Protein AF-0000000084535480 (afdb_homodimer)

Nearest PDB structures (foldseek):
  8tji-assembly1_A  TM=3.439E-01  e=6.349E-05  uncultured bacterium
  8tjk-assembly1_B  TM=3.007E-01  e=3.327E-05  uncultured bacterium
  8tjj-assembly1_A  TM=3.013E-01  e=8.222E-05  uncultured bacterium
  8tji-assembly1_B  TM=2.985E-01  e=7.708E-05  uncultured bacterium
  4kib-assembly1_A  TM=3.115E-01  e=6.657E-03  Streptomyces hygroscopicus

pLDDT: mean 93.54, std 5.19, range [67.31, 98.62]

Structure (mmCIF, N/CA/C/O backbone):
data_AF-0000000084535480-model_v1
#
loop_
_entity.id
_entity.type
_entity.pdbx_description
1 polymer 'Transcriptional regulator, ArsR family'
#
loop_
_atom_site.group_PDB
_atom_site.id
_atom_site.type_symbol
_atom_site.label_atom_id
_atom_site.label_alt_id
_atom_site.label_comp_id
_atom_site.label_asym_id
_atom_site.label_entity_id
_atom_site.label_seq_id
_atom_site.pdbx_PDB_ins_code
_atom_site.Cartn_x
_atom_site.Cartn_y
_atom_site.Cartn_z
_atom_site.occupancy
_atom_site.B_iso_or_equiv
_atom_site.auth_seq_id
_atom_site.auth_comp_id
_atom_site.auth_asym_id
_atom_site.auth_atom_id
_atom_site.pdbx_PDB_model_num
ATOM 1 N N . MET A 1 1 ? 3.73 15.961 -10.891 1 81.88 1 MET A N 1
ATOM 2 C CA . MET A 1 1 ? 4.68 15.039 -10.273 1 81.88 1 MET A CA 1
ATOM 3 C C . MET A 1 1 ? 4.605 13.664 -10.922 1 81.88 1 MET A C 1
ATOM 5 O O . MET A 1 1 ? 5.637 13.055 -11.219 1 81.88 1 MET A O 1
ATOM 9 N N . CYS A 1 2 ? 3.393 13.258 -11.273 1 79.56 2 CYS A N 1
ATOM 10 C CA . CYS A 1 2 ? 3.234 11.953 -11.914 1 79.56 2 CYS A CA 1
ATOM 11 C C . CYS A 1 2 ? 3.996 11.906 -13.234 1 79.56 2 CYS A C 1
ATOM 13 O O . CYS A 1 2 ? 4.773 10.977 -13.477 1 79.56 2 CYS A O 1
ATOM 15 N N . ASP A 1 3 ? 3.824 12.945 -13.953 1 81.88 3 ASP A N 1
ATOM 16 C CA . ASP A 1 3 ? 4.48 12.992 -15.25 1 81.88 3 ASP A CA 1
ATOM 17 C C . ASP A 1 3 ? 6 13.078 -15.102 1 81.88 3 ASP A C 1
ATOM 19 O O . ASP A 1 3 ? 6.742 12.469 -15.875 1 81.88 3 ASP A O 1
ATOM 23 N N . THR A 1 4 ? 6.371 13.805 -14.141 1 86.5 4 THR A N 1
ATOM 24 C CA . THR A 1 4 ? 7.797 13.953 -13.875 1 86.5 4 THR A CA 1
ATOM 25 C C . THR A 1 4 ? 8.445 12.594 -13.617 1 86.5 4 THR A C 1
ATOM 27 O O . THR A 1 4 ? 9.562 12.344 -14.078 1 86.5 4 THR A O 1
ATOM 30 N N . ILE A 1 5 ? 7.789 11.727 -13.031 1 88.94 5 ILE A N 1
ATOM 31 C CA . ILE A 1 5 ? 8.352 10.461 -12.586 1 88.94 5 ILE A CA 1
ATOM 32 C C . ILE A 1 5 ? 8.266 9.43 -13.711 1 88.94 5 ILE A C 1
ATOM 34 O O . ILE A 1 5 ? 9.25 8.758 -14.023 1 88.94 5 ILE A O 1
ATOM 38 N N . TRP A 1 6 ? 7.105 9.445 -14.375 1 87.31 6 TRP A N 1
ATOM 39 C CA . TRP A 1 6 ? 6.836 8.273 -15.195 1 87.31 6 TRP A CA 1
ATOM 40 C C . TRP A 1 6 ? 7.219 8.531 -16.656 1 87.31 6 TRP A C 1
ATOM 42 O O . TRP A 1 6 ? 7.395 7.59 -17.438 1 87.31 6 TRP A O 1
ATOM 52 N N . LEU A 1 7 ? 7.379 9.797 -17.016 1 85.31 7 LEU A N 1
ATOM 53 C CA . LEU A 1 7 ? 7.691 10.094 -18.406 1 85.31 7 LEU A CA 1
ATOM 54 C C . LEU A 1 7 ? 9.18 9.906 -18.672 1 85.31 7 LEU A C 1
ATOM 56 O O . LEU A 1 7 ? 9.617 9.969 -19.828 1 85.31 7 LEU A O 1
ATOM 60 N N . SER A 1 8 ? 9.969 9.688 -17.641 1 89.56 8 SER A N 1
ATOM 61 C CA . SER A 1 8 ? 11.406 9.484 -17.781 1 89.56 8 SER A CA 1
ATOM 62 C C . SER A 1 8 ? 11.867 8.234 -17.047 1 89.56 8 SER A C 1
ATOM 64 O O . SER A 1 8 ? 11.836 8.195 -15.812 1 89.56 8 SER A O 1
ATOM 66 N N . GLU A 1 9 ? 12.383 7.344 -17.828 1 91.25 9 GLU A N 1
ATOM 67 C CA . GLU A 1 9 ? 12.953 6.137 -17.234 1 91.25 9 GLU A CA 1
ATOM 68 C C . GLU A 1 9 ? 14.156 6.461 -16.359 1 91.25 9 GLU A C 1
ATOM 70 O O . GLU A 1 9 ? 14.383 5.816 -15.336 1 91.25 9 GLU A O 1
ATOM 75 N N . LYS A 1 10 ? 14.859 7.438 -16.797 1 95.06 10 LYS A N 1
ATOM 76 C CA . LYS A 1 10 ? 16.047 7.832 -16.047 1 95.06 10 LYS A CA 1
ATOM 77 C C . LYS A 1 10 ? 15.664 8.367 -14.664 1 95.06 10 LYS A C 1
ATOM 79 O O . LYS A 1 10 ? 16.312 8.031 -13.664 1 95.06 10 LYS A O 1
ATOM 84 N N . ARG A 1 11 ? 14.633 9.164 -14.594 1 96.06 11 ARG A N 1
ATOM 85 C CA . ARG A 1 11 ? 14.188 9.711 -13.32 1 96.06 11 ARG A CA 1
ATOM 86 C C . ARG A 1 11 ? 13.641 8.602 -12.414 1 96.06 11 ARG A C 1
ATOM 88 O O . ARG A 1 11 ? 13.961 8.555 -11.227 1 96.06 11 ARG A O 1
ATOM 95 N N . LYS A 1 12 ? 12.883 7.777 -13.016 1 94.38 12 LYS A N 1
ATOM 96 C CA . LYS A 1 12 ? 12.32 6.668 -12.258 1 94.38 12 LYS A CA 1
ATOM 97 C C . LYS A 1 12 ? 13.43 5.797 -11.664 1 94.38 12 LYS A C 1
ATOM 99 O O . LYS A 1 12 ? 13.414 5.488 -10.469 1 94.38 12 LYS A O 1
ATOM 104 N N . ASN A 1 13 ? 14.375 5.488 -12.492 1 95.94 13 ASN A N 1
ATOM 105 C CA . ASN A 1 13 ? 15.469 4.625 -12.062 1 95.94 13 ASN A CA 1
ATOM 106 C C . ASN A 1 13 ? 16.328 5.297 -11 1 95.94 13 ASN A C 1
ATOM 108 O O . ASN A 1 13 ? 16.797 4.637 -10.07 1 95.94 13 ASN A O 1
ATOM 112 N N . LEU A 1 14 ? 16.531 6.535 -11.188 1 97.88 14 LEU A N 1
ATOM 113 C CA . LEU A 1 14 ? 17.297 7.277 -10.195 1 97.88 14 LEU A CA 1
ATOM 114 C C . LEU A 1 14 ? 16.609 7.254 -8.844 1 97.88 14 LEU A C 1
ATOM 116 O O . LEU A 1 14 ? 17.25 7.02 -7.812 1 97.88 14 LEU A O 1
ATOM 120 N N . LEU A 1 15 ? 15.312 7.512 -8.836 1 97.56 15 LEU A N 1
ATOM 121 C CA . LEU A 1 15 ? 14.531 7.508 -7.605 1 97.56 15 LEU A CA 1
ATOM 122 C C . LEU A 1 15 ? 14.617 6.152 -6.914 1 97.56 15 LEU A C 1
ATOM 124 O O . LEU A 1 15 ? 14.828 6.078 -5.699 1 97.56 15 LEU A O 1
ATOM 128 N N . LEU A 1 16 ? 14.523 5.109 -7.711 1 97.12 16 LEU A N 1
ATOM 129 C CA . LEU A 1 16 ? 14.602 3.758 -7.164 1 97.12 16 LEU A CA 1
ATOM 130 C C . LEU A 1 16 ? 15.984 3.484 -6.586 1 97.12 16 LEU A C 1
ATOM 132 O O . LEU A 1 16 ? 16.109 2.877 -5.52 1 97.12 16 LEU A O 1
ATOM 136 N N . LEU A 1 17 ? 17.016 3.943 -7.305 1 98 17 LEU A N 1
ATOM 137 C CA . LEU A 1 17 ? 18.375 3.768 -6.84 1 98 17 LEU A CA 1
ATOM 138 C C . LEU A 1 17 ? 18.594 4.48 -5.508 1 98 17 LEU A C 1
ATOM 140 O O . LEU A 1 17 ? 19.188 3.914 -4.586 1 98 17 LEU A O 1
ATOM 144 N N . LEU A 1 18 ? 18.062 5.672 -5.395 1 98.19 18 LEU A N 1
ATOM 145 C CA . LEU A 1 18 ? 18.297 6.492 -4.211 1 98.19 18 LEU A CA 1
ATOM 146 C C . LEU A 1 18 ? 17.484 5.973 -3.027 1 98.19 18 LEU A C 1
ATOM 148 O O . LEU A 1 18 ? 17.766 6.32 -1.878 1 98.19 18 LEU A O 1
ATOM 152 N N . MET A 1 19 ? 16.469 5.227 -3.305 1 97.25 19 MET A N 1
ATOM 153 C CA . MET A 1 19 ? 15.727 4.594 -2.223 1 97.25 19 MET A CA 1
ATOM 154 C C . MET A 1 19 ? 16.609 3.615 -1.453 1 97.25 19 MET A C 1
ATOM 156 O O . MET A 1 19 ? 16.391 3.377 -0.265 1 97.25 19 MET A O 1
ATOM 160 N N . GLU A 1 20 ? 17.578 3.074 -2.111 1 96.69 20 GLU A N 1
ATOM 161 C CA . GLU A 1 20 ? 18.516 2.152 -1.481 1 96.69 20 GLU A CA 1
ATOM 162 C C . GLU A 1 20 ? 19.531 2.9 -0.617 1 96.69 20 GLU A C 1
ATOM 164 O O . GLU A 1 20 ? 20.203 2.297 0.219 1 96.69 20 GLU A O 1
ATOM 169 N N . GLY A 1 21 ? 19.688 4.176 -0.915 1 97.31 21 GLY A N 1
ATOM 170 C CA . GLY A 1 21 ? 20.609 4.992 -0.138 1 97.31 21 GLY A CA 1
ATOM 171 C C . GLY A 1 21 ? 21.234 6.121 -0.94 1 97.31 21 GLY A C 1
ATOM 172 O O . GLY A 1 21 ? 21.094 6.164 -2.164 1 97.31 21 GLY A O 1
ATOM 173 N N . PRO A 1 22 ? 21.875 7.012 -0.256 1 98.19 22 PRO A N 1
ATOM 174 C CA . PRO A 1 22 ? 22.516 8.148 -0.919 1 98.19 22 PRO A CA 1
ATOM 175 C C . PRO A 1 22 ? 23.625 7.715 -1.876 1 98.19 22 PRO A C 1
ATOM 177 O O . PRO A 1 22 ? 24.297 6.707 -1.637 1 98.19 22 PRO A O 1
ATOM 180 N N . ARG A 1 23 ? 23.797 8.469 -2.939 1 98.38 23 ARG A N 1
ATOM 181 C CA . ARG A 1 23 ? 24.812 8.188 -3.953 1 98.38 23 ARG A CA 1
ATOM 182 C C . ARG A 1 23 ? 25.438 9.484 -4.469 1 98.38 23 ARG A C 1
ATOM 184 O O . ARG A 1 23 ? 24.766 10.516 -4.547 1 98.38 23 ARG A O 1
ATOM 191 N N . ASN A 1 24 ? 26.672 9.383 -4.762 1 97.81 24 ASN A N 1
ATOM 192 C CA . ASN A 1 24 ? 27.266 10.484 -5.512 1 97.81 24 ASN A CA 1
ATOM 193 C C . ASN A 1 24 ? 27.109 10.289 -7.02 1 97.81 24 ASN A C 1
ATOM 195 O O . ASN A 1 24 ? 26.609 9.258 -7.461 1 97.81 24 ASN A O 1
ATOM 199 N N . ILE A 1 25 ? 27.625 11.227 -7.754 1 96.69 25 ILE A N 1
ATOM 200 C CA . ILE A 1 25 ? 27.375 11.234 -9.188 1 96.69 25 ILE A CA 1
ATOM 201 C C . ILE A 1 25 ? 28.094 10.055 -9.852 1 96.69 25 ILE A C 1
ATOM 203 O O . ILE A 1 25 ? 27.578 9.469 -10.805 1 96.69 25 ILE A O 1
ATOM 207 N N . GLU A 1 26 ? 29.219 9.711 -9.375 1 97.5 26 GLU A N 1
ATOM 208 C CA . GLU A 1 26 ? 29.953 8.594 -9.953 1 97.5 26 GLU A CA 1
ATOM 209 C C . GLU A 1 26 ? 29.234 7.266 -9.711 1 97.5 26 GLU A C 1
ATOM 211 O O . GLU A 1 26 ? 29.156 6.426 -10.609 1 97.5 26 GLU A O 1
ATOM 216 N N . GLN A 1 27 ? 28.734 7.129 -8.547 1 98 27 GLN A N 1
ATOM 217 C CA . GLN A 1 27 ? 27.969 5.934 -8.195 1 98 27 GLN A CA 1
ATOM 218 C C . GLN A 1 27 ? 26.688 5.832 -9.023 1 98 27 GLN A C 1
ATOM 220 O O . GLN A 1 27 ? 26.312 4.746 -9.453 1 98 27 GLN A O 1
ATOM 225 N N . ILE A 1 28 ? 26.031 6.934 -9.219 1 98.06 28 ILE A N 1
ATOM 226 C CA . ILE A 1 28 ? 24.797 6.969 -10 1 98.06 28 ILE A CA 1
ATOM 227 C C . ILE A 1 28 ? 25.094 6.559 -11.445 1 98.06 28 ILE A C 1
ATOM 229 O O . ILE A 1 28 ? 24.406 5.699 -12.008 1 98.06 28 ILE A O 1
ATOM 233 N N . LYS A 1 29 ? 26.156 7.098 -11.984 1 97.5 29 LYS A N 1
ATOM 234 C CA . LYS A 1 29 ? 26.547 6.801 -13.359 1 97.5 29 LYS A CA 1
ATOM 235 C C . LYS A 1 29 ? 26.844 5.316 -13.539 1 97.5 29 LYS A C 1
ATOM 237 O O . LYS A 1 29 ? 26.406 4.695 -14.5 1 97.5 29 LYS A O 1
ATOM 242 N N . THR A 1 30 ? 27.531 4.801 -12.594 1 97.62 30 THR A N 1
ATOM 243 C CA . THR A 1 30 ? 27.953 3.406 -12.664 1 97.62 30 THR A CA 1
ATOM 244 C C . THR A 1 30 ? 26.75 2.477 -12.484 1 97.62 30 THR A C 1
ATOM 246 O O . THR A 1 30 ? 26.578 1.52 -13.242 1 97.62 30 THR A O 1
ATOM 249 N N . SER A 1 31 ? 25.891 2.758 -11.531 1 97.06 31 SER A N 1
ATOM 250 C CA . SER A 1 31 ? 24.781 1.884 -11.188 1 97.06 31 SER A CA 1
ATOM 251 C C . SER A 1 31 ? 23.719 1.876 -12.289 1 97.06 31 SER A C 1
ATOM 253 O O . SER A 1 31 ? 23.109 0.842 -12.562 1 97.06 31 SER A O 1
ATOM 255 N N . LEU A 1 32 ? 23.531 3.029 -12.914 1 97.38 32 LEU A N 1
ATOM 256 C CA . LEU A 1 32 ? 22.453 3.15 -13.883 1 97.38 32 LEU A CA 1
ATOM 257 C C . LEU A 1 32 ? 23 3.119 -15.312 1 97.38 32 LEU A C 1
ATOM 259 O O . LEU A 1 32 ? 22.234 3.15 -16.281 1 97.38 32 LEU A O 1
ATOM 263 N N . ASN A 1 33 ? 24.281 3.023 -15.461 1 96.75 33 ASN A N 1
ATOM 264 C CA . ASN A 1 33 ? 24.953 3.004 -16.766 1 96.75 33 ASN A CA 1
ATOM 265 C C . ASN A 1 33 ? 24.516 4.188 -17.625 1 96.75 33 ASN A C 1
ATOM 267 O O . ASN A 1 33 ? 24.031 4 -18.75 1 96.75 33 ASN A O 1
ATOM 271 N N . VAL A 1 34 ? 24.734 5.34 -17.062 1 96.69 34 VAL A N 1
ATOM 272 C CA . VAL A 1 34 ? 24.375 6.586 -17.75 1 96.69 34 VAL A CA 1
ATOM 273 C C . VAL A 1 34 ? 25.547 7.566 -17.641 1 96.69 34 VAL A C 1
ATOM 275 O O . VAL A 1 34 ? 26.484 7.355 -16.875 1 96.69 34 VAL A O 1
ATOM 278 N N . THR A 1 35 ? 25.484 8.633 -18.438 1 96.5 35 THR A N 1
ATOM 279 C CA . THR A 1 35 ? 26.484 9.695 -18.375 1 96.5 35 THR A CA 1
ATOM 280 C C . THR A 1 35 ? 25.969 10.859 -17.531 1 96.5 35 THR A C 1
ATOM 282 O O . THR A 1 35 ? 24.766 10.992 -17.297 1 96.5 35 THR A O 1
ATOM 285 N N . SER A 1 36 ? 26.922 11.711 -17.109 1 94 36 SER A N 1
ATOM 286 C CA . SER A 1 36 ? 26.562 12.914 -16.359 1 94 36 SER A CA 1
ATOM 287 C C . SER A 1 36 ? 25.719 13.859 -17.203 1 94 36 SER A C 1
ATOM 289 O O . SER A 1 36 ? 24.797 14.492 -16.703 1 94 36 SER A O 1
ATOM 291 N N . LYS A 1 37 ? 26.016 13.969 -18.375 1 95.81 37 LYS A N 1
ATOM 292 C CA . LYS A 1 37 ? 25.312 14.859 -19.281 1 95.81 37 LYS A CA 1
ATOM 293 C C . LYS A 1 37 ? 23.844 14.469 -19.391 1 95.81 37 LYS A C 1
ATOM 295 O O . LYS A 1 37 ? 22.969 15.336 -19.516 1 95.81 37 LYS A O 1
ATOM 300 N N . ALA A 1 38 ? 23.625 13.211 -19.297 1 95.56 38 ALA A N 1
ATOM 301 C CA . ALA A 1 38 ? 22.25 12.703 -19.438 1 95.56 38 ALA A CA 1
ATOM 302 C C . ALA A 1 38 ? 21.5 12.766 -18.125 1 95.56 38 ALA A C 1
ATOM 304 O O . ALA A 1 38 ? 20.281 12.961 -18.094 1 95.56 38 ALA A O 1
ATOM 305 N N . MET A 1 39 ? 22.203 12.641 -17 1 96.81 39 MET A N 1
ATOM 306 C CA . MET A 1 39 ? 21.531 12.43 -15.719 1 96.81 39 MET A CA 1
ATOM 307 C C . MET A 1 39 ? 21.375 13.742 -14.961 1 96.81 39 MET A C 1
ATOM 309 O O . MET A 1 39 ? 20.422 13.914 -14.203 1 96.81 39 MET A O 1
ATOM 313 N N . MET A 1 40 ? 22.234 14.695 -15.219 1 96.44 40 MET A N 1
ATOM 314 C CA . MET A 1 40 ? 22.25 15.93 -14.43 1 96.44 40 MET A CA 1
ATOM 315 C C . MET A 1 40 ? 20.938 16.703 -14.617 1 96.44 40 MET A C 1
ATOM 317 O O . MET A 1 40 ? 20.375 17.203 -13.648 1 96.44 40 MET A O 1
ATOM 321 N N . PRO A 1 41 ? 20.5 16.812 -15.859 1 97 41 PRO A N 1
ATOM 322 C CA . PRO A 1 41 ? 19.219 17.484 -16.031 1 97 41 PRO A CA 1
ATOM 323 C C . PRO A 1 41 ? 18.078 16.797 -15.281 1 97 41 PRO A C 1
ATOM 325 O O . PRO A 1 41 ? 17.172 17.469 -14.773 1 97 41 PRO A O 1
ATOM 328 N N . GLN A 1 42 ? 18.062 15.43 -15.242 1 96.94 42 GLN A N 1
ATOM 329 C CA . GLN A 1 42 ? 17.031 14.672 -14.547 1 96.94 42 GLN A CA 1
ATOM 330 C C . GLN A 1 42 ? 17.094 14.922 -13.039 1 96.94 42 GLN A C 1
ATOM 332 O O . GLN A 1 42 ? 16.062 15.062 -12.383 1 96.94 42 GLN A O 1
ATOM 337 N N . ILE A 1 43 ? 18.312 15.031 -12.57 1 97.38 43 ILE A N 1
ATOM 338 C CA . ILE A 1 43 ? 18.516 15.305 -11.148 1 97.38 43 ILE A CA 1
ATOM 339 C C . ILE A 1 43 ? 17.969 16.688 -10.805 1 97.38 43 ILE A C 1
ATOM 341 O O . ILE A 1 43 ? 17.297 16.859 -9.789 1 97.38 43 ILE A O 1
ATOM 345 N N . LYS A 1 44 ? 18.281 17.578 -11.672 1 96.88 44 LYS A N 1
ATOM 346 C CA . LYS A 1 44 ? 17.812 18.953 -11.453 1 96.88 44 LYS A CA 1
ATOM 347 C C . LYS A 1 44 ? 16.297 19.016 -11.406 1 96.88 44 LYS A C 1
ATOM 349 O O . LYS A 1 44 ? 15.719 19.719 -10.562 1 96.88 44 LYS A O 1
ATOM 354 N N . ILE A 1 45 ? 15.648 18.328 -12.258 1 96.62 45 ILE A N 1
ATOM 355 C CA . ILE A 1 45 ? 14.188 18.297 -12.312 1 96.62 45 ILE A CA 1
ATOM 356 C C . ILE A 1 45 ? 13.641 17.703 -11.016 1 96.62 45 ILE A C 1
ATOM 358 O O . ILE A 1 45 ? 12.711 18.25 -10.422 1 96.62 45 ILE A O 1
ATOM 362 N N . LEU A 1 46 ? 14.203 16.625 -10.531 1 96.56 46 LEU A N 1
ATOM 363 C CA . LEU A 1 46 ? 13.742 15.945 -9.32 1 96.56 46 LEU A CA 1
ATOM 364 C C . LEU A 1 46 ? 13.984 16.812 -8.086 1 96.56 46 LEU A C 1
ATOM 366 O O . LEU A 1 46 ? 13.188 16.797 -7.145 1 96.56 46 LEU A O 1
ATOM 370 N N . LYS A 1 47 ? 15.102 17.562 -8.109 1 95.62 47 LYS A N 1
ATOM 371 C CA . LYS A 1 47 ? 15.375 18.5 -7.02 1 95.62 47 LYS A CA 1
ATOM 372 C C . LYS A 1 47 ? 14.336 19.609 -6.977 1 95.62 47 LYS A C 1
ATOM 374 O O . LYS A 1 47 ? 13.852 19.969 -5.902 1 95.62 47 LYS A O 1
ATOM 379 N N . LYS A 1 48 ? 14.055 20.078 -8.141 1 93.5 48 LYS A N 1
ATOM 380 C CA . LYS A 1 48 ? 13.07 21.156 -8.242 1 93.5 48 LYS A CA 1
ATOM 381 C C . LYS A 1 48 ? 11.703 20.703 -7.742 1 93.5 48 LYS A C 1
ATOM 383 O O . LYS A 1 48 ? 10.953 21.5 -7.168 1 93.5 48 LYS A O 1
ATOM 388 N N . GLN A 1 49 ? 11.43 19.438 -7.93 1 92.56 49 GLN A N 1
ATOM 389 C CA . GLN A 1 49 ? 10.148 18.891 -7.504 1 92.56 49 GLN A CA 1
ATOM 390 C C . GLN A 1 49 ? 10.172 18.516 -6.023 1 92.56 49 GLN A C 1
ATOM 392 O O . GLN A 1 49 ? 9.164 18.094 -5.469 1 92.56 49 GLN A O 1
ATOM 397 N N . GLY A 1 50 ? 11.32 18.609 -5.391 1 92.12 50 GLY A N 1
ATOM 398 C CA . GLY A 1 50 ? 11.445 18.344 -3.967 1 92.12 50 GLY A CA 1
ATOM 399 C C . GLY A 1 50 ? 11.586 16.875 -3.641 1 92.12 50 GLY A C 1
ATOM 400 O O . GLY A 1 50 ? 11.445 16.469 -2.482 1 92.12 50 GLY A O 1
ATOM 401 N N . LEU A 1 51 ? 11.914 16.031 -4.637 1 95.62 51 LEU A N 1
ATOM 402 C CA . LEU A 1 51 ? 12 14.586 -4.434 1 95.62 51 LEU A CA 1
ATOM 403 C C . LEU A 1 51 ? 13.414 14.164 -4.062 1 95.62 51 LEU A C 1
ATOM 405 O O . LEU A 1 51 ? 13.617 13.164 -3.377 1 95.62 51 LEU A O 1
ATOM 409 N N . VAL A 1 52 ? 14.391 14.969 -4.496 1 97.12 52 VAL A N 1
ATOM 410 C CA . VAL A 1 52 ? 15.797 14.656 -4.27 1 97.12 52 VAL A CA 1
ATOM 411 C C . VAL A 1 52 ? 16.484 15.836 -3.596 1 97.12 52 VAL A C 1
ATOM 413 O O . VAL A 1 52 ? 16.203 17 -3.918 1 97.12 52 VAL A O 1
ATOM 416 N N . LEU A 1 53 ? 17.297 15.531 -2.709 1 97 53 LEU A N 1
ATOM 417 C CA . LEU A 1 53 ? 18.141 16.516 -2.037 1 97 53 LEU A CA 1
ATOM 418 C C . LEU A 1 53 ? 19.609 16.297 -2.363 1 97 53 LEU A C 1
ATOM 420 O O . LEU A 1 53 ? 20.016 15.18 -2.68 1 97 53 LEU A O 1
ATOM 424 N N . GLN A 1 54 ? 20.312 17.359 -2.316 1 97.06 54 GLN A N 1
ATOM 425 C CA . GLN A 1 54 ? 21.75 17.297 -2.525 1 97.06 54 GLN A CA 1
ATOM 426 C C . GLN A 1 54 ? 22.5 17.891 -1.335 1 97.06 54 GLN A C 1
ATOM 428 O O . GLN A 1 54 ? 22.203 19 -0.889 1 97.06 54 GLN A O 1
ATOM 433 N N . LYS A 1 55 ? 23.297 17.125 -0.771 1 95.75 55 LYS A N 1
ATOM 434 C CA . LYS A 1 55 ? 24.25 17.578 0.237 1 95.75 55 LYS A CA 1
ATOM 435 C C . LYS A 1 55 ? 25.688 17.375 -0.231 1 95.75 55 LYS A C 1
ATOM 437 O O . LYS A 1 55 ? 26.172 16.25 -0.273 1 95.75 55 LYS A O 1
ATOM 442 N N . GLU A 1 56 ? 26.328 18.5 -0.52 1 93.81 56 GLU A N 1
ATOM 443 C CA . GLU A 1 56 ? 27.672 18.422 -1.095 1 93.81 56 GLU A CA 1
ATOM 444 C C . GLU A 1 56 ? 27.672 17.609 -2.385 1 93.81 56 GLU A C 1
ATOM 446 O O . GLU A 1 56 ? 26.938 17.906 -3.318 1 93.81 56 GLU A O 1
ATOM 451 N N . ASN A 1 57 ? 28.312 16.484 -2.346 1 93.44 57 ASN A N 1
ATOM 452 C CA . ASN A 1 57 ? 28.422 15.695 -3.572 1 93.44 57 ASN A CA 1
ATOM 453 C C . ASN A 1 57 ? 27.578 14.422 -3.486 1 93.44 57 ASN A C 1
ATOM 455 O O . ASN A 1 57 ? 27.828 13.469 -4.223 1 93.44 57 ASN A O 1
ATOM 459 N N . THR A 1 58 ? 26.609 14.477 -2.609 1 97.94 58 THR A N 1
ATOM 460 C CA . THR A 1 58 ? 25.781 13.297 -2.395 1 97.94 58 THR A CA 1
ATOM 461 C C . THR A 1 58 ? 24.312 13.617 -2.627 1 97.94 58 THR A C 1
ATOM 463 O O . THR A 1 58 ? 23.828 14.672 -2.217 1 97.94 58 THR A O 1
ATOM 466 N N . TYR A 1 59 ? 23.703 12.734 -3.352 1 98.31 59 TYR A N 1
ATOM 467 C CA . TYR A 1 59 ? 22.281 12.852 -3.623 1 98.31 59 TYR A CA 1
ATOM 468 C C . TYR A 1 59 ? 21.484 11.828 -2.828 1 98.31 59 TYR A C 1
ATOM 470 O O . TYR A 1 59 ? 21.922 10.68 -2.672 1 98.31 59 TYR A O 1
ATOM 478 N N . MET A 1 60 ? 20.328 12.25 -2.297 1 98.44 60 MET A N 1
ATOM 479 C CA . MET A 1 60 ? 19.453 11.359 -1.534 1 98.44 60 MET A CA 1
ATOM 480 C C . MET A 1 60 ? 17.984 11.727 -1.722 1 98.44 60 MET A C 1
ATOM 482 O O . MET A 1 60 ? 17.672 12.852 -2.133 1 98.44 60 MET A O 1
ATOM 486 N N . LEU A 1 61 ? 17.156 10.828 -1.402 1 97.5 61 LEU A N 1
ATOM 487 C CA . LEU A 1 61 ? 15.727 11.141 -1.435 1 97.5 61 LEU A CA 1
ATOM 488 C C . LEU A 1 61 ? 15.344 12.062 -0.28 1 97.5 61 LEU A C 1
ATOM 490 O O . LEU A 1 61 ? 15.828 11.898 0.84 1 97.5 61 LEU A O 1
ATOM 494 N N . SER A 1 62 ? 14.531 13.047 -0.577 1 95.25 62 SER A N 1
ATOM 495 C CA . SER A 1 62 ? 13.891 13.789 0.503 1 95.25 62 SER A CA 1
ATOM 496 C C . SER A 1 62 ? 12.836 12.938 1.21 1 95.25 62 SER A C 1
ATOM 498 O O . SER A 1 62 ? 12.547 11.82 0.779 1 95.25 62 SER A O 1
ATOM 500 N N . GLU A 1 63 ? 12.289 13.43 2.293 1 94.06 63 GLU A N 1
ATOM 501 C CA . GLU A 1 63 ? 11.203 12.719 2.965 1 94.06 63 GLU A CA 1
ATOM 502 C C . GLU A 1 63 ? 10.016 12.516 2.031 1 94.06 6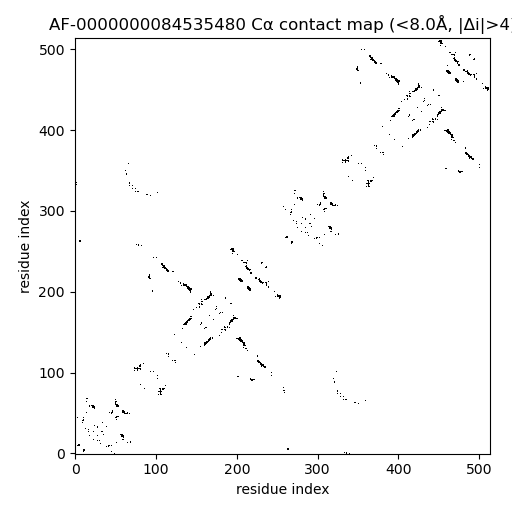3 GLU A C 1
ATOM 504 O O . GLU A 1 63 ? 9.422 11.438 2.004 1 94.06 63 GLU A O 1
ATOM 509 N N . ILE A 1 64 ? 9.781 13.531 1.26 1 94.06 64 ILE A N 1
ATOM 510 C CA . ILE A 1 64 ? 8.711 13.477 0.274 1 94.06 64 ILE A CA 1
ATOM 511 C C . ILE A 1 64 ? 9.07 12.477 -0.822 1 94.06 64 ILE A C 1
ATOM 513 O O . ILE A 1 64 ? 8.211 11.727 -1.302 1 94.06 64 ILE A O 1
ATOM 517 N N . GLY A 1 65 ? 10.32 12.516 -1.193 1 95.81 65 GLY A N 1
ATOM 518 C CA . GLY A 1 65 ? 10.789 11.539 -2.16 1 95.81 65 GLY A CA 1
ATOM 519 C C . GLY A 1 65 ? 10.609 10.109 -1.695 1 95.81 65 GLY A C 1
ATOM 520 O O . GLY A 1 65 ? 10.156 9.25 -2.461 1 95.81 65 GLY A O 1
ATOM 521 N N . LYS A 1 66 ? 10.938 9.875 -0.464 1 96.75 66 LYS A N 1
ATOM 522 C CA . LYS A 1 66 ? 10.773 8.547 0.115 1 96.75 66 LYS A CA 1
ATOM 523 C C . LYS A 1 66 ? 9.305 8.133 0.133 1 96.75 66 LYS A C 1
ATOM 525 O O . LYS A 1 66 ? 8.977 6.973 -0.125 1 96.75 66 LYS A O 1
ATOM 530 N N . LEU A 1 67 ? 8.477 9.086 0.446 1 97.06 67 LEU A N 1
ATOM 531 C CA . LEU A 1 67 ? 7.035 8.844 0.454 1 97.06 67 LEU A CA 1
ATOM 532 C C . LEU A 1 67 ? 6.547 8.438 -0.932 1 97.06 67 LEU A C 1
ATOM 534 O O . LEU A 1 67 ? 5.824 7.449 -1.076 1 97.06 67 LEU A O 1
ATOM 538 N N . VAL A 1 68 ? 6.98 9.156 -1.912 1 96.75 68 VAL A N 1
ATOM 539 C CA . VAL A 1 68 ? 6.527 8.93 -3.281 1 96.75 68 VAL A CA 1
ATOM 540 C C . VAL A 1 68 ? 7.059 7.586 -3.783 1 96.75 68 VAL A C 1
ATOM 542 O O . VAL A 1 68 ? 6.289 6.75 -4.262 1 96.75 68 VAL A O 1
ATOM 545 N N . VAL A 1 69 ? 8.336 7.383 -3.623 1 96.88 69 VAL A N 1
ATOM 546 C CA . VAL A 1 69 ? 8.945 6.152 -4.117 1 96.88 69 VAL A CA 1
ATOM 547 C C . VAL A 1 69 ? 8.383 4.957 -3.352 1 96.88 69 VAL A C 1
ATOM 549 O O . VAL A 1 69 ? 8.133 3.9 -3.938 1 96.88 69 VAL A O 1
ATOM 552 N N . GLY A 1 70 ? 8.203 5.129 -2.088 1 96.62 70 GLY A N 1
ATOM 553 C CA . GLY A 1 70 ? 7.602 4.07 -1.295 1 96.62 70 GLY A CA 1
ATOM 554 C C . GLY A 1 70 ? 6.242 3.643 -1.808 1 96.62 70 GLY A C 1
ATOM 555 O O . GLY A 1 70 ? 5.895 2.461 -1.756 1 96.62 70 GLY A O 1
ATOM 556 N N . ASN A 1 71 ? 5.496 4.574 -2.301 1 96.44 71 ASN A N 1
ATOM 557 C CA . ASN A 1 71 ? 4.156 4.277 -2.803 1 96.44 71 ASN A CA 1
ATOM 558 C C . ASN A 1 71 ? 4.188 3.85 -4.266 1 96.44 71 ASN A C 1
ATOM 560 O O . ASN A 1 71 ? 3.176 3.402 -4.809 1 96.44 71 ASN A O 1
ATOM 564 N N . MET A 1 72 ? 5.316 3.979 -4.883 1 95.25 72 MET A N 1
ATOM 565 C CA . MET A 1 72 ? 5.52 3.486 -6.242 1 95.25 72 MET A CA 1
ATOM 566 C C . MET A 1 72 ? 5.824 1.991 -6.242 1 95.25 72 MET A C 1
ATOM 568 O O . MET A 1 72 ? 5.473 1.283 -7.188 1 95.25 72 MET A O 1
ATOM 572 N N . LEU A 1 73 ? 6.414 1.539 -5.223 1 95.5 73 LEU A N 1
ATOM 573 C CA . LEU A 1 73 ? 7.043 0.223 -5.211 1 95.5 73 LEU A CA 1
ATOM 574 C C . LEU A 1 73 ? 5.996 -0.88 -5.32 1 95.5 73 LEU A C 1
ATOM 576 O O . LEU A 1 73 ? 6.148 -1.812 -6.113 1 95.5 73 LEU A O 1
ATOM 580 N N . PRO A 1 74 ? 4.914 -0.746 -4.543 1 95.56 74 PRO A N 1
ATOM 581 C CA . PRO A 1 74 ? 3.92 -1.813 -4.68 1 95.56 74 PRO A CA 1
ATOM 582 C C . PRO A 1 74 ? 3.414 -1.972 -6.109 1 95.56 74 PRO A C 1
ATOM 584 O O . PRO A 1 74 ? 3.258 -3.096 -6.594 1 95.56 74 PRO A O 1
ATOM 587 N N . LEU A 1 75 ? 3.225 -0.875 -6.789 1 95.5 75 LEU A N 1
ATOM 588 C CA . LEU A 1 75 ? 2.771 -0.929 -8.18 1 95.5 75 LEU A CA 1
ATOM 589 C C . LEU A 1 75 ? 3.854 -1.517 -9.078 1 95.5 75 LEU A C 1
ATOM 591 O O . LEU A 1 75 ? 3.576 -2.404 -9.891 1 95.5 75 LEU A O 1
ATOM 595 N N . LEU A 1 76 ? 5.031 -1.055 -8.922 1 95 76 LEU A N 1
ATOM 596 C CA . LEU A 1 76 ? 6.133 -1.517 -9.758 1 95 76 LEU A CA 1
ATOM 597 C C . LEU A 1 76 ? 6.379 -3.008 -9.555 1 95 76 LEU A C 1
ATOM 599 O O . LEU A 1 76 ? 6.59 -3.742 -10.523 1 95 76 LEU A O 1
ATOM 603 N N . ASN A 1 77 ? 6.367 -3.393 -8.312 1 95.81 77 ASN A N 1
ATOM 604 C CA . ASN A 1 77 ? 6.555 -4.809 -8.008 1 95.81 77 ASN A CA 1
ATOM 605 C C . ASN A 1 77 ? 5.449 -5.664 -8.617 1 95.81 77 ASN A C 1
ATOM 607 O O . ASN A 1 77 ? 5.719 -6.738 -9.156 1 95.81 77 ASN A O 1
ATOM 611 N N . THR A 1 78 ? 4.273 -5.188 -8.492 1 96.94 78 THR A N 1
ATOM 612 C CA . THR A 1 78 ? 3.135 -5.898 -9.07 1 96.94 78 THR A CA 1
ATOM 613 C C . THR A 1 78 ? 3.287 -6.031 -10.578 1 96.94 78 THR A C 1
ATOM 615 O O . THR A 1 78 ? 3.117 -7.121 -11.133 1 96.94 78 THR A O 1
ATOM 618 N N . LEU A 1 79 ? 3.619 -4.961 -11.211 1 95.12 79 LEU A N 1
ATOM 619 C CA . LEU A 1 79 ? 3.773 -4.961 -12.656 1 95.12 79 LEU A CA 1
ATOM 620 C C . LEU A 1 79 ? 4.898 -5.898 -13.086 1 95.12 79 LEU A C 1
ATOM 622 O O . LEU A 1 79 ? 4.801 -6.566 -14.117 1 95.12 79 LEU A O 1
ATOM 626 N N . GLU A 1 80 ? 5.906 -5.941 -12.297 1 94.06 80 GLU A N 1
ATOM 627 C CA . GLU A 1 80 ? 7.023 -6.832 -12.594 1 94.06 80 GLU A CA 1
ATOM 628 C C . GLU A 1 80 ? 6.582 -8.297 -12.57 1 94.06 80 GLU A C 1
ATOM 630 O O . GLU A 1 80 ? 6.902 -9.062 -13.477 1 94.06 80 GLU A O 1
ATOM 635 N N . VAL A 1 81 ? 5.852 -8.648 -11.578 1 96.06 81 VAL A N 1
ATOM 636 C CA . VAL A 1 81 ? 5.359 -10.016 -11.445 1 96.06 81 VAL A CA 1
ATOM 637 C C . VAL A 1 81 ? 4.457 -10.352 -12.633 1 96.06 81 VAL A C 1
ATOM 639 O O . VAL A 1 81 ? 4.586 -11.422 -13.227 1 96.06 81 VAL A O 1
ATOM 642 N N . LEU A 1 82 ? 3.619 -9.414 -13 1 94.69 82 LEU A N 1
ATOM 643 C CA . LEU A 1 82 ? 2.639 -9.633 -14.062 1 94.69 82 LEU A CA 1
ATOM 644 C C . LEU A 1 82 ? 3.314 -9.672 -15.43 1 94.69 82 LEU A C 1
ATOM 646 O O . LEU A 1 82 ? 3.01 -10.531 -16.25 1 94.69 82 LEU A O 1
ATOM 650 N N . GLU A 1 83 ? 4.164 -8.805 -15.625 1 91.62 83 GLU A N 1
ATOM 651 C CA . GLU A 1 83 ? 4.781 -8.656 -16.938 1 91.62 83 GLU A CA 1
ATOM 652 C C . GLU A 1 83 ? 5.668 -9.852 -17.281 1 91.62 83 GLU A C 1
ATOM 654 O O . GLU A 1 83 ? 5.699 -10.305 -18.422 1 91.62 83 GLU A O 1
ATOM 659 N N . GLU A 1 84 ? 6.34 -10.312 -16.328 1 89.69 84 GLU A N 1
ATOM 660 C CA . GLU A 1 84 ? 7.23 -11.445 -16.547 1 89.69 84 GLU A CA 1
ATOM 661 C C . GLU A 1 84 ? 6.441 -12.734 -16.781 1 89.69 84 GLU A C 1
ATOM 663 O O . GLU A 1 84 ? 6.945 -13.68 -17.391 1 89.69 84 GLU A O 1
ATOM 668 N N . ASN A 1 85 ? 5.211 -12.719 -16.312 1 90.44 85 ASN A N 1
ATOM 669 C CA . ASN A 1 85 ? 4.371 -13.914 -16.375 1 90.44 85 ASN A CA 1
ATOM 670 C C . ASN A 1 85 ? 2.936 -13.57 -16.75 1 90.44 85 ASN A C 1
ATOM 672 O O . ASN A 1 85 ? 1.991 -14.031 -16.109 1 90.44 85 ASN A O 1
ATOM 676 N N . LYS A 1 86 ? 2.809 -12.797 -17.719 1 89.19 86 LYS A N 1
ATOM 677 C CA . LYS A 1 86 ? 1.529 -12.188 -18.062 1 89.19 86 LYS A CA 1
ATOM 678 C C . LYS A 1 86 ? 0.49 -13.242 -18.406 1 89.19 86 LYS A C 1
ATOM 680 O O . LYS A 1 86 ? -0.621 -13.234 -17.875 1 89.19 86 LYS A O 1
ATOM 685 N N . GLU A 1 87 ? 0.818 -14.148 -19.266 1 89.19 87 GLU A N 1
ATOM 686 C CA . GLU A 1 87 ? -0.111 -15.188 -19.703 1 89.19 87 GLU A CA 1
ATOM 687 C C . GLU A 1 87 ? -0.581 -16.031 -18.531 1 89.19 87 GLU A C 1
ATOM 689 O O . GLU A 1 87 ? -1.756 -16.406 -18.453 1 89.19 87 GLU A O 1
ATOM 694 N N . TYR A 1 88 ? 0.326 -16.359 -17.719 1 93.44 88 TYR A N 1
ATOM 695 C CA . TYR A 1 88 ? -0.024 -17.172 -16.562 1 93.44 88 TYR A CA 1
ATOM 696 C C . TYR A 1 88 ? -1.068 -16.469 -15.703 1 93.44 88 TYR A C 1
ATOM 698 O O . TYR A 1 88 ? -2.135 -17.031 -15.438 1 93.44 88 TYR A O 1
ATOM 706 N N . TRP A 1 89 ? -0.841 -15.219 -15.344 1 92.69 89 TRP A N 1
ATOM 707 C CA . TRP A 1 89 ? -1.685 -14.531 -14.367 1 92.69 89 TRP A CA 1
ATOM 708 C C . TRP A 1 89 ? -3.025 -14.141 -14.984 1 92.69 89 TRP A C 1
ATOM 710 O O . TRP A 1 89 ? -4.047 -14.109 -14.289 1 92.69 89 TRP A O 1
ATOM 720 N N . THR A 1 90 ? -3.047 -13.961 -16.25 1 89.81 90 THR A N 1
ATOM 721 C CA . THR A 1 90 ? -4.297 -13.602 -16.906 1 89.81 90 THR A CA 1
ATOM 722 C C . THR A 1 90 ? -5.203 -14.82 -17.047 1 89.81 90 THR A C 1
ATOM 724 O O . THR A 1 90 ? -6.418 -14.688 -17.188 1 89.81 90 THR A O 1
ATOM 727 N N . SER A 1 91 ? -4.68 -15.992 -16.953 1 91.94 91 SER A N 1
ATOM 728 C CA . SER A 1 91 ? -5.453 -17.203 -17.203 1 91.94 91 SER A CA 1
ATOM 729 C C . SER A 1 91 ? -5.809 -17.906 -15.891 1 91.94 91 SER A C 1
ATOM 731 O O . SER A 1 91 ? -6.652 -18.797 -15.875 1 91.94 91 SER A O 1
ATOM 733 N N . ARG A 1 92 ? -5.258 -17.469 -14.797 1 93.5 92 ARG A N 1
ATOM 734 C CA . ARG A 1 92 ? -5.418 -18.188 -13.539 1 93.5 92 ARG A CA 1
ATOM 735 C C . ARG A 1 92 ? -6.609 -17.656 -12.758 1 93.5 92 ARG A C 1
ATOM 737 O O . ARG A 1 92 ? -6.965 -16.484 -12.867 1 93.5 92 ARG A O 1
ATOM 744 N N . ASP A 1 93 ? -7.176 -18.594 -12.047 1 93.62 93 ASP A N 1
ATOM 745 C CA . ASP A 1 93 ? -8.195 -18.203 -11.078 1 93.62 93 ASP A CA 1
ATOM 746 C C . ASP A 1 93 ? -7.551 -17.656 -9.797 1 93.62 93 ASP A C 1
ATOM 748 O O . ASP A 1 93 ? -7.102 -18.438 -8.945 1 93.62 93 ASP A O 1
ATOM 752 N N . THR A 1 94 ? -7.648 -16.359 -9.594 1 93.56 94 THR A N 1
ATOM 753 C CA . THR A 1 94 ? -6.992 -15.734 -8.453 1 93.56 94 THR A CA 1
ATOM 754 C C . THR A 1 94 ? -7.988 -15.508 -7.316 1 93.56 94 THR A C 1
ATOM 756 O O . THR A 1 94 ? -7.637 -14.945 -6.277 1 93.56 94 THR A O 1
ATOM 759 N N . SER A 1 95 ? -9.203 -16 -7.457 1 92.06 95 SER A N 1
ATOM 760 C CA . SER A 1 95 ? -10.242 -15.781 -6.461 1 92.06 95 SER A CA 1
ATOM 761 C C . SER A 1 95 ? -9.977 -16.578 -5.191 1 92.06 95 SER A C 1
ATOM 763 O O . SER A 1 95 ? -10.539 -16.297 -4.133 1 92.06 95 SER A O 1
ATOM 765 N N . VAL A 1 96 ? -9.102 -17.547 -5.312 1 91.44 96 VAL A N 1
ATOM 766 C CA . VAL A 1 96 ? -8.781 -18.406 -4.176 1 91.44 96 VAL A CA 1
ATOM 767 C C . VAL A 1 96 ? -7.84 -17.672 -3.223 1 91.44 96 VAL A C 1
ATOM 769 O O . VAL A 1 96 ? -7.688 -18.062 -2.064 1 91.44 96 VAL A O 1
ATOM 772 N N . ILE A 1 97 ? -7.199 -16.625 -3.717 1 94.94 97 ILE A N 1
ATOM 773 C CA . ILE A 1 97 ? -6.332 -15.781 -2.9 1 94.94 97 ILE A CA 1
ATOM 774 C C . ILE A 1 97 ? -7.156 -14.68 -2.244 1 94.94 97 ILE A C 1
ATOM 776 O O . ILE A 1 97 ? -7.852 -13.922 -2.928 1 94.94 97 ILE A O 1
ATOM 780 N N . PRO A 1 98 ? -7.082 -14.664 -0.9 1 94.5 98 PRO A N 1
ATOM 781 C CA . PRO A 1 98 ? -7.805 -13.562 -0.252 1 94.5 98 PRO A CA 1
ATOM 782 C C . PRO A 1 98 ? -7.469 -12.203 -0.854 1 94.5 98 PRO A C 1
ATOM 784 O O . PRO A 1 98 ? -6.312 -11.945 -1.198 1 94.5 98 PRO A O 1
ATOM 787 N N . GLN A 1 99 ? -8.391 -11.344 -0.923 1 94.75 99 GLN A N 1
ATOM 788 C CA . GLN A 1 99 ? -8.289 -10.07 -1.634 1 94.75 99 GLN A CA 1
ATOM 789 C C . GLN A 1 99 ? -7.098 -9.258 -1.145 1 94.75 99 GLN A C 1
ATOM 791 O O . GLN A 1 99 ? -6.336 -8.719 -1.95 1 94.75 99 GLN A O 1
ATOM 796 N N . GLU A 1 100 ? -6.914 -9.164 0.174 1 94.75 100 GLU A N 1
ATOM 797 C CA . GLU A 1 100 ? -5.812 -8.391 0.741 1 94.75 100 GLU A CA 1
ATOM 798 C C . GLU A 1 100 ? -4.465 -8.945 0.288 1 94.75 100 GLU A C 1
ATOM 800 O O . GLU A 1 100 ? -3.543 -8.18 -0.005 1 94.75 100 GLU A O 1
ATOM 805 N N . GLN A 1 101 ? -4.426 -10.234 0.218 1 95.94 101 GLN A N 1
ATOM 806 C CA . GLN A 1 101 ? -3.189 -10.875 -0.222 1 95.94 101 GLN A CA 1
ATOM 807 C C . GLN A 1 101 ? -3 -10.727 -1.729 1 95.94 101 GLN A C 1
ATOM 809 O O . GLN A 1 101 ? -1.875 -10.555 -2.205 1 95.94 101 GLN A O 1
ATOM 814 N N . PHE A 1 102 ? -4.137 -10.836 -2.441 1 97.25 102 PHE A N 1
ATOM 815 C CA . PHE A 1 102 ? -4.07 -10.672 -3.891 1 97.25 102 PHE A CA 1
ATOM 816 C C . PHE A 1 102 ? -3.525 -9.305 -4.258 1 97.25 102 PHE A C 1
ATOM 818 O O . PHE A 1 102 ? -2.719 -9.172 -5.18 1 97.25 102 PHE A O 1
ATOM 825 N N . MET A 1 103 ? -3.842 -8.281 -3.498 1 96.69 103 MET A N 1
ATOM 826 C CA . MET A 1 103 ? -3.389 -6.918 -3.754 1 96.69 103 MET A CA 1
ATOM 827 C C . MET A 1 103 ? -1.894 -6.781 -3.488 1 96.69 103 MET A C 1
ATOM 829 O O . MET A 1 103 ? -1.266 -5.816 -3.928 1 96.69 103 MET A O 1
ATOM 833 N N . ARG A 1 104 ? -1.382 -7.785 -2.781 1 97.81 104 ARG A N 1
ATOM 834 C CA . ARG A 1 104 ? 0.041 -7.773 -2.459 1 97.81 104 ARG A CA 1
ATOM 835 C C . ARG A 1 104 ? 0.803 -8.789 -3.309 1 97.81 104 ARG A C 1
ATOM 837 O O . ARG A 1 104 ? 1.863 -9.266 -2.904 1 97.81 104 ARG A O 1
ATOM 844 N N . LEU A 1 105 ? 0.256 -9.086 -4.496 1 97.75 105 LEU A N 1
ATOM 845 C CA . LEU A 1 105 ? 0.849 -10.078 -5.391 1 97.75 105 LEU A CA 1
ATOM 846 C C . LEU A 1 105 ? 2.273 -9.68 -5.766 1 97.75 105 LEU A C 1
ATOM 848 O O . LEU A 1 105 ? 3.113 -10.547 -6.027 1 97.75 105 LEU A O 1
ATOM 852 N N . GLY A 1 106 ? 2.568 -8.398 -5.742 1 97.44 106 GLY A N 1
ATOM 853 C CA . GLY A 1 106 ? 3.9 -7.906 -6.055 1 97.44 106 GLY A CA 1
ATOM 854 C C . GLY A 1 106 ? 4.965 -8.422 -5.105 1 97.44 106 GLY A C 1
ATOM 855 O O . GLY A 1 106 ? 6.152 -8.406 -5.43 1 97.44 106 GLY A O 1
ATOM 856 N N . GLU A 1 107 ? 4.551 -8.883 -3.982 1 98 107 GLU A N 1
ATOM 857 C CA . GLU A 1 107 ? 5.484 -9.383 -2.979 1 98 107 GLU A CA 1
ATOM 858 C C . GLU A 1 107 ? 6.113 -10.703 -3.422 1 98 107 GLU A C 1
ATOM 860 O O . GLU A 1 107 ? 7.098 -11.156 -2.834 1 98 107 GLU A O 1
ATOM 865 N N . LEU A 1 108 ? 5.57 -11.305 -4.508 1 97.94 108 LEU A N 1
ATOM 866 C CA . LEU A 1 108 ? 6.195 -12.508 -5.051 1 97.94 108 LEU A CA 1
ATOM 867 C C . LEU A 1 108 ? 7.582 -12.195 -5.605 1 97.94 108 LEU A C 1
ATOM 869 O O . LEU A 1 108 ? 8.414 -13.094 -5.75 1 97.94 108 LEU A O 1
ATOM 873 N N . GLY A 1 109 ? 7.785 -10.945 -5.949 1 96.56 109 GLY A N 1
ATOM 874 C CA . GLY A 1 109 ? 9.102 -10.516 -6.398 1 96.56 109 GLY A CA 1
ATOM 875 C C . GLY A 1 109 ? 9.531 -11.18 -7.691 1 96.56 109 GLY A C 1
ATOM 876 O O . GLY A 1 109 ? 8.727 -11.336 -8.617 1 96.56 109 GLY A O 1
ATOM 877 N N . GLU A 1 110 ? 10.82 -11.477 -7.766 1 95 110 GLU A N 1
ATOM 878 C CA . GLU A 1 110 ? 11.352 -12.18 -8.93 1 95 110 GLU A CA 1
ATOM 879 C C . GLU A 1 110 ? 10.953 -13.656 -8.914 1 95 110 GLU A C 1
ATOM 881 O O . GLU A 1 110 ? 11.742 -14.508 -8.5 1 95 110 GLU A O 1
ATOM 886 N N . CYS A 1 111 ? 9.805 -13.844 -9.438 1 96.12 111 CYS A N 1
ATOM 887 C CA . CYS A 1 111 ? 9.305 -15.211 -9.445 1 96.12 111 CYS A CA 1
ATOM 888 C C . CYS A 1 111 ? 9.398 -15.82 -10.836 1 96.12 111 CYS A C 1
ATOM 890 O O . CYS A 1 111 ? 9.531 -15.102 -11.828 1 96.12 111 CYS A O 1
ATOM 892 N N . MET A 1 112 ? 9.438 -17.094 -10.898 1 95.44 112 MET A N 1
ATOM 893 C CA . MET A 1 112 ? 9.453 -17.797 -12.172 1 95.44 112 MET A CA 1
ATOM 894 C C . MET A 1 112 ? 8.266 -18.75 -12.289 1 95.44 112 MET A C 1
ATOM 896 O O . MET A 1 112 ? 7.758 -19.234 -11.273 1 95.44 112 MET A O 1
ATOM 900 N N . VAL A 1 113 ? 7.859 -18.938 -13.461 1 95.88 113 VAL A N 1
ATOM 901 C CA . VAL A 1 113 ? 6.848 -19.953 -13.758 1 95.88 113 VAL A CA 1
ATOM 902 C C . VAL A 1 113 ? 7.52 -21.219 -14.281 1 95.88 113 VAL A C 1
ATOM 904 O O . VAL A 1 113 ? 8.227 -21.172 -15.297 1 95.88 113 VAL A O 1
ATOM 907 N N . ILE A 1 114 ? 7.332 -22.266 -13.508 1 95.19 114 ILE A N 1
ATOM 908 C CA . ILE A 1 114 ? 7.895 -23.562 -13.883 1 95.19 114 ILE A CA 1
ATOM 909 C C . ILE A 1 114 ? 6.906 -24.297 -14.773 1 95.19 114 ILE A C 1
ATOM 911 O O . ILE A 1 114 ? 5.773 -24.578 -14.367 1 95.19 114 ILE A O 1
ATOM 915 N N . GLU A 1 115 ? 7.348 -24.609 -15.977 1 90.88 115 GLU A N 1
ATOM 916 C CA . GLU A 1 115 ? 6.559 -25.391 -16.922 1 90.88 115 GLU A CA 1
ATOM 917 C C . GLU A 1 115 ? 7.242 -26.703 -17.266 1 90.88 115 GLU A C 1
ATOM 919 O O . GLU A 1 115 ? 8.344 -26.719 -17.828 1 90.88 115 GLU A O 1
ATOM 924 N N . PRO A 1 116 ? 6.613 -27.75 -16.859 1 88.25 116 PRO A N 1
ATOM 925 C CA . PRO A 1 116 ? 7.238 -29.031 -17.172 1 88.25 116 PRO A CA 1
ATOM 926 C C . PRO A 1 116 ? 7.215 -29.344 -18.672 1 88.25 116 PRO A C 1
ATOM 928 O O . PRO A 1 116 ? 6.34 -28.859 -19.391 1 88.25 116 PRO A O 1
ATOM 931 N N . ASP A 1 117 ? 8.172 -30.109 -19.047 1 85.62 117 ASP A N 1
ATOM 932 C CA . ASP A 1 117 ? 8.109 -30.625 -20.406 1 85.62 117 ASP A CA 1
ATOM 933 C C . ASP A 1 117 ? 7.152 -31.812 -20.516 1 85.62 117 ASP A C 1
ATOM 935 O O . ASP A 1 117 ? 6.754 -32.375 -19.5 1 85.62 117 ASP A O 1
ATOM 939 N N . LEU A 1 118 ? 6.867 -32.156 -21.688 1 84 118 LEU A N 1
ATOM 940 C CA . LEU A 1 118 ? 5.84 -33.156 -21.953 1 84 118 LEU A CA 1
ATOM 941 C C . LEU A 1 118 ? 6.223 -34.5 -21.344 1 84 118 LEU A C 1
ATOM 943 O O . LEU A 1 118 ? 5.355 -35.25 -20.891 1 84 118 LEU A O 1
ATOM 947 N N . ASN A 1 119 ? 7.441 -34.781 -21.297 1 86.62 119 ASN A N 1
ATOM 948 C CA . ASN A 1 119 ? 7.902 -36.062 -20.797 1 86.62 119 ASN A CA 1
ATOM 949 C C . ASN A 1 119 ? 7.934 -36.094 -19.281 1 86.62 119 ASN A C 1
ATOM 951 O O . ASN A 1 119 ? 8.055 -37.156 -18.672 1 86.62 119 ASN A O 1
ATOM 955 N N . HIS A 1 120 ? 7.676 -34.938 -18.656 1 84.12 120 HIS A N 1
ATOM 956 C CA . HIS A 1 120 ? 7.758 -34.844 -17.203 1 84.12 120 HIS A CA 1
ATOM 957 C C . HIS A 1 120 ? 6.516 -34.188 -16.609 1 84.12 120 HIS A C 1
ATOM 959 O O . HIS A 1 120 ? 6.586 -33.531 -15.57 1 84.12 120 HIS A O 1
ATOM 965 N N . LEU A 1 121 ? 5.477 -34.281 -17.312 1 80.31 121 LEU A N 1
ATOM 966 C CA . LEU A 1 121 ? 4.23 -33.625 -16.984 1 80.31 121 LEU A CA 1
ATOM 967 C C . LEU A 1 121 ? 3.75 -34.031 -15.594 1 80.31 121 LEU A C 1
ATOM 969 O O . LEU A 1 121 ? 3.133 -33.219 -14.883 1 80.31 121 LEU A O 1
ATOM 973 N N . PHE A 1 122 ? 4.113 -35.219 -15.227 1 82.5 122 PHE A N 1
ATOM 974 C CA . PHE A 1 122 ? 3.549 -35.719 -13.977 1 82.5 122 PHE A CA 1
ATOM 975 C C . PHE A 1 122 ? 4.613 -35.781 -12.891 1 82.5 122 PHE A C 1
ATOM 977 O O . PHE A 1 122 ? 4.352 -36.25 -11.789 1 82.5 122 PHE A O 1
ATOM 984 N N . ASP A 1 123 ? 5.719 -35.281 -13.305 1 88.31 123 ASP A N 1
ATOM 985 C CA . ASP A 1 123 ? 6.773 -35.188 -12.297 1 88.31 123 ASP A CA 1
ATOM 986 C C . ASP A 1 123 ? 6.613 -33.938 -11.453 1 88.31 123 ASP A C 1
ATOM 988 O O . ASP A 1 123 ? 6.016 -32.938 -11.906 1 88.31 123 ASP A O 1
ATOM 992 N N . LEU A 1 124 ? 7.098 -34.062 -10.258 1 92 124 LEU A N 1
ATOM 993 C CA . LEU A 1 124 ? 7.305 -32.844 -9.523 1 92 124 LEU A CA 1
ATOM 994 C C . LEU A 1 124 ? 8.469 -32.031 -10.109 1 92 124 LEU A C 1
ATOM 996 O O . LEU A 1 124 ? 9.484 -32.625 -10.5 1 92 124 LEU A O 1
ATOM 1000 N N . PRO A 1 125 ? 8.312 -30.734 -10.266 1 93.25 125 PRO A N 1
ATOM 1001 C CA . PRO A 1 125 ? 9.422 -29.953 -10.805 1 93.25 125 PRO A CA 1
ATOM 1002 C C . PRO A 1 125 ? 10.719 -30.156 -10.016 1 93.25 125 PRO A C 1
ATOM 1004 O O . PRO A 1 125 ? 10.703 -30.156 -8.781 1 93.25 125 PRO A O 1
ATOM 1007 N N . ARG A 1 126 ? 11.766 -30.297 -10.75 1 93.5 126 ARG A N 1
ATOM 1008 C CA . ARG A 1 126 ? 13.07 -30.5 -10.125 1 93.5 126 ARG A CA 1
ATOM 1009 C C . ARG A 1 126 ? 13.422 -29.344 -9.195 1 93.5 126 ARG A C 1
ATOM 1011 O O . ARG A 1 126 ? 13.984 -29.562 -8.117 1 93.5 126 ARG A O 1
ATOM 1018 N N . GLU A 1 127 ? 13.086 -28.141 -9.609 1 94.62 127 GLU A N 1
ATOM 1019 C CA . GLU A 1 127 ? 13.344 -26.953 -8.805 1 94.62 127 GLU A CA 1
ATOM 1020 C C . GLU A 1 127 ? 12.672 -27.047 -7.441 1 94.62 127 GLU A C 1
ATOM 1022 O O . GLU A 1 127 ? 13.234 -26.609 -6.434 1 94.62 127 GLU A O 1
ATOM 1027 N N . PHE A 1 128 ? 11.633 -27.672 -7.508 1 95.94 128 PHE A N 1
ATOM 1028 C CA . PHE A 1 128 ? 10.867 -27.844 -6.277 1 95.94 128 PHE A CA 1
ATOM 1029 C C . PHE A 1 128 ? 11.492 -28.922 -5.398 1 95.94 128 PHE A C 1
ATOM 1031 O O . PHE A 1 128 ? 11.828 -28.672 -4.238 1 95.94 128 PHE A O 1
ATOM 1038 N N . THR A 1 129 ? 11.656 -30.062 -5.922 1 95.69 129 THR A N 1
ATOM 1039 C CA . THR A 1 129 ? 12.102 -31.219 -5.148 1 95.69 129 THR A CA 1
ATOM 1040 C C . THR A 1 129 ? 13.5 -30.984 -4.578 1 95.69 129 THR A C 1
ATOM 1042 O O . THR A 1 129 ? 13.758 -31.281 -3.412 1 95.69 129 THR A O 1
ATOM 1045 N N . GLU A 1 130 ? 14.336 -30.359 -5.352 1 96.19 130 GLU A N 1
ATOM 1046 C CA . GLU A 1 130 ? 15.719 -30.125 -4.938 1 96.19 130 GLU A CA 1
ATOM 1047 C C . GLU A 1 130 ? 15.789 -29.141 -3.781 1 96.19 130 GLU A C 1
ATOM 1049 O O . GLU A 1 130 ? 16.656 -29.25 -2.91 1 96.19 130 GLU A O 1
ATOM 1054 N N . ASN A 1 131 ? 14.938 -28.219 -3.795 1 97 131 ASN A N 1
ATOM 1055 C CA . ASN A 1 131 ? 14.953 -27.219 -2.738 1 97 131 ASN A CA 1
ATOM 1056 C C . ASN A 1 131 ? 14.172 -27.688 -1.509 1 97 131 ASN A C 1
ATOM 1058 O O . ASN A 1 131 ? 14.539 -27.344 -0.379 1 97 131 ASN A O 1
ATOM 1062 N N . LEU A 1 132 ? 13.203 -28.438 -1.741 1 97.38 132 LEU A N 1
ATOM 1063 C CA . LEU A 1 132 ? 12.383 -28.922 -0.634 1 97.38 132 LEU A CA 1
ATOM 1064 C C . LEU A 1 132 ? 13.188 -29.844 0.279 1 97.38 132 LEU A C 1
ATOM 1066 O O . LEU A 1 132 ? 13.102 -29.734 1.504 1 97.38 132 LEU A O 1
ATOM 1070 N N . ILE A 1 133 ? 13.953 -30.625 -0.313 1 96.25 133 ILE A N 1
ATOM 1071 C CA . ILE A 1 133 ? 14.711 -31.609 0.458 1 96.25 133 ILE A CA 1
ATOM 1072 C C . ILE A 1 133 ? 15.75 -30.906 1.324 1 96.25 133 ILE A C 1
ATOM 1074 O O . ILE A 1 133 ? 16.203 -31.453 2.328 1 96.25 133 ILE A O 1
ATOM 1078 N N . LYS A 1 134 ? 16.094 -29.734 0.938 1 96.06 134 LYS A N 1
ATOM 1079 C CA . LYS A 1 134 ? 17.078 -28.953 1.685 1 96.06 134 LYS A CA 1
ATOM 1080 C C . LYS A 1 134 ? 16.406 -28.078 2.74 1 96.06 134 LYS A C 1
ATOM 1082 O O . LYS A 1 134 ? 17.078 -27.391 3.504 1 96.06 134 LYS A O 1
ATOM 1087 N N . SER A 1 135 ? 15.148 -28.125 2.793 1 96.88 135 SER A N 1
ATOM 1088 C CA . SER A 1 135 ? 14.406 -27.266 3.705 1 96.88 135 SER A CA 1
ATOM 1089 C C . SER A 1 135 ? 14.156 -27.969 5.039 1 96.88 135 SER A C 1
ATOM 1091 O O . SER A 1 135 ? 14.086 -29.203 5.102 1 96.88 135 SER A O 1
ATOM 1093 N N . ARG A 1 136 ? 14.047 -27.203 6.086 1 95.62 136 ARG A N 1
ATOM 1094 C CA . ARG A 1 136 ? 13.844 -27.734 7.426 1 95.62 136 ARG A CA 1
ATOM 1095 C C . ARG A 1 136 ? 12.453 -27.391 7.949 1 95.62 136 ARG A C 1
ATOM 1097 O O . ARG A 1 136 ? 11.938 -28.062 8.844 1 95.62 136 ARG A O 1
ATOM 1104 N N . CYS A 1 137 ? 11.938 -26.328 7.504 1 97.88 137 CYS A N 1
ATOM 1105 C CA . CYS A 1 137 ? 10.602 -25.891 7.883 1 97.88 137 CYS A CA 1
ATOM 1106 C C . CYS A 1 137 ? 9.688 -25.812 6.664 1 97.88 137 CYS A C 1
ATOM 1108 O O . CYS A 1 137 ? 9.914 -25 5.766 1 97.88 137 CYS A O 1
ATOM 1110 N N . ILE A 1 138 ? 8.672 -26.641 6.703 1 98.31 138 ILE A N 1
ATOM 1111 C CA . ILE A 1 138 ? 7.84 -26.75 5.508 1 98.31 138 ILE A CA 1
ATOM 1112 C C . ILE A 1 138 ? 6.371 -26.562 5.883 1 98.31 138 ILE A C 1
ATOM 1114 O O . ILE A 1 138 ? 5.871 -27.234 6.793 1 98.31 138 ILE A O 1
ATOM 1118 N N . MET A 1 139 ? 5.707 -25.672 5.199 1 98.38 139 MET A N 1
ATOM 1119 C CA . MET A 1 139 ? 4.262 -25.484 5.262 1 98.38 139 MET A CA 1
ATOM 1120 C C . MET A 1 139 ? 3.619 -25.734 3.9 1 98.38 139 MET A C 1
ATOM 1122 O O . MET A 1 139 ? 3.959 -25.062 2.922 1 98.38 139 MET A O 1
ATOM 1126 N N . SER A 1 140 ? 2.719 -26.688 3.881 1 97.38 140 SER A N 1
ATOM 1127 C CA . SER A 1 140 ? 2.191 -27.031 2.566 1 97.38 140 SER A CA 1
ATOM 1128 C C . SER A 1 140 ? 0.709 -27.391 2.641 1 97.38 140 SER A C 1
ATOM 1130 O O . SER A 1 140 ? 0.248 -27.938 3.641 1 97.38 140 SER A O 1
ATOM 1132 N N . SER A 1 141 ? 0.064 -26.969 1.687 1 95.44 141 SER A N 1
ATOM 1133 C CA . SER A 1 141 ? -1.313 -27.406 1.498 1 95.44 141 SER A CA 1
ATOM 1134 C C . SER A 1 141 ? -1.464 -28.219 0.212 1 95.44 141 SER A C 1
ATOM 1136 O O . SER A 1 141 ? -0.879 -27.875 -0.816 1 95.44 141 SER A O 1
ATOM 1138 N N . LEU A 1 142 ? -2.18 -29.281 0.315 1 91.62 142 LEU A N 1
ATOM 1139 C CA . LEU A 1 142 ? -2.436 -30.156 -0.828 1 91.62 142 LEU A CA 1
ATOM 1140 C C . LEU A 1 142 ? -3.932 -30.391 -1.012 1 91.62 142 LEU A C 1
ATOM 1142 O O . LEU A 1 142 ? -4.586 -30.984 -0.149 1 91.62 142 LEU A O 1
ATOM 1146 N N . SER A 1 143 ? -4.422 -29.891 -2.107 1 89.38 143 SER A N 1
ATOM 1147 C CA . SER A 1 143 ? -5.848 -30.062 -2.369 1 89.38 143 SER A CA 1
ATOM 1148 C C . SER A 1 143 ? -6.078 -31.031 -3.533 1 89.38 143 SER A C 1
ATOM 1150 O O . SER A 1 143 ? -7.219 -31.344 -3.863 1 89.38 143 SER A O 1
ATOM 1152 N N . TYR A 1 144 ? -5.023 -31.469 -4.082 1 85.94 144 TYR A N 1
ATOM 1153 C CA . TYR A 1 144 ? -5.098 -32.531 -5.094 1 85.94 144 TYR A CA 1
ATOM 1154 C C . TYR A 1 144 ? -4.082 -33.625 -4.809 1 85.94 144 TYR A C 1
ATOM 1156 O O . TYR A 1 144 ? -2.982 -33.344 -4.32 1 85.94 144 TYR A O 1
ATOM 1164 N N . TYR A 1 145 ? -4.461 -34.75 -5.203 1 88.25 145 TYR A N 1
ATOM 1165 C CA . TYR A 1 145 ? -3.621 -35.906 -4.902 1 88.25 145 TYR A CA 1
ATOM 1166 C C . TYR A 1 145 ? -2.559 -36.094 -5.977 1 88.25 145 TYR A C 1
ATOM 1168 O O . TYR A 1 145 ? -2.869 -36.094 -7.172 1 88.25 145 TYR A O 1
ATOM 1176 N N . HIS A 1 146 ? -1.427 -36.125 -5.562 1 87.5 146 HIS A N 1
ATOM 1177 C CA . HIS A 1 146 ? -0.285 -36.531 -6.387 1 87.5 146 HIS A CA 1
ATOM 1178 C C . HIS A 1 146 ? 0.586 -37.562 -5.672 1 87.5 146 HIS A C 1
ATOM 1180 O O . HIS A 1 146 ? 1.126 -37.281 -4.598 1 87.5 146 HIS A O 1
ATOM 1186 N N . PRO A 1 147 ? 0.753 -38.625 -6.246 1 85 147 PRO A N 1
ATOM 1187 C CA . PRO A 1 147 ? 1.442 -39.719 -5.559 1 85 147 PRO A CA 1
ATOM 1188 C C . PRO A 1 147 ? 2.861 -39.344 -5.133 1 85 147 PRO A C 1
ATOM 1190 O O . PRO A 1 147 ? 3.35 -39.844 -4.113 1 85 147 PRO A O 1
ATOM 1193 N N . LEU A 1 148 ? 3.455 -38.531 -5.801 1 90.06 148 LEU A N 1
ATOM 1194 C CA . LEU A 1 148 ? 4.852 -38.219 -5.523 1 90.06 148 LEU A CA 1
ATOM 1195 C C . LEU A 1 148 ? 4.961 -37.281 -4.32 1 90.06 148 LEU A C 1
ATOM 1197 O O . LEU A 1 148 ? 6.016 -37.219 -3.68 1 90.06 148 LEU A O 1
ATOM 1201 N N . TYR A 1 149 ? 3.924 -36.594 -3.973 1 92.62 149 TYR A N 1
ATOM 1202 C CA . TYR A 1 149 ? 3.949 -35.75 -2.787 1 92.62 149 TYR A CA 1
ATOM 1203 C C . TYR A 1 149 ? 4.043 -36.594 -1.517 1 92.62 149 TYR A C 1
ATOM 1205 O O . TYR A 1 149 ? 4.828 -36.281 -0.617 1 92.62 149 TYR A O 1
ATOM 1213 N N . SER A 1 150 ? 3.205 -37.656 -1.477 1 90.8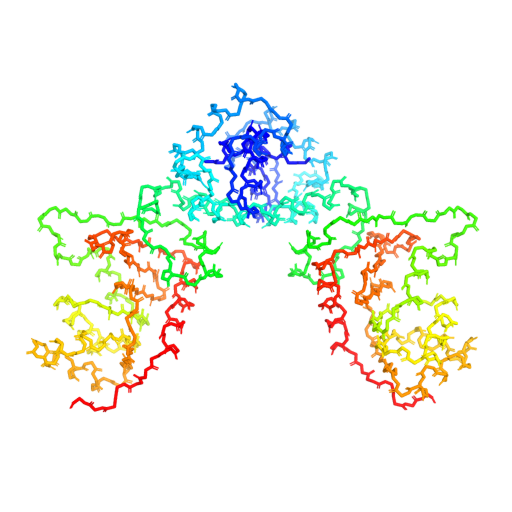8 150 SER A N 1
ATOM 1214 C CA . SER A 1 150 ? 3.16 -38.469 -0.278 1 90.88 150 SER A CA 1
ATOM 1215 C C . SER A 1 150 ? 4.531 -39.062 0.046 1 90.88 150 SER A C 1
ATOM 1217 O O . SER A 1 150 ? 4.98 -39 1.193 1 90.88 150 SER A O 1
ATOM 1219 N N . SER A 1 151 ? 5.145 -39.562 -0.979 1 93.31 151 SER A N 1
ATOM 1220 C CA . SER A 1 151 ? 6.465 -40.156 -0.781 1 93.31 151 SER A CA 1
ATOM 1221 C C . SER A 1 151 ? 7.492 -39.094 -0.382 1 93.31 151 SER A C 1
ATOM 1223 O O . SER A 1 151 ? 8.305 -39.344 0.516 1 93.31 151 SER A O 1
ATOM 1225 N N . LEU A 1 152 ? 7.473 -38.031 -1.043 1 95.69 152 LEU A N 1
ATOM 1226 C CA . LEU A 1 152 ? 8.414 -36.969 -0.788 1 95.69 152 LEU A CA 1
ATOM 1227 C C . LEU A 1 152 ? 8.258 -36.438 0.634 1 95.69 152 LEU A C 1
ATOM 1229 O O . LEU A 1 152 ? 9.242 -36.312 1.365 1 95.69 152 LEU A O 1
ATOM 1233 N N . TYR A 1 153 ? 7.059 -36.188 1.093 1 96.06 153 TYR A N 1
ATOM 1234 C CA . TYR A 1 153 ? 6.805 -35.594 2.408 1 96.06 153 TYR A CA 1
ATOM 1235 C C . TYR A 1 153 ? 7.07 -36.625 3.51 1 96.06 153 TYR A C 1
ATOM 1237 O O . TYR A 1 153 ? 7.516 -36.25 4.602 1 96.06 153 TYR A O 1
ATOM 1245 N N . SER A 1 154 ? 6.773 -37.875 3.211 1 95.06 154 SER A N 1
ATOM 1246 C CA . SER A 1 154 ? 7.094 -38.938 4.168 1 95.06 154 SER A CA 1
ATOM 1247 C C . SER A 1 154 ? 8.602 -39.031 4.41 1 95.06 154 SER A C 1
ATOM 1249 O O . SER A 1 154 ? 9.039 -39.188 5.551 1 95.06 154 SER A O 1
ATOM 1251 N N . ARG A 1 155 ? 9.344 -38.938 3.369 1 95.12 155 ARG A N 1
ATOM 1252 C CA . ARG A 1 155 ? 10.797 -38.938 3.477 1 95.12 155 ARG A CA 1
ATOM 1253 C C . ARG A 1 155 ? 11.297 -37.781 4.305 1 95.12 155 ARG A C 1
ATOM 1255 O O . ARG A 1 155 ? 12.219 -37.906 5.105 1 95.12 155 ARG A O 1
ATOM 1262 N N . LEU A 1 156 ? 10.719 -36.656 4.094 1 96.88 156 LEU A N 1
ATOM 1263 C CA . LEU A 1 156 ? 11.086 -35.438 4.828 1 96.88 156 LEU A CA 1
ATOM 1264 C C . LEU A 1 156 ? 10.75 -35.594 6.309 1 96.88 156 LEU A C 1
ATOM 1266 O O . LEU A 1 156 ? 11.516 -35.156 7.172 1 96.88 156 LEU A O 1
ATOM 1270 N N . ALA A 1 157 ? 9.648 -36.188 6.598 1 95.44 157 ALA A N 1
ATOM 1271 C CA . ALA A 1 157 ? 9.266 -36.438 7.984 1 95.44 157 ALA A CA 1
ATOM 1272 C C . ALA A 1 157 ? 10.297 -37.344 8.672 1 95.44 157 ALA A C 1
ATOM 1274 O O . ALA A 1 157 ? 10.672 -37.094 9.82 1 95.44 157 ALA A O 1
ATOM 1275 N N . LYS A 1 158 ? 10.727 -38.281 7.977 1 95 158 LYS A N 1
ATOM 1276 C CA . LYS A 1 158 ? 11.695 -39.25 8.516 1 95 158 LYS A CA 1
ATOM 1277 C C . LYS A 1 158 ? 13.039 -38.562 8.781 1 95 158 LYS A C 1
ATOM 1279 O O . LYS A 1 158 ? 13.758 -38.938 9.703 1 95 158 LYS A O 1
ATOM 1284 N N . SER A 1 159 ? 13.297 -37.594 8 1 94.31 159 SER A N 1
ATOM 1285 C CA . SER A 1 159 ? 14.562 -36.906 8.148 1 94.31 159 SER A CA 1
ATOM 1286 C C . SER A 1 159 ? 14.5 -35.844 9.25 1 94.31 159 SER A C 1
ATOM 1288 O O . SER A 1 159 ? 15.492 -35.188 9.539 1 94.31 159 SER A O 1
ATOM 1290 N N . GLY A 1 160 ? 13.305 -35.562 9.781 1 93.44 160 GLY A N 1
ATOM 1291 C CA . GLY A 1 160 ? 13.172 -34.719 10.945 1 93.44 160 GLY A CA 1
ATOM 1292 C C . GLY A 1 160 ? 12.781 -33.281 10.578 1 93.44 160 GLY A C 1
ATOM 1293 O O . GLY A 1 160 ? 12.898 -32.375 11.406 1 93.44 160 GLY A O 1
ATOM 1294 N N . ALA A 1 161 ? 12.375 -33.094 9.367 1 95.94 161 ALA A N 1
ATOM 1295 C CA . ALA A 1 161 ? 11.906 -31.781 8.977 1 95.94 161 ALA A CA 1
ATOM 1296 C C . ALA A 1 161 ? 10.641 -31.406 9.727 1 95.94 161 ALA A C 1
ATOM 1298 O O . ALA A 1 161 ? 9.773 -32.25 9.969 1 95.94 161 ALA A O 1
ATOM 1299 N N . GLU A 1 162 ? 10.547 -30.172 10.156 1 97.88 162 GLU A N 1
ATOM 1300 C CA . GLU A 1 162 ? 9.32 -29.672 10.766 1 97.88 162 GLU A CA 1
ATOM 1301 C C . GLU A 1 162 ? 8.289 -29.297 9.703 1 97.88 162 GLU A C 1
ATOM 1303 O O . GLU A 1 162 ? 8.531 -28.422 8.867 1 97.88 162 GLU A O 1
ATOM 1308 N N . MET A 1 163 ? 7.168 -29.984 9.805 1 97.62 163 MET A N 1
ATOM 1309 C CA . MET A 1 163 ? 6.215 -29.766 8.719 1 97.62 163 MET A CA 1
ATOM 1310 C C . MET A 1 163 ? 4.816 -29.516 9.266 1 97.62 163 MET A C 1
ATOM 1312 O O . MET A 1 163 ? 4.438 -30.078 10.297 1 97.62 163 MET A O 1
ATOM 1316 N N . GLU A 1 164 ? 4.145 -28.609 8.664 1 97.38 164 GLU A N 1
ATOM 1317 C CA . GLU A 1 164 ? 2.701 -28.438 8.789 1 97.38 164 GLU A CA 1
ATOM 1318 C C . GLU A 1 164 ? 2.006 -28.656 7.445 1 97.38 164 GLU A C 1
ATOM 1320 O O . GLU A 1 164 ? 2.205 -27.875 6.504 1 97.38 164 GLU A O 1
ATOM 1325 N N . ILE A 1 165 ? 1.16 -29.703 7.383 1 96.44 165 ILE A N 1
ATOM 1326 C CA . ILE A 1 165 ? 0.538 -30.094 6.121 1 96.44 165 ILE A CA 1
ATOM 1327 C C . ILE A 1 165 ? -0.982 -30.016 6.25 1 96.44 165 ILE A C 1
ATOM 1329 O O . ILE A 1 165 ? -1.563 -30.594 7.168 1 96.44 165 ILE A O 1
ATOM 1333 N N . VAL A 1 166 ? -1.572 -29.266 5.367 1 95.94 166 VAL A N 1
ATOM 1334 C CA . VAL A 1 166 ? -3.027 -29.188 5.297 1 95.94 166 VAL A CA 1
ATOM 1335 C C . VAL A 1 166 ? -3.527 -29.984 4.098 1 95.94 166 VAL A C 1
ATOM 1337 O O . VAL A 1 166 ? -3.115 -29.75 2.961 1 95.94 166 VAL A O 1
ATOM 1340 N N . LEU A 1 167 ? -4.402 -30.922 4.328 1 93.81 167 LEU A N 1
ATOM 1341 C CA . LEU A 1 167 ? -5.004 -31.75 3.285 1 93.81 167 LEU A CA 1
ATOM 1342 C C . LEU A 1 167 ? -6.504 -31.5 3.188 1 93.81 167 LEU A C 1
ATOM 1344 O O . LEU A 1 167 ? -7.152 -31.203 4.191 1 93.81 167 LEU A O 1
ATOM 1348 N N . THR A 1 168 ? -6.996 -31.562 1.995 1 92 168 THR A N 1
ATOM 1349 C CA . THR A 1 168 ? -8.445 -31.672 1.877 1 92 168 THR A CA 1
ATOM 1350 C C . THR A 1 168 ? -8.93 -33.062 2.244 1 92 168 THR A C 1
ATOM 1352 O O . THR A 1 168 ? -8.141 -34.031 2.232 1 92 168 THR A O 1
ATOM 1355 N N . LYS A 1 169 ? -10.211 -33.125 2.531 1 90.38 169 LYS A N 1
ATOM 1356 C CA . LYS A 1 169 ? -10.789 -34.438 2.869 1 90.38 169 LYS A CA 1
ATOM 1357 C C . LYS A 1 169 ? -10.602 -35.438 1.729 1 90.38 169 LYS A C 1
ATOM 1359 O O . LYS A 1 169 ? -10.305 -36.594 1.966 1 90.38 169 LYS A O 1
ATOM 1364 N N . ALA A 1 170 ? -10.773 -34.969 0.608 1 90.06 170 ALA A N 1
ATOM 1365 C CA . ALA A 1 170 ? -10.633 -35.812 -0.572 1 90.06 170 ALA A CA 1
ATOM 1366 C C . ALA A 1 170 ? -9.219 -36.375 -0.692 1 90.06 170 ALA A C 1
ATOM 1368 O O . ALA A 1 170 ? -9.031 -37.531 -0.992 1 90.06 170 ALA A O 1
ATOM 1369 N N . VAL A 1 171 ? -8.25 -35.562 -0.459 1 92.19 171 VAL A N 1
ATOM 1370 C CA . VAL A 1 171 ? -6.852 -35.969 -0.555 1 92.19 171 VAL A CA 1
ATOM 1371 C C . VAL A 1 171 ? -6.527 -36.969 0.568 1 92.19 171 VAL A C 1
ATOM 1373 O O . VAL A 1 171 ? -5.848 -37.969 0.346 1 92.19 171 VAL A O 1
ATOM 1376 N N . LEU A 1 172 ? -7.035 -36.688 1.728 1 92.06 172 LEU A N 1
ATOM 1377 C CA . LEU A 1 172 ? -6.812 -37.594 2.848 1 92.06 172 LEU A CA 1
ATOM 1378 C C . LEU A 1 172 ? -7.348 -38.969 2.533 1 92.06 172 LEU A C 1
ATOM 1380 O O . LEU A 1 172 ? -6.672 -40 2.785 1 92.06 172 LEU A O 1
ATOM 1384 N N . GLU A 1 173 ? -8.531 -39 2.023 1 91.56 173 GLU A N 1
ATOM 1385 C CA . GLU A 1 173 ? -9.156 -40.281 1.698 1 91.56 173 GLU A CA 1
ATOM 1386 C C . GLU A 1 173 ? -8.344 -41.062 0.656 1 91.56 173 GLU A C 1
ATOM 1388 O O . GLU A 1 173 ? -8.188 -42.281 0.754 1 91.56 173 GLU A O 1
ATOM 1393 N N . ARG A 1 174 ? -7.832 -40.375 -0.261 1 92.81 174 ARG A N 1
ATOM 1394 C CA . ARG A 1 174 ? -7.004 -41 -1.288 1 92.81 174 ARG A CA 1
ATOM 1395 C C . ARG A 1 174 ? -5.699 -41.531 -0.697 1 92.81 174 ARG A C 1
ATOM 1397 O O . ARG A 1 174 ? -5.234 -42.594 -1.062 1 92.81 174 ARG A O 1
ATOM 1404 N N . LEU A 1 175 ? -5.156 -40.75 0.133 1 91.94 175 LEU A N 1
ATOM 1405 C CA . LEU A 1 175 ? -3.918 -41.156 0.788 1 91.94 175 LEU A CA 1
ATOM 1406 C C . LEU A 1 175 ? -4.145 -42.406 1.64 1 91.94 175 LEU A C 1
ATOM 1408 O O . LEU A 1 175 ? -3.309 -43.312 1.66 1 91.94 175 LEU A O 1
ATOM 1412 N N . LYS A 1 176 ? -5.266 -42.469 2.293 1 92.5 176 LYS A N 1
ATOM 1413 C CA . LYS A 1 176 ? -5.613 -43.625 3.115 1 92.5 176 LYS A CA 1
ATOM 1414 C C . LYS A 1 176 ? -5.688 -44.906 2.273 1 92.5 176 LYS A C 1
ATOM 1416 O O . LYS A 1 176 ? -5.254 -45.969 2.709 1 92.5 176 LYS A O 1
ATOM 1421 N N . ASN A 1 177 ? -6.152 -44.688 1.121 1 93.25 177 ASN A N 1
ATOM 1422 C CA . ASN A 1 177 ? -6.434 -45.812 0.27 1 93.25 177 ASN A CA 1
ATOM 1423 C C . ASN A 1 177 ? -5.207 -46.25 -0.536 1 93.25 177 ASN A C 1
ATOM 1425 O O . ASN A 1 177 ? -4.98 -47.438 -0.766 1 93.25 177 ASN A O 1
ATOM 1429 N N . ASP A 1 178 ? -4.398 -45.25 -0.945 1 92.88 178 ASP A N 1
ATOM 1430 C CA . ASP A 1 178 ? -3.367 -45.562 -1.934 1 92.88 178 ASP A CA 1
ATOM 1431 C C . ASP A 1 178 ? -1.975 -45.469 -1.313 1 92.88 178 ASP A C 1
ATOM 1433 O O . ASP A 1 178 ? -1.019 -46.031 -1.849 1 92.88 178 ASP A O 1
ATOM 1437 N N . CYS A 1 179 ? -1.832 -44.688 -0.278 1 92.25 179 CYS A N 1
ATOM 1438 C CA . CYS A 1 179 ? -0.521 -44.438 0.307 1 92.25 179 CYS A CA 1
ATOM 1439 C C . CYS A 1 179 ? -0.587 -44.469 1.829 1 92.25 179 CYS A C 1
ATOM 1441 O O . CYS A 1 179 ? -0.089 -43.562 2.496 1 92.25 179 CYS A O 1
ATOM 1443 N N . ARG A 1 180 ? -1.168 -45.5 2.352 1 91.62 180 ARG A N 1
ATOM 1444 C CA . ARG A 1 180 ? -1.44 -45.562 3.781 1 91.62 180 ARG A CA 1
ATOM 1445 C C . ARG A 1 180 ? -0.148 -45.5 4.59 1 91.62 180 ARG A C 1
ATOM 1447 O O . ARG A 1 180 ? -0.083 -44.844 5.617 1 91.62 180 ARG A O 1
ATOM 1454 N N . ASP A 1 181 ? 0.875 -46.219 4.117 1 93.38 181 ASP A N 1
ATOM 1455 C CA . ASP A 1 181 ? 2.141 -46.25 4.84 1 93.38 181 ASP A CA 1
ATOM 1456 C C . ASP A 1 181 ? 2.764 -44.875 4.949 1 93.38 181 ASP A C 1
ATOM 1458 O O . ASP A 1 181 ? 3.252 -44.469 6.016 1 93.38 181 ASP A O 1
ATOM 1462 N N . GLU A 1 182 ? 2.766 -44.219 3.887 1 93.5 182 GLU A N 1
ATOM 1463 C CA . GLU A 1 182 ? 3.316 -42.844 3.865 1 93.5 182 GLU A CA 1
ATOM 1464 C C . GLU A 1 182 ? 2.5 -41.906 4.746 1 93.5 182 GLU A C 1
ATOM 1466 O O . GLU A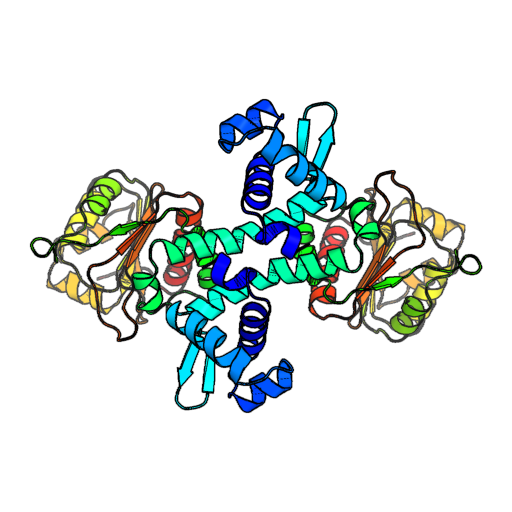 1 182 ? 3.062 -41.062 5.457 1 93.5 182 GLU A O 1
ATOM 1471 N N . LEU A 1 183 ? 1.218 -42.062 4.668 1 93.38 183 LEU A N 1
ATOM 1472 C CA . LEU A 1 183 ? 0.337 -41.25 5.508 1 93.38 183 LEU A CA 1
ATOM 1473 C C . LEU A 1 183 ? 0.612 -41.5 6.984 1 93.38 183 LEU A C 1
ATOM 1475 O O . LEU A 1 183 ? 0.685 -40.562 7.777 1 93.38 183 LEU A O 1
ATOM 1479 N N . GLU A 1 184 ? 0.76 -42.719 7.371 1 94 184 GLU A N 1
ATOM 1480 C CA . GLU A 1 184 ? 1.046 -43.094 8.758 1 94 184 GLU A CA 1
ATOM 1481 C C . GLU A 1 184 ? 2.383 -42.531 9.211 1 94 184 GLU A C 1
ATOM 1483 O O . GLU A 1 184 ? 2.518 -42.062 10.352 1 94 184 GLU A O 1
ATOM 1488 N N . THR A 1 185 ? 3.299 -42.562 8.289 1 94.38 185 THR A N 1
ATOM 1489 C CA . THR A 1 185 ? 4.598 -41.969 8.594 1 94.38 185 THR A CA 1
ATOM 1490 C C . THR A 1 185 ? 4.461 -40.5 8.93 1 94.38 185 THR A C 1
ATOM 1492 O O . THR A 1 185 ? 5.078 -40 9.875 1 94.38 185 THR A O 1
ATOM 1495 N N . LEU A 1 186 ? 3.709 -39.781 8.164 1 93.81 186 LEU A N 1
ATOM 1496 C CA . LEU A 1 186 ? 3.467 -38.375 8.391 1 93.81 186 LEU A CA 1
ATOM 1497 C C . LEU A 1 186 ? 2.779 -38.156 9.734 1 93.81 186 LEU A C 1
ATOM 1499 O O . LEU A 1 186 ? 3.195 -37.281 10.508 1 93.81 186 LEU A O 1
ATOM 1503 N N . LEU A 1 187 ? 1.833 -38.969 10.039 1 93.38 187 LEU A N 1
ATOM 1504 C CA . LEU A 1 187 ? 1.014 -38.781 11.234 1 93.38 187 LEU A CA 1
ATOM 1505 C C . LEU A 1 187 ? 1.802 -39.156 12.492 1 93.38 187 LEU A C 1
ATOM 1507 O O . LEU A 1 187 ? 1.567 -38.594 13.562 1 93.38 187 LEU A O 1
ATOM 1511 N N . ASP A 1 188 ? 2.684 -40.062 12.336 1 92.75 188 ASP A N 1
ATOM 1512 C CA . ASP A 1 188 ? 3.438 -40.562 13.477 1 92.75 188 ASP A CA 1
ATOM 1513 C C . ASP A 1 188 ? 4.637 -39.656 13.789 1 92.75 188 ASP A C 1
ATOM 1515 O O . ASP A 1 188 ? 5.242 -39.781 14.852 1 92.75 188 ASP A O 1
ATOM 1519 N N . SER A 1 189 ? 4.965 -38.875 12.844 1 93.88 189 SER A N 1
ATOM 1520 C CA . SER A 1 189 ? 6.125 -38 13.031 1 93.88 189 SER A CA 1
ATOM 1521 C C . SER A 1 189 ? 5.855 -36.938 14.094 1 93.88 189 SER A C 1
ATOM 1523 O O . SER A 1 189 ? 4.84 -36.25 14.039 1 93.88 189 SER A O 1
ATOM 1525 N N . GLU A 1 190 ? 6.762 -36.688 14.984 1 93.38 190 GLU A N 1
ATOM 1526 C CA . GLU A 1 190 ? 6.609 -35.719 16.062 1 93.38 190 GLU A CA 1
ATOM 1527 C C . GLU A 1 190 ? 6.77 -34.281 15.539 1 93.38 190 GLU A C 1
ATOM 1529 O O . GLU A 1 190 ? 6.285 -33.344 16.156 1 93.38 190 GLU A O 1
ATOM 1534 N N . SER A 1 191 ? 7.402 -34.219 14.453 1 95.19 191 SER A N 1
ATOM 1535 C CA . SER A 1 191 ? 7.711 -32.906 13.93 1 95.19 191 SER A CA 1
ATOM 1536 C C . SER A 1 191 ? 6.738 -32.5 12.828 1 95.19 191 SER A C 1
ATOM 1538 O O . SER A 1 191 ? 6.91 -31.453 12.195 1 95.19 191 SER A O 1
ATOM 1540 N N . THR A 1 192 ? 5.73 -33.312 12.617 1 95.38 192 THR A N 1
ATOM 1541 C CA . THR A 1 192 ? 4.781 -33.062 11.539 1 95.38 192 THR A CA 1
ATOM 1542 C C . THR A 1 192 ? 3.365 -32.906 12.086 1 95.38 192 THR A C 1
ATOM 1544 O O . THR A 1 192 ? 2.926 -33.719 12.906 1 95.38 192 THR A O 1
ATOM 1547 N N . VAL A 1 193 ? 2.771 -31.875 11.719 1 95.44 193 VAL A N 1
ATOM 1548 C CA . VAL A 1 193 ? 1.358 -31.688 12.023 1 95.44 193 VAL A CA 1
ATOM 1549 C C . VAL A 1 193 ? 0.536 -31.766 10.742 1 95.44 193 VAL A C 1
ATOM 1551 O O . VAL A 1 193 ? 0.805 -31.047 9.773 1 95.44 193 VAL A O 1
ATOM 1554 N N . VAL A 1 194 ? -0.439 -32.688 10.711 1 95.44 194 VAL A N 1
ATOM 1555 C CA . VAL A 1 194 ? -1.325 -32.812 9.562 1 95.44 194 VAL A CA 1
ATOM 1556 C C . VAL A 1 194 ? -2.73 -32.344 9.93 1 95.44 194 VAL A C 1
ATOM 1558 O O . VAL A 1 194 ? -3.289 -32.781 10.945 1 95.44 194 VAL A O 1
ATOM 1561 N N . LYS A 1 195 ? -3.223 -31.422 9.125 1 95.75 195 LYS A N 1
ATOM 1562 C CA . LYS A 1 195 ? -4.57 -30.906 9.336 1 95.75 195 LYS A CA 1
ATOM 1563 C C . LYS A 1 195 ? -5.457 -31.172 8.117 1 95.75 195 LYS A C 1
ATOM 1565 O O . LYS A 1 195 ? -4.957 -31.344 7.008 1 95.75 195 LYS A O 1
ATOM 1570 N N . ILE A 1 196 ? -6.773 -31.188 8.398 1 93.88 196 ILE A N 1
ATOM 1571 C CA . ILE A 1 196 ? -7.727 -31.453 7.324 1 93.88 196 ILE A CA 1
ATOM 1572 C C . ILE A 1 196 ? -8.656 -30.266 7.145 1 93.88 196 ILE A C 1
ATOM 1574 O O . ILE A 1 196 ? -9.188 -29.719 8.125 1 93.88 196 ILE A O 1
ATOM 1578 N N . CYS A 1 197 ? -8.727 -29.875 5.938 1 90.06 197 CYS A N 1
ATOM 1579 C CA . CYS A 1 197 ? -9.688 -28.844 5.578 1 90.06 197 CYS A CA 1
ATOM 1580 C C . CYS A 1 197 ? -10.93 -29.453 4.941 1 90.06 197 CYS A C 1
ATOM 1582 O O . CYS A 1 197 ? -10.844 -30.141 3.924 1 90.06 197 CYS A O 1
ATOM 1584 N N . GLU A 1 198 ? -12 -29.125 5.516 1 78.62 198 GLU A N 1
ATOM 1585 C CA . GLU A 1 198 ? -13.258 -29.719 5.059 1 78.62 198 GLU A CA 1
ATOM 1586 C C . GLU A 1 198 ? -13.75 -29.047 3.783 1 78.62 198 GLU A C 1
ATOM 1588 O O . GLU A 1 198 ? -14.453 -29.656 2.98 1 78.62 198 GLU A O 1
ATOM 1593 N N . GLU A 1 199 ? -13.367 -27.844 3.645 1 77.44 199 GLU A N 1
ATOM 1594 C CA . GLU A 1 199 ? -13.828 -27.094 2.48 1 77.44 199 GLU A CA 1
ATOM 1595 C C . GLU A 1 199 ? -12.883 -27.266 1.299 1 77.44 199 GLU A C 1
ATOM 1597 O O . GLU A 1 199 ? -11.734 -27.688 1.473 1 77.44 199 GLU A O 1
ATOM 1602 N N . ASN A 1 200 ? -13.508 -27.188 0.139 1 78.5 200 ASN A N 1
ATOM 1603 C CA . ASN A 1 200 ? -12.664 -27.156 -1.048 1 78.5 200 ASN A CA 1
ATOM 1604 C C . ASN A 1 200 ? -11.773 -25.922 -1.071 1 78.5 200 ASN A C 1
ATOM 1606 O O . ASN A 1 200 ? -12.273 -24.797 -1.072 1 78.5 200 ASN A O 1
ATOM 1610 N N . LEU A 1 201 ? -10.5 -26.125 -0.968 1 82.38 201 LEU A N 1
ATOM 1611 C CA . LEU A 1 201 ? -9.547 -25.031 -0.933 1 82.38 201 LEU A CA 1
ATOM 1612 C C . LEU A 1 201 ? -9.445 -24.344 -2.295 1 82.38 201 LEU A C 1
ATOM 1614 O O . LEU A 1 201 ? -9.203 -23.141 -2.377 1 82.38 201 LEU A O 1
ATOM 1618 N N . ASN A 1 202 ? -9.703 -25.078 -3.381 1 84 202 ASN A N 1
ATOM 1619 C CA . ASN A 1 202 ? -9.586 -24.625 -4.766 1 84 202 ASN A CA 1
ATOM 1620 C C . ASN A 1 202 ? -8.188 -24.109 -5.07 1 84 202 ASN A C 1
ATOM 1622 O O . ASN A 1 202 ? -7.992 -23.359 -6.031 1 84 202 ASN A O 1
ATOM 1626 N N . LEU A 1 203 ? -7.277 -24.312 -4.191 1 90.44 203 LEU A N 1
ATOM 1627 C CA . LEU A 1 203 ? -5.848 -24.078 -4.352 1 90.44 203 LEU A CA 1
ATOM 1628 C C . LEU A 1 203 ? -5.09 -25.406 -4.402 1 90.44 203 LEU A C 1
ATOM 1630 O O . LEU A 1 203 ? -4.926 -26.062 -3.373 1 90.44 203 LEU A O 1
ATOM 1634 N N . PRO A 1 204 ? -4.695 -25.75 -5.543 1 90.88 204 PRO A N 1
ATOM 1635 C CA . PRO A 1 204 ? -4.109 -27.078 -5.684 1 90.88 204 PRO A CA 1
ATOM 1636 C C . PRO A 1 204 ? -2.939 -27.312 -4.73 1 90.88 204 PRO A C 1
ATOM 1638 O O . PRO A 1 204 ? -2.887 -28.344 -4.059 1 90.88 204 PRO A O 1
ATOM 1641 N N . THR A 1 205 ? -2.018 -26.422 -4.746 1 93.44 205 THR A N 1
ATOM 1642 C CA . THR A 1 205 ? -0.868 -26.641 -3.877 1 93.44 205 THR A CA 1
ATOM 1643 C C . THR A 1 205 ? -0.184 -25.328 -3.533 1 93.44 205 THR A C 1
ATOM 1645 O O . THR A 1 205 ? -0.068 -24.438 -4.383 1 93.44 205 THR A O 1
ATOM 1648 N N . ILE A 1 206 ? 0.209 -25.219 -2.311 1 96.56 206 ILE A N 1
ATOM 1649 C CA . ILE A 1 206 ? 1.159 -24.203 -1.872 1 96.56 206 ILE A CA 1
ATOM 1650 C C . ILE A 1 206 ? 2.191 -24.828 -0.938 1 96.56 206 ILE A C 1
ATOM 1652 O O . ILE A 1 206 ? 1.862 -25.703 -0.139 1 96.56 206 ILE A O 1
ATOM 1656 N N . ALA A 1 207 ? 3.375 -24.5 -1.141 1 97.88 207 ALA A N 1
ATOM 1657 C CA . ALA A 1 207 ? 4.461 -24.891 -0.245 1 97.88 207 ALA A CA 1
ATOM 1658 C C . ALA A 1 207 ? 5.359 -23.703 0.07 1 97.88 207 ALA A C 1
ATOM 1660 O O . ALA A 1 207 ? 5.781 -22.969 -0.835 1 97.88 207 ALA A O 1
ATOM 1661 N N . VAL A 1 208 ? 5.566 -23.484 1.324 1 98.62 208 VAL A N 1
ATOM 1662 C CA . VAL A 1 208 ? 6.438 -22.406 1.772 1 98.62 208 VAL A CA 1
ATOM 1663 C C . VAL A 1 208 ? 7.477 -22.953 2.746 1 98.62 208 VAL A C 1
ATOM 1665 O O . VAL A 1 208 ? 7.148 -23.719 3.656 1 98.62 208 VAL A O 1
ATOM 1668 N N . THR A 1 209 ? 8.68 -22.641 2.502 1 98.56 209 THR A N 1
ATOM 1669 C CA . THR A 1 209 ? 9.781 -23 3.379 1 98.56 209 THR A CA 1
ATOM 1670 C C . THR A 1 209 ? 10.586 -21.766 3.783 1 98.56 209 THR A C 1
ATOM 1672 O O . THR A 1 209 ? 10.156 -20.641 3.549 1 98.56 209 THR A O 1
ATOM 1675 N N . GLU A 1 210 ? 11.617 -21.953 4.504 1 97.94 210 GLU A N 1
ATOM 1676 C CA . GLU A 1 210 ? 12.492 -20.844 4.832 1 97.94 210 GLU A CA 1
ATOM 1677 C C . GLU A 1 210 ? 13.312 -20.406 3.621 1 97.94 210 GLU A C 1
ATOM 1679 O O . GLU A 1 210 ? 13.977 -19.359 3.654 1 97.94 210 GLU A O 1
ATOM 1684 N N . LYS A 1 211 ? 13.117 -21.188 2.479 1 97.69 211 LYS A N 1
ATOM 1685 C CA . LYS A 1 211 ? 13.984 -20.938 1.326 1 97.69 211 LYS A CA 1
ATOM 1686 C C . LYS A 1 211 ? 13.172 -20.438 0.136 1 97.69 211 LYS A C 1
ATOM 1688 O O . LYS A 1 211 ? 13.672 -19.625 -0.663 1 97.69 211 LYS A O 1
ATOM 1693 N N . PHE A 1 212 ? 11.938 -20.953 0.023 1 98.56 212 PHE A N 1
ATOM 1694 C CA . PHE A 1 212 ? 11.203 -20.594 -1.188 1 98.56 212 PHE A CA 1
ATOM 1695 C C . PHE A 1 212 ? 9.703 -20.688 -0.955 1 98.56 212 PHE A C 1
ATOM 1697 O O . PHE A 1 212 ? 9.25 -21.25 0.044 1 98.56 212 PHE A O 1
ATOM 1704 N N . MET A 1 213 ? 9.008 -20.094 -1.852 1 98.5 213 MET A N 1
ATOM 1705 C CA . MET A 1 213 ? 7.559 -20.203 -1.971 1 98.5 213 MET A CA 1
ATOM 1706 C C . MET A 1 213 ? 7.164 -20.844 -3.299 1 98.5 213 MET A C 1
ATOM 1708 O O . MET A 1 213 ? 7.742 -20.516 -4.34 1 98.5 213 MET A O 1
ATOM 1712 N N . TYR A 1 214 ? 6.238 -21.766 -3.246 1 98 214 TYR A N 1
ATOM 1713 C CA . TYR A 1 214 ? 5.762 -22.547 -4.375 1 98 214 TYR A CA 1
ATOM 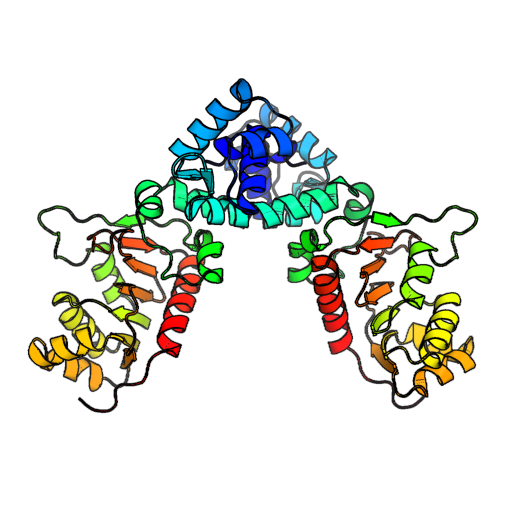1714 C C . TYR A 1 214 ? 4.242 -22.625 -4.391 1 98 214 TYR A C 1
ATOM 1716 O O . TYR A 1 214 ? 3.619 -22.953 -3.377 1 98 214 TYR A O 1
ATOM 1724 N N . ILE A 1 215 ? 3.691 -22.266 -5.594 1 97.12 215 ILE A N 1
ATOM 1725 C CA . ILE A 1 215 ? 2.232 -22.266 -5.602 1 97.12 215 ILE A CA 1
ATOM 1726 C C . ILE A 1 215 ? 1.717 -22.719 -6.961 1 97.12 215 ILE A C 1
ATOM 1728 O O . ILE A 1 215 ? 2.34 -22.453 -7.992 1 97.12 215 ILE A O 1
ATOM 1732 N N . CYS A 1 216 ? 0.68 -23.438 -6.926 1 95.38 216 CYS A N 1
ATOM 1733 C CA . CYS A 1 216 ? -0.067 -23.875 -8.102 1 95.38 216 CYS A CA 1
ATOM 1734 C C . CYS A 1 216 ? -1.506 -23.375 -8.047 1 95.38 216 CYS A C 1
ATOM 1736 O O . CYS A 1 216 ? -2.166 -23.484 -7.016 1 95.38 216 CYS A O 1
ATOM 1738 N N . LEU A 1 217 ? -1.938 -22.797 -9.18 1 95.38 217 LEU A N 1
ATOM 1739 C CA . LEU A 1 217 ? -3.311 -22.312 -9.273 1 95.38 217 LEU A CA 1
ATOM 1740 C C . LEU A 1 217 ? -4.047 -22.984 -10.43 1 95.38 217 LEU A C 1
ATOM 1742 O O . LEU A 1 217 ? -3.438 -23.312 -11.445 1 95.38 217 LEU A O 1
ATOM 1746 N N . PHE A 1 218 ? -5.359 -23.109 -10.211 1 94.31 218 PHE A N 1
ATOM 1747 C CA . PHE A 1 218 ? -6.195 -23.516 -11.336 1 94.31 218 PHE A CA 1
ATOM 1748 C C . PHE A 1 218 ? -6.379 -22.375 -12.32 1 94.31 218 PHE A C 1
ATOM 1750 O O . PHE A 1 218 ? -6.191 -21.203 -11.969 1 94.31 218 PHE A O 1
ATOM 1757 N N . ASN A 1 219 ? -6.688 -22.797 -13.539 1 92.62 219 ASN A N 1
ATOM 1758 C CA . ASN A 1 219 ? -7.066 -21.734 -14.469 1 92.62 219 ASN A CA 1
ATOM 1759 C C . ASN A 1 219 ? -8.516 -21.297 -14.258 1 92.62 219 ASN A C 1
ATOM 1761 O O . ASN A 1 219 ? -9.219 -21.859 -13.414 1 92.62 219 ASN A O 1
ATOM 1765 N N . LYS A 1 220 ? -8.984 -20.359 -14.984 1 90.19 220 LYS A N 1
ATOM 1766 C CA . LYS A 1 220 ? -10.305 -19.75 -14.805 1 90.19 220 LYS A CA 1
ATOM 1767 C C . LYS A 1 220 ? -11.414 -20.766 -15.109 1 90.19 220 LYS A C 1
ATOM 1769 O O . LYS A 1 220 ? -12.547 -20.609 -14.648 1 90.19 220 LYS A O 1
ATOM 1774 N N . GLN A 1 221 ? -11.062 -21.781 -15.805 1 91.25 221 GLN A N 1
ATOM 1775 C CA . GLN A 1 221 ? -12.023 -22.844 -16.109 1 91.25 221 GLN A CA 1
ATOM 1776 C C . GLN A 1 221 ? -11.984 -23.953 -15.07 1 91.25 221 GLN A C 1
ATOM 1778 O O . GLN A 1 221 ? -12.641 -24.984 -15.227 1 91.25 221 GLN A O 1
ATOM 1783 N N . GLY A 1 222 ? -11.102 -23.797 -14.109 1 89.94 222 GLY A N 1
ATOM 1784 C CA . GLY A 1 222 ? -11 -24.781 -13.047 1 89.94 222 GLY A CA 1
ATOM 1785 C C . GLY A 1 222 ? -10.133 -25.969 -13.43 1 89.94 222 GLY A C 1
ATOM 1786 O O . GLY A 1 222 ? -10.227 -27.031 -12.812 1 89.94 222 GLY A O 1
ATOM 1787 N N . LYS A 1 223 ? -9.383 -25.703 -14.383 1 90.69 223 LYS A N 1
ATOM 1788 C CA . LYS A 1 223 ? -8.547 -26.797 -14.875 1 90.69 223 LYS A CA 1
ATOM 1789 C C . LYS A 1 223 ? -7.137 -26.703 -14.297 1 90.69 223 LYS A C 1
ATOM 1791 O O . LYS A 1 223 ? -6.59 -25.609 -14.141 1 90.69 223 LYS A O 1
ATOM 1796 N N . TYR A 1 224 ? -6.699 -27.875 -14.016 1 87.38 224 TYR A N 1
ATOM 1797 C CA . TYR A 1 224 ? -5.324 -28 -13.547 1 87.38 224 TYR A CA 1
ATOM 1798 C C . TYR A 1 224 ? -4.344 -27.969 -14.711 1 87.38 224 TYR A C 1
ATOM 1800 O O . TYR A 1 224 ? -4.551 -28.641 -15.727 1 87.38 224 TYR A O 1
ATOM 1808 N N . ASP A 1 225 ? -3.395 -26.953 -14.422 1 80.69 225 ASP A N 1
ATOM 1809 C CA . ASP A 1 225 ? -2.297 -27.031 -15.375 1 80.69 225 ASP A CA 1
ATOM 1810 C C . ASP A 1 225 ? -0.95 -27.141 -14.664 1 80.69 225 ASP A C 1
ATOM 1812 O O . ASP A 1 225 ? -0.877 -27 -13.445 1 80.69 225 ASP A O 1
ATOM 1816 N N . HIS A 1 226 ? 0.067 -27.953 -15.164 1 86 226 HIS A N 1
ATOM 1817 C CA . HIS A 1 226 ? 1.324 -28.391 -14.57 1 86 226 HIS A CA 1
ATOM 1818 C C . HIS A 1 226 ? 2.266 -27.203 -14.336 1 86 226 HIS A C 1
ATOM 1820 O O . HIS A 1 226 ? 3.42 -27.406 -13.953 1 86 226 HIS A O 1
ATOM 1826 N N . ARG A 1 227 ? 1.682 -25.953 -14.547 1 92.12 227 ARG A N 1
ATOM 1827 C CA . ARG A 1 227 ? 2.543 -24.781 -14.336 1 92.12 227 ARG A CA 1
ATOM 1828 C C . ARG A 1 227 ? 2.479 -24.312 -12.891 1 92.12 227 ARG A C 1
ATOM 1830 O O . ARG A 1 227 ? 1.403 -24.297 -12.289 1 92.12 227 ARG A O 1
ATOM 1837 N N . LYS A 1 228 ? 3.596 -23.953 -12.352 1 95.56 228 LYS A N 1
ATOM 1838 C CA . LYS A 1 228 ? 3.711 -23.5 -10.969 1 95.56 228 LYS A CA 1
ATOM 1839 C C . LYS A 1 228 ? 4.562 -22.234 -10.867 1 95.56 228 LYS A C 1
ATOM 1841 O O . LYS A 1 228 ? 5.418 -21.984 -11.719 1 95.56 228 LYS A O 1
ATOM 1846 N N . VAL A 1 229 ? 4.27 -21.484 -9.859 1 97.25 229 VAL A N 1
ATOM 1847 C CA . VAL A 1 229 ? 5.062 -20.297 -9.586 1 97.25 229 VAL A CA 1
ATOM 1848 C C . VAL A 1 229 ? 5.988 -20.547 -8.398 1 97.25 229 VAL A C 1
ATOM 1850 O O . VAL A 1 229 ? 5.574 -21.125 -7.398 1 97.25 229 VAL A O 1
ATOM 1853 N N . MET A 1 230 ? 7.199 -20.156 -8.562 1 98 230 MET A N 1
ATOM 1854 C CA . MET A 1 230 ? 8.18 -20.312 -7.496 1 98 230 MET A CA 1
ATOM 1855 C C . MET A 1 230 ? 8.992 -19.031 -7.301 1 98 230 MET A C 1
ATOM 1857 O O . MET A 1 230 ? 9.312 -18.344 -8.273 1 98 230 MET A O 1
ATOM 1861 N N . SER A 1 231 ? 9.219 -18.656 -6.109 1 98.38 231 SER A N 1
ATOM 1862 C CA . SER A 1 231 ? 10.008 -17.469 -5.781 1 98.38 231 SER A CA 1
ATOM 1863 C C . SER A 1 231 ? 10.891 -17.719 -4.566 1 98.38 231 SER A C 1
ATOM 1865 O O . SER A 1 231 ? 10.531 -18.484 -3.674 1 98.38 231 SER A O 1
ATOM 1867 N N . PHE A 1 232 ? 12.039 -17.078 -4.52 1 98.31 232 PHE A N 1
ATOM 1868 C CA . PHE A 1 232 ? 12.992 -17.219 -3.42 1 98.31 232 PHE A CA 1
ATOM 1869 C C . PHE A 1 232 ? 13.094 -15.922 -2.627 1 98.31 232 PHE A C 1
ATOM 1871 O O . PHE A 1 232 ? 13.844 -15.844 -1.652 1 98.31 232 PHE A O 1
ATOM 1878 N N . ASP A 1 233 ? 12.32 -14.961 -3.025 1 97.75 233 ASP A N 1
ATOM 1879 C CA . ASP A 1 233 ? 12.375 -13.656 -2.369 1 97.75 233 ASP A CA 1
ATOM 1880 C C . ASP A 1 233 ? 11.812 -13.734 -0.952 1 97.75 233 ASP A C 1
ATOM 1882 O O . ASP A 1 233 ? 10.805 -14.406 -0.71 1 97.75 233 ASP A O 1
ATOM 1886 N N . ALA A 1 234 ? 12.3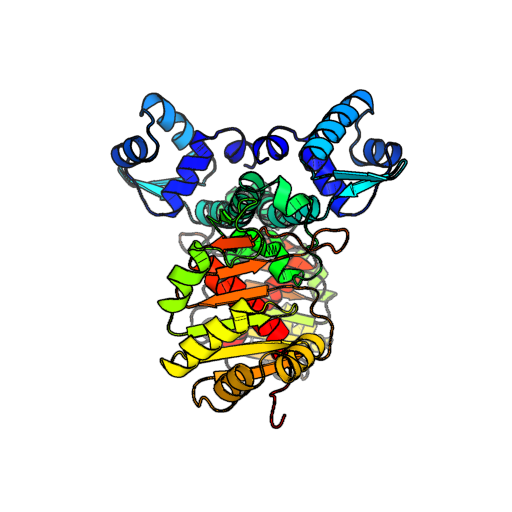83 -12.969 -0.044 1 97.81 234 ALA A N 1
ATOM 1887 C CA . ALA A 1 234 ? 11.922 -12.938 1.342 1 97.81 234 ALA A CA 1
ATOM 1888 C C . ALA A 1 234 ? 10.469 -12.477 1.429 1 97.81 234 ALA A C 1
ATOM 1890 O O . ALA A 1 234 ? 9.695 -12.984 2.246 1 97.81 234 ALA A O 1
ATOM 1891 N N . SER A 1 235 ? 10.133 -11.547 0.596 1 97.81 235 SER A N 1
ATOM 1892 C CA . SER A 1 235 ? 8.758 -11.055 0.588 1 97.81 235 SER A CA 1
ATOM 1893 C C . SER A 1 235 ? 7.789 -12.133 0.133 1 97.81 235 SER A C 1
ATOM 1895 O O . SER A 1 235 ? 6.66 -12.211 0.626 1 97.81 235 SER A O 1
ATOM 1897 N N . ALA A 1 236 ? 8.211 -13 -0.766 1 98.44 236 ALA A N 1
ATOM 1898 C CA . ALA A 1 236 ? 7.371 -14.094 -1.236 1 98.44 236 ALA A CA 1
ATOM 1899 C C . ALA A 1 236 ? 7.148 -15.125 -0.134 1 98.44 236 ALA A C 1
ATOM 1901 O O . ALA A 1 236 ? 6.059 -15.688 -0.015 1 98.44 236 ALA A O 1
ATOM 1902 N N . LEU A 1 237 ? 8.18 -15.367 0.64 1 98.5 237 LEU A N 1
ATOM 1903 C CA . LEU A 1 237 ? 8.07 -16.312 1.748 1 98.5 237 LEU A CA 1
ATOM 1904 C C . LEU A 1 237 ? 7.047 -15.828 2.77 1 98.5 237 LEU A C 1
ATOM 1906 O O . LEU A 1 237 ? 6.211 -16.609 3.232 1 98.5 237 LEU A O 1
ATOM 1910 N N . ARG A 1 238 ? 7.117 -14.547 3.039 1 98.12 238 ARG A N 1
ATOM 1911 C CA . ARG A 1 238 ? 6.16 -13.977 3.977 1 98.12 238 ARG A CA 1
ATOM 1912 C C . ARG A 1 238 ? 4.742 -14.031 3.414 1 98.12 238 ARG A C 1
ATOM 1914 O O . ARG A 1 238 ? 3.803 -14.406 4.121 1 98.12 238 ARG A O 1
ATOM 1921 N N . TRP A 1 239 ? 4.66 -13.672 2.207 1 98.12 239 TRP A N 1
ATOM 1922 C CA . TRP A 1 239 ? 3.377 -13.695 1.513 1 98.12 239 TRP A CA 1
ATOM 1923 C C . TRP A 1 239 ? 2.787 -15.102 1.511 1 98.12 239 TRP A C 1
ATOM 1925 O O . TRP A 1 239 ? 1.614 -15.297 1.844 1 98.12 239 TRP A O 1
ATOM 1935 N N . GLY A 1 240 ? 3.57 -16.078 1.135 1 98.25 240 GLY A N 1
ATOM 1936 C CA . GLY A 1 240 ? 3.133 -17.453 1.096 1 98.25 240 GLY A CA 1
ATOM 1937 C C . GLY A 1 240 ? 2.74 -18 2.457 1 98.25 240 GLY A C 1
ATOM 1938 O O . GLY A 1 240 ? 1.756 -18.734 2.58 1 98.25 240 GLY A O 1
ATOM 1939 N N . ARG A 1 241 ? 3.514 -17.672 3.418 1 98.06 241 ARG A N 1
ATOM 1940 C CA . ARG A 1 241 ? 3.213 -18.094 4.781 1 98.06 241 ARG A CA 1
ATOM 1941 C C . ARG A 1 241 ? 1.852 -17.578 5.23 1 98.06 241 ARG A C 1
ATOM 1943 O O . ARG A 1 241 ? 1.084 -18.297 5.867 1 98.06 241 ARG A O 1
ATOM 1950 N N . GLU A 1 242 ? 1.644 -16.328 4.961 1 97.69 242 GLU A N 1
ATOM 1951 C CA . GLU A 1 242 ? 0.352 -15.75 5.312 1 97.69 242 GLU A CA 1
ATOM 1952 C C . GLU A 1 242 ? -0.79 -16.469 4.594 1 97.69 242 GLU A C 1
ATOM 1954 O O . GLU A 1 242 ? -1.85 -16.688 5.18 1 97.69 242 GLU A O 1
ATOM 1959 N N . LEU A 1 243 ? -0.582 -16.766 3.338 1 96.81 243 LEU A N 1
ATOM 1960 C CA . LEU A 1 243 ? -1.609 -17.469 2.578 1 96.81 243 LEU A CA 1
ATOM 1961 C C . LEU A 1 243 ? -1.857 -18.859 3.156 1 96.81 243 LEU A C 1
ATOM 1963 O O . LEU A 1 243 ? -3.008 -19.266 3.332 1 96.81 243 LEU A O 1
ATOM 1967 N N . PHE A 1 244 ? -0.783 -19.547 3.479 1 96.94 244 PHE A N 1
ATOM 1968 C CA . PHE A 1 244 ? -0.906 -20.875 4.094 1 96.94 244 PHE A CA 1
ATOM 1969 C C . PHE A 1 244 ? -1.678 -20.781 5.406 1 96.94 244 PHE A C 1
ATOM 1971 O O . PHE A 1 244 ? -2.555 -21.609 5.672 1 96.94 244 PHE A O 1
ATOM 1978 N N . MET A 1 245 ? -1.277 -19.75 6.172 1 95.62 245 MET A N 1
ATOM 1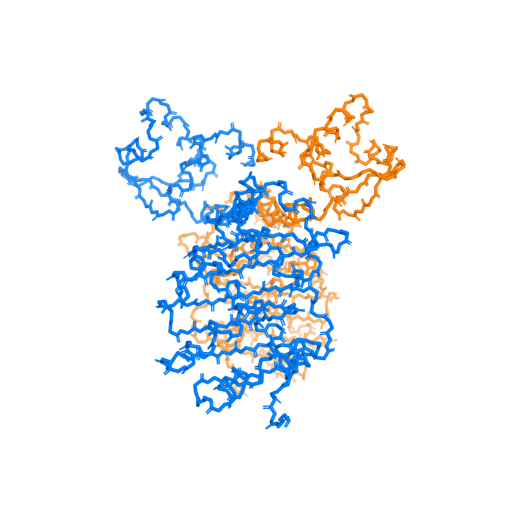979 C CA . MET A 1 245 ? -1.898 -19.609 7.484 1 95.62 245 MET A CA 1
ATOM 1980 C C . MET A 1 245 ? -3.398 -19.359 7.352 1 95.62 245 MET A C 1
ATOM 1982 O O . MET A 1 245 ? -4.18 -19.797 8.195 1 95.62 245 MET A O 1
ATOM 1986 N N . HIS A 1 246 ? -3.779 -18.641 6.41 1 92.5 246 HIS A N 1
ATOM 1987 C CA . HIS A 1 246 ? -5.195 -18.438 6.137 1 92.5 246 HIS A CA 1
ATOM 1988 C C . HIS A 1 246 ? -5.938 -19.766 6.027 1 92.5 246 HIS A C 1
ATOM 1990 O O . HIS A 1 246 ? -6.973 -19.953 6.668 1 92.5 246 HIS A O 1
ATOM 1996 N N . TYR A 1 247 ? -5.414 -20.688 5.301 1 90.06 247 TYR A N 1
ATOM 1997 C CA . TYR A 1 247 ? -6.055 -21.984 5.086 1 90.06 247 TYR A CA 1
ATOM 1998 C C . TYR A 1 247 ? -5.852 -22.891 6.285 1 90.06 247 TYR A C 1
ATOM 2000 O O . TYR A 1 247 ? -6.715 -23.719 6.602 1 90.06 247 TYR A O 1
ATOM 2008 N N . ASN A 1 248 ? -4.707 -22.75 6.887 1 93.38 248 ASN A N 1
ATOM 2009 C CA . ASN A 1 248 ? -4.41 -23.516 8.094 1 93.38 248 ASN A CA 1
ATOM 2010 C C . ASN A 1 248 ? -5.418 -23.234 9.203 1 93.38 248 ASN A C 1
ATOM 2012 O O . ASN A 1 248 ? -5.82 -24.141 9.93 1 93.38 248 ASN A O 1
ATOM 2016 N N . GLU A 1 249 ? -5.832 -21.984 9.266 1 90.94 249 GLU A N 1
ATOM 2017 C CA . GLU A 1 249 ? -6.773 -21.578 10.305 1 90.94 249 GLU A CA 1
ATOM 2018 C C . GLU A 1 249 ? -8.164 -22.156 10.047 1 90.94 249 GLU A C 1
ATOM 2020 O O . GLU A 1 249 ? -8.953 -22.312 10.984 1 90.94 249 GLU A O 1
ATOM 2025 N N . LEU A 1 250 ? -8.453 -22.469 8.867 1 88.19 250 LEU A N 1
ATOM 2026 C CA . LEU A 1 250 ? -9.742 -23.031 8.492 1 88.19 250 LEU A CA 1
ATOM 2027 C C . LEU A 1 250 ? -9.734 -24.547 8.648 1 88.19 250 LEU A C 1
ATOM 2029 O O . LEU A 1 250 ? -10.742 -25.219 8.367 1 88.19 250 LEU A O 1
ATOM 2033 N N . SER A 1 251 ? -8.664 -25.156 9.109 1 90.25 251 SER A N 1
ATOM 2034 C CA . SER A 1 251 ? -8.484 -26.594 9.133 1 90.25 251 SER A CA 1
ATOM 2035 C C . SER A 1 251 ? -8.398 -27.125 10.562 1 90.25 251 SER A C 1
ATOM 2037 O O . SER A 1 251 ? -8.188 -26.344 11.5 1 90.25 251 SER A O 1
ATOM 2039 N N . GLN A 1 252 ? -8.609 -28.422 10.641 1 89.38 252 GLN A N 1
ATOM 2040 C CA . GLN A 1 252 ? -8.555 -29.094 11.938 1 89.38 252 GLN A CA 1
ATOM 2041 C C . GLN A 1 252 ? -7.516 -30.219 11.93 1 89.38 252 GLN A C 1
ATOM 2043 O O . GLN A 1 252 ? -7.367 -30.922 10.938 1 89.38 252 GLN A O 1
ATOM 2048 N N . GLU A 1 253 ? -6.879 -30.312 13.102 1 86.25 253 GLU A N 1
ATOM 2049 C CA . GLU A 1 253 ? -5.848 -31.328 13.211 1 86.25 253 GLU A CA 1
ATOM 2050 C C . GLU A 1 253 ? -6.445 -32.719 13.102 1 86.25 253 GLU A C 1
ATOM 2052 O O . GLU A 1 253 ? -7.523 -33 13.641 1 86.25 253 GLU A O 1
ATOM 2057 N N . VAL A 1 254 ? -5.684 -33.5 12.305 1 77.19 254 VAL A N 1
ATOM 2058 C CA . VAL A 1 254 ? -6.105 -34.906 12.18 1 77.19 254 VAL A CA 1
ATOM 2059 C C . VAL A 1 254 ? -5.672 -35.688 13.422 1 77.19 254 VAL A C 1
ATOM 2061 O O . VAL A 1 254 ? -4.48 -35.75 13.727 1 77.19 254 VAL A O 1
ATOM 2064 N N . ILE A 1 255 ? -6.602 -36.219 14.18 1 67.69 255 ILE A N 1
ATOM 2065 C CA . ILE A 1 255 ? -6.281 -36.938 15.406 1 67.69 255 ILE A CA 1
ATOM 2066 C C . ILE A 1 255 ? -6.246 -38.438 15.133 1 67.69 255 ILE A C 1
ATOM 2068 O O . ILE A 1 255 ? -5.43 -39.156 15.711 1 67.69 255 ILE A O 1
ATOM 2072 N N . GLU A 1 256 ? -7.07 -38.969 14.406 1 68.69 256 GLU A N 1
ATOM 2073 C CA . GLU A 1 256 ? -7.09 -40.406 14.164 1 68.69 256 GLU A CA 1
ATOM 2074 C C . GLU A 1 256 ? -7.574 -40.719 12.75 1 68.69 256 GLU A C 1
ATOM 2076 O O . GLU A 1 256 ? -8.375 -39.969 12.188 1 68.69 256 GLU A O 1
ATOM 2081 N N . ILE A 1 257 ? -6.824 -41.594 12.141 1 68.12 257 ILE A N 1
ATOM 2082 C CA . ILE A 1 257 ? -7.281 -42.031 10.82 1 68.12 257 ILE A CA 1
ATOM 2083 C C . ILE A 1 257 ? -8.008 -43.344 10.938 1 68.12 257 ILE A C 1
ATOM 2085 O O . ILE A 1 257 ? -7.609 -44.219 11.727 1 68.12 257 ILE A O 1
ATOM 2089 N N . MET B 1 1 ? 3.781 -2.695 -19.406 1 82.56 1 MET B N 1
ATOM 2090 C CA . MET B 1 1 ? 2.52 -2.357 -18.766 1 82.56 1 MET B CA 1
ATOM 2091 C C . MET B 1 1 ? 2.598 -0.982 -18.109 1 82.56 1 MET B C 1
ATOM 2093 O O . MET B 1 1 ? 1.674 -0.177 -18.234 1 82.56 1 MET B O 1
ATOM 2097 N N . CYS B 1 2 ? 3.762 -0.674 -17.547 1 80.06 2 CYS B N 1
ATOM 2098 C CA . CYS B 1 2 ? 3.926 0.63 -16.906 1 80.06 2 CYS B CA 1
ATOM 2099 C C . CYS B 1 2 ? 3.738 1.754 -17.922 1 80.06 2 CYS B C 1
ATOM 2101 O O . CYS B 1 2 ? 2.967 2.686 -17.688 1 80.06 2 CYS B O 1
ATOM 2103 N N . ASP B 1 3 ? 4.348 1.548 -19.016 1 82.19 3 ASP B N 1
ATOM 2104 C CA . ASP B 1 3 ? 4.266 2.57 -20.062 1 82.19 3 ASP B CA 1
ATOM 2105 C C . ASP B 1 3 ? 2.848 2.67 -20.625 1 82.19 3 ASP B C 1
ATOM 2107 O O . ASP B 1 3 ? 2.371 3.766 -20.922 1 82.19 3 ASP B O 1
ATOM 2111 N N . THR B 1 4 ? 2.275 1.546 -20.734 1 86.88 4 THR B N 1
ATOM 2112 C CA . THR B 1 4 ? 0.909 1.504 -21.234 1 86.88 4 THR B CA 1
ATOM 2113 C C . THR B 1 4 ? -0.016 2.352 -20.375 1 86.88 4 THR B C 1
ATOM 2115 O O . THR B 1 4 ? -0.897 3.043 -20.891 1 86.88 4 THR B O 1
ATOM 2118 N N . ILE B 1 5 ? 0.198 2.408 -19.156 1 89.06 5 ILE B N 1
ATOM 2119 C CA . ILE B 1 5 ? -0.71 3.043 -18.203 1 89.06 5 ILE B CA 1
ATOM 2120 C C . ILE B 1 5 ? -0.366 4.527 -18.078 1 89.06 5 ILE B C 1
ATOM 2122 O O . ILE B 1 5 ? -1.246 5.383 -18.156 1 89.06 5 ILE B O 1
ATOM 2126 N N . TRP B 1 6 ? 0.943 4.785 -18.016 1 87.38 6 TRP B N 1
ATOM 2127 C CA . TRP B 1 6 ? 1.3 6.117 -17.531 1 87.38 6 TRP B CA 1
ATOM 2128 C C . TRP B 1 6 ? 1.57 7.059 -18.703 1 87.38 6 TRP B C 1
ATOM 2130 O O . TRP B 1 6 ? 1.547 8.281 -18.531 1 87.38 6 TRP B O 1
ATOM 2140 N N . LEU B 1 7 ? 1.789 6.508 -19.875 1 85.62 7 LEU B N 1
ATOM 2141 C CA . LEU B 1 7 ? 2.105 7.371 -21.016 1 85.62 7 LEU B CA 1
ATOM 2142 C C . LEU B 1 7 ? 0.836 7.949 -21.625 1 85.62 7 LEU B C 1
ATOM 2144 O O . LEU B 1 7 ? 0.903 8.812 -22.5 1 85.62 7 LEU B O 1
ATOM 2148 N N . SER B 1 8 ? -0.315 7.484 -21.188 1 89.75 8 SER B N 1
ATOM 2149 C CA . SER B 1 8 ? -1.591 7.98 -21.688 1 89.75 8 SER B CA 1
ATOM 2150 C C . SER B 1 8 ? -2.523 8.375 -20.547 1 89.75 8 SER B C 1
ATOM 2152 O O . SER B 1 8 ? -2.99 7.512 -19.797 1 89.75 8 SER B O 1
ATOM 2154 N N . GLU B 1 9 ? -2.857 9.617 -20.562 1 91.25 9 GLU B N 1
ATOM 2155 C CA . GLU B 1 9 ? -3.816 10.109 -19.578 1 91.25 9 GLU B CA 1
ATOM 2156 C C . GLU B 1 9 ? -5.191 9.477 -19.781 1 91.25 9 GLU B C 1
ATOM 2158 O O . GLU B 1 9 ? -5.91 9.211 -18.812 1 91.25 9 GLU B O 1
ATOM 2163 N N . LYS B 1 10 ? -5.469 9.266 -21 1 94.94 10 LYS B N 1
ATOM 2164 C CA . LYS B 1 10 ? -6.762 8.672 -21.328 1 94.94 10 LYS B CA 1
ATOM 2165 C C . LYS B 1 10 ? -6.867 7.25 -20.766 1 94.94 10 LYS B C 1
ATOM 2167 O O . LYS B 1 10 ? -7.898 6.871 -20.203 1 94.94 10 LYS B O 1
ATOM 2172 N N . ARG B 1 11 ? -5.816 6.473 -20.906 1 96.12 11 ARG B N 1
ATOM 2173 C CA . ARG B 1 11 ? -5.82 5.105 -20.391 1 96.12 11 ARG B CA 1
ATOM 2174 C C . ARG B 1 11 ? -5.887 5.098 -18.859 1 96.12 11 ARG B C 1
ATOM 2176 O O . ARG B 1 11 ? -6.645 4.328 -18.281 1 96.12 11 ARG B O 1
ATOM 2183 N N . LYS B 1 12 ? -5.109 5.949 -18.312 1 94.38 12 LYS B N 1
ATOM 2184 C CA . LYS B 1 12 ? -5.105 6.047 -16.859 1 94.38 12 LYS B CA 1
ATOM 2185 C C . LYS B 1 12 ? -6.492 6.406 -16.328 1 94.38 12 LYS B C 1
ATOM 2187 O O . LYS B 1 12 ? -7.004 5.75 -15.414 1 94.38 12 LYS B O 1
ATOM 2192 N N . ASN B 1 13 ? -7.074 7.379 -16.953 1 95.94 13 ASN B N 1
ATOM 2193 C CA . ASN B 1 13 ? -8.383 7.848 -16.516 1 95.94 13 ASN B CA 1
ATOM 2194 C C . ASN B 1 13 ? -9.461 6.785 -16.719 1 95.94 13 ASN B C 1
ATOM 2196 O O . ASN B 1 13 ? -10.367 6.641 -15.898 1 95.94 13 ASN B O 1
ATOM 2200 N N . LEU B 1 14 ? -9.344 6.129 -17.812 1 97.88 14 LEU B N 1
ATOM 2201 C CA . LEU B 1 14 ? -10.297 5.059 -18.078 1 97.88 14 LEU B CA 1
ATOM 2202 C C . LEU B 1 14 ? -10.203 3.971 -17 1 97.88 14 LEU B C 1
ATOM 2204 O O . LEU B 1 14 ? -11.227 3.504 -16.5 1 97.88 14 LEU B O 1
ATOM 2208 N N . LEU B 1 15 ? -8.992 3.559 -16.688 1 97.56 15 LEU B N 1
ATOM 2209 C CA . LEU B 1 15 ? -8.773 2.533 -15.672 1 97.56 15 LEU B CA 1
ATOM 2210 C C . LEU B 1 15 ? -9.367 2.959 -14.336 1 97.56 15 LEU B C 1
ATOM 2212 O O . LEU B 1 15 ? -10.039 2.17 -13.672 1 97.56 15 LEU B O 1
ATOM 2216 N N . LEU B 1 16 ? -9.164 4.215 -14 1 97.06 16 LEU B N 1
ATOM 2217 C CA . LEU B 1 16 ? -9.688 4.738 -12.742 1 97.06 16 LEU B CA 1
ATOM 2218 C C . LEU B 1 16 ? -11.211 4.754 -12.758 1 97.06 16 LEU B C 1
ATOM 2220 O O . LEU B 1 16 ? -11.852 4.418 -11.758 1 97.06 16 LEU B O 1
ATOM 2224 N N . LEU B 1 17 ? -11.766 5.145 -13.906 1 97.94 17 LEU B N 1
ATOM 2225 C CA . LEU B 1 17 ? -13.219 5.176 -14.055 1 97.94 17 LEU B CA 1
ATOM 2226 C C . LEU B 1 17 ? -13.812 3.779 -13.891 1 97.94 17 LEU B C 1
ATOM 2228 O O . LEU B 1 17 ? -14.805 3.6 -13.188 1 97.94 17 LEU B O 1
ATOM 2232 N N . LEU B 1 18 ? -13.156 2.807 -14.469 1 98.19 18 LEU B N 1
ATOM 2233 C CA . LEU B 1 18 ? -13.68 1.445 -14.469 1 98.19 18 LEU B CA 1
ATOM 2234 C C . LEU B 1 18 ? -13.508 0.796 -13.094 1 98.19 18 LEU B C 1
ATOM 2236 O O . LEU B 1 18 ? -14.148 -0.22 -12.805 1 98.19 18 LEU B O 1
ATOM 2240 N N . MET B 1 19 ? -12.625 1.312 -12.32 1 97.19 19 MET B N 1
ATOM 2241 C CA . MET B 1 19 ? -12.492 0.823 -10.953 1 97.19 19 MET B CA 1
ATOM 2242 C C . MET B 1 19 ? -13.766 1.077 -10.156 1 97.19 19 MET B C 1
ATOM 2244 O O . MET B 1 19 ? -14.078 0.339 -9.219 1 97.19 19 MET B O 1
ATOM 2248 N N . GLU B 1 20 ? -14.484 2.088 -10.523 1 96.56 20 GLU B N 1
ATOM 2249 C CA . GLU B 1 20 ? -15.742 2.416 -9.875 1 96.56 20 GLU B CA 1
ATOM 2250 C C . GLU B 1 20 ? -16.859 1.466 -10.312 1 96.56 20 GLU B C 1
ATOM 2252 O O . GLU B 1 20 ? -17.906 1.379 -9.664 1 96.56 20 GLU B O 1
ATOM 2257 N N . GLY B 1 21 ? -16.656 0.859 -11.469 1 97.25 21 GLY B N 1
ATOM 2258 C CA . GLY B 1 21 ? -17.641 -0.088 -11.977 1 97.25 21 GLY B CA 1
ATOM 2259 C C . GLY B 1 21 ? -17.688 -0.153 -13.492 1 97.25 21 GLY B C 1
ATOM 2260 O O . GLY B 1 21 ? -17.078 0.68 -14.172 1 97.25 21 GLY B O 1
ATOM 2261 N N . PRO B 1 22 ? -18.375 -1.133 -13.992 1 98.12 22 PRO B N 1
ATOM 2262 C CA . PRO B 1 22 ? -18.484 -1.296 -15.445 1 98.12 22 PRO B CA 1
ATOM 2263 C C . PRO B 1 22 ? -19.188 -0.119 -16.109 1 98.12 22 PRO B C 1
ATOM 2265 O O . PRO B 1 22 ? -20.078 0.503 -15.516 1 98.12 22 PRO B O 1
ATOM 2268 N N . ARG B 1 23 ? -18.797 0.182 -17.344 1 98.31 23 ARG B N 1
ATOM 2269 C CA . ARG B 1 23 ? -19.359 1.28 -18.109 1 98.31 23 ARG B CA 1
ATOM 2270 C C . ARG B 1 23 ? -19.484 0.901 -19.578 1 98.31 23 ARG B C 1
ATOM 2272 O O . ARG B 1 23 ? -18.672 0.146 -20.109 1 98.31 23 ARG B O 1
ATOM 2279 N N . ASN B 1 24 ? -20.516 1.405 -20.172 1 97.81 24 ASN B N 1
ATOM 2280 C CA . ASN B 1 24 ? -20.562 1.32 -21.625 1 97.81 24 ASN B CA 1
ATOM 2281 C C . ASN B 1 24 ? -19.859 2.51 -22.281 1 97.81 24 ASN B C 1
ATOM 2283 O O . ASN B 1 24 ? -19.406 3.426 -21.594 1 97.81 24 ASN B O 1
ATOM 2287 N N . ILE B 1 25 ? -19.875 2.508 -23.594 1 96.69 25 ILE B N 1
ATOM 2288 C CA . ILE B 1 25 ? -19.078 3.492 -24.312 1 96.69 25 ILE B CA 1
ATOM 2289 C C . ILE B 1 25 ? -19.672 4.883 -24.125 1 96.69 25 ILE B C 1
ATOM 2291 O O . ILE B 1 25 ? -18.953 5.875 -24.031 1 96.69 25 ILE B O 1
ATOM 2295 N N . GLU B 1 26 ? -20.938 4.98 -24.031 1 97.5 26 GLU B N 1
ATOM 2296 C CA . GLU B 1 26 ? -21.578 6.277 -23.859 1 97.5 26 GLU B CA 1
ATOM 2297 C C . GLU B 1 26 ? -21.266 6.859 -22.484 1 97.5 26 GLU B C 1
ATOM 2299 O O . GLU B 1 26 ? -21 8.055 -22.359 1 97.5 26 GLU B O 1
ATOM 2304 N N . GLN B 1 27 ? -21.281 6.02 -21.516 1 98 27 GLN B N 1
ATOM 2305 C CA . GLN B 1 27 ? -20.953 6.43 -20.156 1 98 27 GLN B CA 1
ATOM 2306 C C . GLN B 1 27 ? -19.5 6.863 -20.047 1 98 27 GLN B C 1
ATOM 2308 O O . GLN B 1 27 ? -19.172 7.832 -19.359 1 98 27 GLN B O 1
ATOM 2313 N N . ILE B 1 28 ? -18.609 6.141 -20.703 1 98.06 28 ILE B N 1
ATOM 2314 C CA . ILE B 1 28 ? -17.188 6.465 -20.688 1 98.06 28 ILE B CA 1
ATOM 2315 C C . ILE B 1 28 ? -16.969 7.832 -21.328 1 98.06 28 ILE B C 1
ATOM 2317 O O . ILE B 1 28 ? -16.281 8.688 -20.766 1 98.06 28 ILE B O 1
ATOM 2321 N N . LYS B 1 29 ? -17.625 8.055 -22.438 1 97.5 29 LYS B N 1
ATOM 2322 C CA . LYS B 1 29 ? -17.484 9.312 -23.156 1 97.5 29 LYS B CA 1
ATOM 2323 C C . LYS B 1 29 ? -17.953 10.484 -22.297 1 97.5 29 LYS B C 1
ATOM 2325 O O . LYS B 1 29 ? -17.297 11.523 -22.234 1 97.5 29 LYS B O 1
ATOM 2330 N N . THR B 1 30 ? -19.031 10.289 -21.672 1 97.62 30 THR B N 1
ATOM 2331 C CA . THR B 1 30 ? -19.641 11.344 -20.859 1 97.62 30 THR B CA 1
ATOM 2332 C C . THR B 1 30 ? -18.797 11.617 -19.609 1 97.62 30 THR B C 1
ATOM 2334 O O . THR B 1 30 ? -18.531 12.781 -19.281 1 97.62 30 THR B O 1
ATOM 2337 N N . SER B 1 31 ? -18.328 10.578 -18.938 1 97 31 SER B N 1
ATOM 2338 C CA . SER B 1 31 ? -17.609 10.719 -17.688 1 97 31 SER B CA 1
ATOM 2339 C C . SER B 1 31 ? -16.234 11.328 -17.891 1 97 31 SER B C 1
ATOM 2341 O O . SER B 1 31 ? -15.758 12.109 -17.062 1 97 31 SER B O 1
ATOM 2343 N N . LEU B 1 32 ? -15.617 10.977 -19 1 97.38 32 LEU B N 1
ATOM 2344 C CA . LEU B 1 32 ? -14.242 11.406 -19.234 1 97.38 32 LEU B CA 1
ATOM 2345 C C . LEU B 1 32 ? -14.18 12.555 -20.234 1 97.38 32 LEU B C 1
ATOM 2347 O O . LEU B 1 32 ? -13.102 13.086 -20.5 1 97.38 32 LEU B O 1
ATOM 2351 N N . ASN B 1 33 ? -15.297 12.961 -20.75 1 96.69 33 ASN B N 1
ATOM 2352 C CA . ASN B 1 33 ? -15.391 14.031 -21.734 1 96.69 33 ASN B CA 1
ATOM 2353 C C . ASN B 1 33 ? -14.453 13.789 -22.922 1 96.69 33 ASN B C 1
ATOM 2355 O O . ASN B 1 33 ? -13.617 14.633 -23.234 1 96.69 33 ASN B O 1
ATOM 2359 N N . VAL B 1 34 ? -14.648 12.648 -23.5 1 96.75 34 VAL B N 1
ATOM 2360 C CA . VAL B 1 34 ? -13.852 12.242 -24.656 1 96.75 34 VAL B CA 1
ATOM 2361 C C . VAL B 1 34 ? -14.758 11.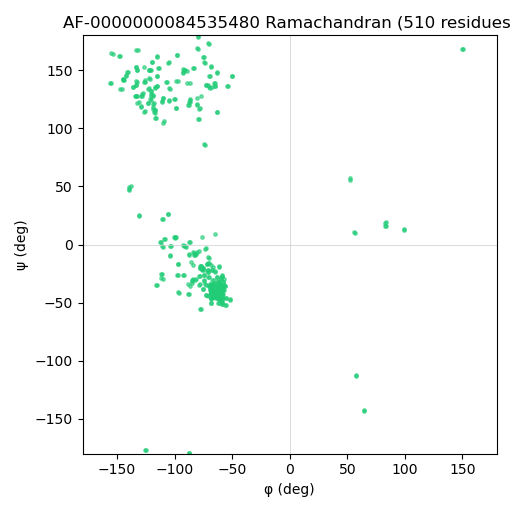719 -25.766 1 96.75 34 VAL B C 1
ATOM 2363 O O . VAL B 1 34 ? -15.945 11.461 -25.531 1 96.75 34 VAL B O 1
ATOM 2366 N N . THR B 1 35 ? -14.227 11.555 -26.969 1 96.5 35 THR B N 1
ATOM 2367 C CA . THR B 1 35 ? -14.961 10.977 -28.078 1 96.5 35 THR B CA 1
ATOM 2368 C C . THR B 1 35 ? -14.625 9.5 -28.234 1 96.5 35 THR B C 1
ATOM 2370 O O . THR B 1 35 ? -13.609 9.031 -27.734 1 96.5 35 THR B O 1
ATOM 2373 N N . SER B 1 36 ? -15.492 8.789 -28.984 1 94.06 36 SER B N 1
ATOM 2374 C CA . SER B 1 36 ? -15.242 7.383 -29.281 1 94.06 36 SER B CA 1
ATOM 2375 C C . SER B 1 36 ? -13.984 7.199 -30.109 1 94.06 36 SER B C 1
ATOM 2377 O O . SER B 1 36 ? -13.234 6.242 -29.906 1 94.06 36 SER B O 1
ATOM 2379 N N . LYS B 1 37 ? -13.781 8.016 -30.969 1 95.88 37 LYS B N 1
ATOM 2380 C CA . LYS B 1 37 ? -12.617 7.941 -31.859 1 95.88 37 LYS B CA 1
ATOM 2381 C C . LYS B 1 37 ? -11.32 8.023 -31.062 1 95.88 37 LYS B C 1
ATOM 2383 O O . LYS B 1 37 ? -10.328 7.371 -31.422 1 95.88 37 LYS B O 1
ATOM 2388 N N . ALA B 1 38 ? -11.375 8.766 -30.031 1 95.62 38 ALA B N 1
ATOM 2389 C CA . ALA B 1 38 ? -10.188 8.969 -29.203 1 95.62 38 ALA B CA 1
ATOM 2390 C C . ALA B 1 38 ? -10.016 7.84 -28.203 1 95.62 38 ALA B C 1
ATOM 2392 O O . ALA B 1 38 ? -8.883 7.477 -27.859 1 95.62 38 ALA B O 1
ATOM 2393 N N . MET B 1 39 ? -11.094 7.227 -27.766 1 96.81 39 MET B N 1
ATOM 2394 C CA . MET B 1 39 ? -11.039 6.328 -26.609 1 96.81 39 MET B CA 1
ATOM 2395 C C . MET B 1 39 ? -10.945 4.875 -27.062 1 96.81 39 MET B C 1
ATOM 2397 O O . MET B 1 39 ? -10.344 4.043 -26.375 1 96.81 39 MET B O 1
ATOM 2401 N N . MET B 1 40 ? -11.438 4.566 -28.234 1 96.44 40 MET B N 1
ATOM 2402 C CA . MET B 1 40 ? -11.531 3.176 -28.672 1 96.44 40 MET B CA 1
ATOM 2403 C C . MET B 1 40 ? -10.141 2.559 -28.812 1 96.44 40 MET B C 1
ATOM 2405 O O . MET B 1 40 ? -9.914 1.423 -28.406 1 96.44 40 MET B O 1
ATOM 2409 N N . PRO B 1 41 ? -9.242 3.301 -29.438 1 97 41 PRO B N 1
ATOM 2410 C CA . PRO B 1 41 ? -7.895 2.738 -29.516 1 97 41 PRO B CA 1
ATOM 2411 C C . PRO B 1 41 ? -7.285 2.461 -28.141 1 97 41 PRO B C 1
ATOM 2413 O O . PRO B 1 41 ? -6.547 1.488 -27.969 1 97 41 PRO B O 1
ATOM 2416 N N . GLN B 1 42 ? -7.539 3.35 -27.141 1 96.94 42 GLN B N 1
ATOM 2417 C CA . GLN B 1 42 ? -7.016 3.17 -25.781 1 96.94 42 GLN B CA 1
ATOM 2418 C C . GLN B 1 42 ? -7.613 1.93 -25.125 1 96.94 42 GLN B C 1
ATOM 2420 O O . GLN B 1 42 ? -6.91 1.18 -24.453 1 96.94 42 GLN B O 1
ATOM 2425 N N . ILE B 1 43 ? -8.875 1.732 -25.406 1 97.38 43 ILE B N 1
ATOM 2426 C CA . ILE B 1 43 ? -9.562 0.566 -24.875 1 97.38 43 ILE B CA 1
ATOM 2427 C C . ILE B 1 43 ? -8.961 -0.708 -25.453 1 97.38 43 ILE B C 1
ATOM 2429 O O . ILE B 1 43 ? -8.719 -1.679 -24.734 1 97.38 43 ILE B O 1
ATOM 2433 N N . LYS B 1 44 ? -8.734 -0.636 -26.719 1 96.94 44 LYS B N 1
ATOM 2434 C CA . LYS B 1 44 ? -8.156 -1.793 -27.391 1 96.94 44 LYS B CA 1
ATOM 2435 C C . LYS B 1 44 ? -6.789 -2.145 -26.812 1 96.94 44 LYS B C 1
ATOM 2437 O O . LYS B 1 44 ? -6.477 -3.32 -26.625 1 96.94 44 LYS B O 1
ATOM 2442 N N . ILE B 1 45 ? -5.996 -1.179 -26.578 1 96.69 45 ILE B N 1
ATOM 2443 C CA . ILE B 1 45 ? -4.668 -1.379 -26 1 96.69 45 ILE B CA 1
ATOM 2444 C C . ILE B 1 45 ? -4.785 -2.016 -24.625 1 96.69 45 ILE B C 1
ATOM 2446 O O . ILE B 1 45 ? -4.082 -2.979 -24.312 1 96.69 45 ILE B O 1
ATOM 2450 N N . LEU B 1 46 ? -5.676 -1.542 -23.781 1 96.62 46 LEU B N 1
ATOM 2451 C CA . LEU B 1 46 ? -5.852 -2.035 -22.422 1 96.62 46 LEU B CA 1
ATOM 2452 C C . LEU B 1 46 ? -6.402 -3.459 -22.422 1 96.62 46 LEU B C 1
ATOM 2454 O O . LEU B 1 46 ? -6.051 -4.266 -21.562 1 96.62 46 LEU B O 1
ATOM 2458 N N . LYS B 1 47 ? -7.258 -3.742 -23.406 1 95.62 47 LYS B N 1
ATOM 2459 C CA . LYS B 1 47 ? -7.766 -5.102 -23.562 1 95.62 47 LYS B CA 1
ATOM 2460 C C . LYS B 1 47 ? -6.645 -6.066 -23.938 1 95.62 47 LYS B C 1
ATOM 2462 O O . LYS B 1 47 ? -6.562 -7.172 -23.391 1 95.62 47 LYS B O 1
ATOM 2467 N N . LYS B 1 48 ? -5.855 -5.602 -24.828 1 93.62 48 LYS B N 1
ATOM 2468 C CA . LYS B 1 48 ? -4.738 -6.422 -25.281 1 93.62 48 LYS B CA 1
ATOM 2469 C C . LYS B 1 48 ? -3.781 -6.727 -24.125 1 93.62 48 LYS B C 1
ATOM 2471 O O . LYS B 1 48 ? -3.189 -7.809 -24.078 1 93.62 48 LYS B O 1
ATOM 2476 N N . GLN B 1 49 ? -3.688 -5.797 -23.234 1 92.62 49 GLN B N 1
ATOM 2477 C CA . GLN B 1 49 ? -2.797 -5.965 -22.078 1 92.62 49 GLN B CA 1
ATOM 2478 C C . GLN B 1 49 ? -3.469 -6.777 -20.984 1 92.62 49 GLN B C 1
ATOM 2480 O O . GLN B 1 49 ? -2.852 -7.066 -19.953 1 92.62 49 GLN B O 1
ATOM 2485 N N . GLY B 1 50 ? -4.734 -7.082 -21.141 1 92.25 50 GLY B N 1
ATOM 2486 C CA . GLY B 1 50 ? -5.449 -7.91 -20.188 1 92.25 50 GLY B CA 1
ATOM 2487 C C . GLY B 1 50 ? -5.973 -7.133 -18.984 1 92.25 50 GLY B C 1
ATOM 2488 O O . GLY B 1 50 ? -6.371 -7.719 -17.984 1 92.25 50 GLY B O 1
ATOM 2489 N N . LEU B 1 51 ? -6.031 -5.789 -19.078 1 95.69 51 LEU B N 1
ATOM 2490 C CA . LEU B 1 51 ? -6.445 -4.953 -17.953 1 95.69 51 LEU B CA 1
ATOM 2491 C C . LEU B 1 51 ? -7.945 -4.684 -18 1 95.69 51 LEU B C 1
ATOM 2493 O O . LEU B 1 51 ? -8.578 -4.473 -16.969 1 95.69 51 LEU B O 1
ATOM 2497 N N . VAL B 1 52 ? -8.508 -4.73 -19.203 1 97.19 52 VAL B N 1
ATOM 2498 C CA . VAL B 1 52 ? -9.922 -4.43 -19.406 1 97.19 52 VAL B CA 1
ATOM 2499 C C . VAL B 1 52 ? -10.594 -5.586 -20.141 1 97.19 52 VAL B C 1
ATOM 2501 O O . VAL B 1 52 ? -10.008 -6.176 -21.047 1 97.19 52 VAL B O 1
ATOM 2504 N N . LEU B 1 53 ? -11.742 -5.867 -19.734 1 97 53 LEU B N 1
ATOM 2505 C CA . LEU B 1 53 ? -12.578 -6.863 -20.391 1 97 53 LEU B CA 1
ATOM 2506 C C . LEU B 1 53 ? -13.82 -6.219 -21 1 97 53 LEU B C 1
ATOM 2508 O O . LEU B 1 53 ? -14.266 -5.168 -20.531 1 97 53 LEU B O 1
ATOM 2512 N N . GLN B 1 54 ? -14.281 -6.844 -22.016 1 97.12 54 GLN B N 1
ATOM 2513 C CA . GLN B 1 54 ? -15.508 -6.395 -22.656 1 97.12 54 GLN B CA 1
ATOM 2514 C C . GLN B 1 54 ? -16.547 -7.512 -22.688 1 97.12 54 GLN B C 1
ATOM 2516 O O . GLN B 1 54 ? -16.25 -8.633 -23.109 1 97.12 54 GLN B O 1
ATOM 2521 N N . LYS B 1 55 ? -17.625 -7.266 -22.125 1 95.75 55 LYS B N 1
ATOM 2522 C CA . LYS B 1 55 ? -18.797 -8.125 -22.25 1 95.75 55 LYS B CA 1
ATOM 2523 C C . LYS B 1 55 ? -19.938 -7.395 -22.938 1 95.75 55 LYS B C 1
ATOM 2525 O O . LYS B 1 55 ? -20.578 -6.52 -22.344 1 95.75 55 LYS B O 1
ATOM 2530 N N . GLU B 1 56 ? -20.203 -7.824 -24.172 1 93.81 56 GLU B N 1
ATOM 2531 C CA . GLU B 1 56 ? -21.203 -7.125 -24.969 1 93.81 56 GLU B CA 1
ATOM 2532 C C . GLU B 1 56 ? -20.859 -5.648 -25.125 1 93.81 56 GLU B C 1
ATOM 2534 O O . GLU B 1 56 ? -19.766 -5.312 -25.594 1 93.81 56 GLU B O 1
ATOM 2539 N N . ASN B 1 57 ? -21.656 -4.812 -24.531 1 93.56 57 ASN B N 1
ATOM 2540 C CA . ASN B 1 57 ? -21.406 -3.385 -24.719 1 93.56 57 ASN B CA 1
ATOM 2541 C C . ASN B 1 57 ? -20.906 -2.738 -23.422 1 93.56 57 ASN B C 1
ATOM 2543 O O . ASN B 1 57 ? -21.016 -1.523 -23.25 1 93.56 57 ASN B O 1
ATOM 2547 N N . THR B 1 58 ? -20.375 -3.578 -22.578 1 97.94 58 THR B N 1
ATOM 2548 C CA . THR B 1 58 ? -19.922 -3.086 -21.281 1 97.94 58 THR B CA 1
ATOM 2549 C C . THR B 1 58 ? -18.438 -3.396 -21.078 1 97.94 58 THR B C 1
ATOM 2551 O O . THR B 1 58 ? -17.969 -4.488 -21.406 1 97.94 58 THR B O 1
ATOM 2554 N N . TYR B 1 59 ? -17.766 -2.389 -20.609 1 98.31 59 TYR B N 1
ATOM 2555 C CA . TYR B 1 59 ? -16.359 -2.527 -20.297 1 98.31 59 TYR B CA 1
ATOM 2556 C C . TYR B 1 59 ? -16.141 -2.557 -18.781 1 98.31 59 TYR B C 1
ATOM 2558 O O . TYR B 1 59 ? -16.797 -1.825 -18.047 1 98.31 59 TYR B O 1
ATOM 2566 N N . MET B 1 60 ? -15.219 -3.426 -18.328 1 98.44 60 MET B N 1
ATOM 2567 C CA . MET B 1 60 ? -14.898 -3.531 -16.906 1 98.44 60 MET B CA 1
ATOM 2568 C C . MET B 1 60 ? -13.438 -3.912 -16.703 1 98.44 60 MET B C 1
ATOM 2570 O O . MET B 1 60 ? -12.789 -4.414 -17.625 1 98.44 60 MET B O 1
ATOM 2574 N N . LEU B 1 61 ? -12.969 -3.697 -15.547 1 97.5 61 LEU B N 1
ATOM 2575 C CA . LEU B 1 61 ? -11.609 -4.141 -15.227 1 97.5 61 LEU B CA 1
ATOM 2576 C C . LEU B 1 61 ? -11.555 -5.656 -15.078 1 97.5 61 LEU B C 1
ATOM 2578 O O . LEU B 1 61 ? -12.469 -6.262 -14.508 1 97.5 61 LEU B O 1
ATOM 2582 N N . SER B 1 62 ? -10.531 -6.238 -15.633 1 95.31 62 SER B N 1
ATOM 2583 C CA . SER B 1 62 ? -10.242 -7.629 -15.297 1 95.31 62 SER B CA 1
ATOM 2584 C C . SER B 1 62 ? -9.719 -7.758 -13.867 1 95.31 62 SER B C 1
ATOM 2586 O O . SER B 1 62 ? -9.492 -6.754 -13.195 1 95.31 62 SER B O 1
ATOM 2588 N N . GLU B 1 63 ? -9.547 -8.984 -13.391 1 94.19 63 GLU B N 1
ATOM 2589 C CA . GLU B 1 63 ? -8.961 -9.18 -12.07 1 94.19 63 GLU B CA 1
ATOM 2590 C C . GLU B 1 63 ? -7.562 -8.586 -11.992 1 94.19 63 GLU B C 1
ATOM 2592 O O . GLU B 1 63 ? -7.203 -7.953 -11 1 94.19 63 GLU B O 1
ATOM 2597 N N . ILE B 1 64 ? -6.863 -8.758 -13.078 1 94.19 64 ILE B N 1
ATOM 2598 C CA . ILE B 1 64 ? -5.52 -8.203 -13.18 1 94.19 64 ILE B CA 1
ATOM 2599 C C . ILE B 1 64 ? -5.598 -6.676 -13.227 1 94.19 64 ILE B C 1
ATOM 2601 O O . ILE B 1 64 ? -4.773 -5.984 -12.625 1 94.19 64 ILE B O 1
ATOM 2605 N N . GLY B 1 65 ? -6.578 -6.207 -13.953 1 95.94 65 GLY B N 1
ATOM 2606 C CA . GLY B 1 65 ? -6.801 -4.77 -13.992 1 95.94 65 GLY B CA 1
ATOM 2607 C C . GLY B 1 65 ? -7.078 -4.18 -12.617 1 95.94 65 GLY B C 1
ATOM 2608 O O . GLY B 1 65 ? -6.523 -3.135 -12.266 1 95.94 65 GLY B O 1
ATOM 2609 N N . LYS B 1 66 ? -7.895 -4.855 -11.875 1 96.81 66 LYS B N 1
ATOM 2610 C CA . LYS B 1 66 ? -8.211 -4.414 -10.523 1 96.81 66 LYS B CA 1
ATOM 2611 C C . LYS B 1 66 ? -6.965 -4.414 -9.641 1 96.81 66 LYS B C 1
ATOM 2613 O O . LYS B 1 66 ? -6.777 -3.512 -8.82 1 96.81 66 LYS B O 1
ATOM 2618 N N . LEU B 1 67 ? -6.164 -5.426 -9.828 1 97.06 67 LEU B N 1
ATOM 2619 C CA . LEU B 1 67 ? -4.914 -5.527 -9.086 1 97.06 67 LEU B CA 1
ATOM 2620 C C . LEU B 1 67 ? -4 -4.348 -9.391 1 97.06 67 LEU B C 1
ATOM 2622 O O . LEU B 1 67 ? -3.467 -3.711 -8.477 1 97.06 67 LEU B O 1
ATOM 2626 N N . VAL B 1 68 ? -3.887 -4.035 -10.641 1 96.81 68 VAL B N 1
ATOM 2627 C CA . VAL B 1 68 ? -2.982 -2.977 -11.086 1 96.81 68 VAL B CA 1
ATOM 2628 C C . VAL B 1 68 ? -3.502 -1.62 -10.609 1 96.81 68 VAL B C 1
ATOM 2630 O O . VAL B 1 68 ? -2.771 -0.851 -9.984 1 96.81 68 VAL B O 1
ATOM 2633 N N . VAL B 1 69 ? -4.754 -1.372 -10.875 1 96.94 69 VAL B N 1
ATOM 2634 C CA . VAL B 1 69 ? -5.328 -0.082 -10.508 1 96.94 69 VAL B CA 1
ATOM 2635 C C . VAL B 1 69 ? -5.336 0.067 -8.992 1 96.94 69 VAL B C 1
ATOM 2637 O O . VAL B 1 69 ? -5.066 1.15 -8.461 1 96.94 69 VAL B O 1
ATOM 2640 N N . GLY B 1 70 ? -5.645 -0.991 -8.312 1 96.62 70 GLY B N 1
ATOM 2641 C CA . GLY B 1 70 ? -5.594 -0.962 -6.863 1 96.62 70 GLY B CA 1
ATOM 2642 C C . GLY B 1 70 ? -4.238 -0.552 -6.316 1 96.62 70 GLY B C 1
ATOM 2643 O O . GLY B 1 70 ? -4.156 0.14 -5.301 1 96.62 70 GLY B O 1
ATOM 2644 N N . ASN B 1 71 ? -3.203 -0.957 -6.984 1 96.44 71 ASN B N 1
ATOM 2645 C CA . ASN B 1 71 ? -1.85 -0.64 -6.539 1 96.44 71 ASN B CA 1
ATOM 2646 C C . ASN B 1 71 ? -1.385 0.71 -7.082 1 96.44 71 ASN B C 1
ATOM 2648 O O . ASN B 1 71 ? -0.341 1.221 -6.672 1 96.44 71 ASN B O 1
ATOM 2652 N N . MET B 1 72 ? -2.152 1.282 -7.961 1 95.25 72 MET B N 1
ATOM 2653 C CA . MET B 1 72 ? -1.894 2.627 -8.469 1 95.25 72 MET B CA 1
ATOM 2654 C C . MET B 1 72 ? -2.43 3.684 -7.504 1 95.25 72 MET B C 1
ATOM 2656 O O . MET B 1 72 ? -1.868 4.773 -7.398 1 95.25 72 MET B O 1
ATOM 2660 N N . LEU B 1 73 ? -3.439 3.359 -6.824 1 95.44 73 LEU B N 1
ATOM 2661 C CA . LEU B 1 73 ? -4.246 4.344 -6.113 1 95.44 73 LEU B CA 1
ATOM 2662 C C . LEU B 1 73 ? -3.455 4.973 -4.973 1 95.44 73 LEU B C 1
ATOM 2664 O O . LEU B 1 73 ? -3.455 6.195 -4.812 1 95.44 73 LEU B O 1
ATOM 2668 N N . PRO B 1 74 ? -2.748 4.125 -4.207 1 95.56 74 PRO B N 1
ATOM 2669 C CA . PRO B 1 74 ? -1.989 4.762 -3.127 1 95.56 74 PRO B CA 1
ATOM 2670 C C . PRO B 1 74 ? -1.005 5.812 -3.637 1 95.56 74 PRO B C 1
ATOM 2672 O O . PRO B 1 74 ? -0.875 6.883 -3.037 1 95.56 74 PRO B O 1
ATOM 2675 N N . LEU B 1 75 ? -0.37 5.539 -4.746 1 95.44 75 LEU B N 1
ATOM 2676 C CA . LEU B 1 75 ? 0.565 6.496 -5.324 1 95.44 75 LEU B CA 1
ATOM 2677 C C . LEU B 1 75 ? -0.169 7.73 -5.84 1 95.44 75 LEU B C 1
ATOM 2679 O O . LEU B 1 75 ? 0.238 8.859 -5.559 1 95.44 75 LEU B O 1
ATOM 2683 N N . LEU B 1 76 ? -1.218 7.512 -6.527 1 95 76 LEU B N 1
ATOM 2684 C CA . LEU B 1 76 ? -1.974 8.617 -7.105 1 95 76 LEU B CA 1
ATOM 2685 C C . LEU B 1 76 ? -2.541 9.516 -6.008 1 95 76 LEU B C 1
ATOM 2687 O O . LEU B 1 76 ? -2.486 10.742 -6.117 1 95 76 LEU B O 1
ATOM 2691 N N . ASN B 1 77 ? -3.076 8.875 -5.02 1 95.81 77 ASN B N 1
ATOM 2692 C CA . ASN B 1 77 ? -3.615 9.633 -3.895 1 95.81 77 ASN B CA 1
ATOM 2693 C C . ASN B 1 77 ? -2.531 10.445 -3.197 1 95.81 77 ASN B C 1
ATOM 2695 O O . ASN B 1 77 ? -2.758 11.602 -2.828 1 95.81 77 ASN B O 1
ATOM 2699 N N . THR B 1 78 ? -1.436 9.828 -3.012 1 96.94 78 THR B N 1
ATOM 2700 C CA . THR B 1 78 ? -0.307 10.508 -2.389 1 96.94 78 THR B CA 1
ATOM 2701 C C . THR B 1 78 ? 0.118 11.719 -3.215 1 96.94 78 THR B C 1
ATOM 2703 O O . THR B 1 78 ? 0.293 12.82 -2.678 1 96.94 78 THR B O 1
ATOM 2706 N N . LEU B 1 79 ? 0.251 11.531 -4.469 1 95.06 79 LEU B N 1
ATOM 2707 C CA . LEU B 1 79 ? 0.67 12.609 -5.359 1 95.06 79 LEU B CA 1
ATOM 2708 C C . LEU B 1 79 ? -0.349 13.742 -5.359 1 95.06 79 LEU B C 1
ATOM 2710 O O . LEU B 1 79 ? 0.022 14.914 -5.426 1 95.06 79 LEU B O 1
ATOM 2714 N N . GLU B 1 80 ? -1.57 13.383 -5.273 1 94.06 80 GLU B N 1
ATOM 2715 C CA . GLU B 1 80 ? -2.623 14.391 -5.23 1 94.06 80 GLU B CA 1
ATOM 2716 C C . GLU B 1 80 ? -2.496 15.273 -3.988 1 94.06 80 GLU B C 1
ATOM 2718 O O . GLU B 1 80 ? -2.574 16.5 -4.078 1 94.06 80 GLU B O 1
ATOM 2723 N N . VAL B 1 81 ? -2.275 14.656 -2.887 1 96.06 81 VAL B N 1
ATOM 2724 C CA . VAL B 1 81 ? -2.127 15.383 -1.631 1 96.06 81 VAL B CA 1
ATOM 2725 C C . VAL B 1 81 ? -0.911 16.297 -1.709 1 96.06 81 VAL B C 1
ATOM 2727 O O . VAL B 1 81 ? -0.985 17.469 -1.322 1 96.06 81 VAL B O 1
ATOM 2730 N N . LEU B 1 82 ? 0.155 15.797 -2.271 1 94.62 82 LEU B N 1
ATOM 2731 C CA . LEU B 1 82 ? 1.412 16.531 -2.336 1 94.62 82 LEU B CA 1
ATOM 2732 C C . LEU B 1 82 ? 1.328 17.672 -3.357 1 94.62 82 LEU B C 1
ATOM 2734 O O . LEU B 1 82 ? 1.763 18.781 -3.084 1 94.62 82 LEU B O 1
ATOM 2738 N N . GLU B 1 83 ? 0.787 17.406 -4.434 1 91.69 83 GLU B N 1
ATOM 2739 C CA . GLU B 1 83 ? 0.771 18.359 -5.535 1 91.69 83 GLU B CA 1
ATOM 2740 C C . GLU B 1 83 ? -0.123 19.562 -5.211 1 91.69 83 GLU B C 1
ATOM 2742 O O . GLU B 1 83 ? 0.205 20.688 -5.551 1 91.69 83 GLU B O 1
ATOM 2747 N N . GLU B 1 84 ? -1.171 19.297 -4.605 1 89.94 84 GLU B N 1
ATOM 2748 C CA . GLU B 1 84 ? -2.1 20.359 -4.262 1 89.94 84 GLU B CA 1
ATOM 2749 C C . GLU B 1 84 ? -1.535 21.25 -3.15 1 89.94 84 GLU B C 1
ATOM 2751 O O . GLU B 1 84 ? -1.938 22.406 -3.002 1 89.94 84 GLU B O 1
ATOM 2756 N N . ASN B 1 85 ? -0.591 20.672 -2.412 1 90.56 85 ASN B N 1
ATOM 2757 C CA . ASN B 1 85 ? -0.028 21.375 -1.261 1 90.56 85 ASN B CA 1
ATOM 2758 C C . ASN B 1 85 ? 1.481 21.156 -1.163 1 90.56 85 ASN B C 1
ATOM 2760 O O . ASN B 1 85 ? 2 20.844 -0.094 1 90.56 85 ASN B O 1
ATOM 2764 N N . LYS B 1 86 ? 2.107 21.328 -2.223 1 89.19 86 LYS B N 1
ATOM 2765 C CA . LYS B 1 86 ? 3.51 20.938 -2.361 1 89.19 86 LYS B CA 1
ATOM 2766 C C . LYS B 1 86 ? 4.391 21.719 -1.388 1 89.19 86 LYS B C 1
ATOM 2768 O O . LYS B 1 86 ? 5.191 21.125 -0.658 1 89.19 86 LYS B O 1
ATOM 2773 N N . GLU B 1 87 ? 4.266 23 -1.348 1 89.12 87 GLU B N 1
ATOM 2774 C CA . GLU B 1 87 ? 5.082 23.844 -0.481 1 89.12 87 GLU B CA 1
ATOM 2775 C C . GLU B 1 87 ? 4.898 23.469 0.987 1 89.12 87 GLU B C 1
ATOM 2777 O O . GLU B 1 87 ? 5.863 23.438 1.753 1 89.12 87 GLU B O 1
ATOM 2782 N N . TYR B 1 88 ? 3.713 23.25 1.327 1 93.31 88 TYR B N 1
ATOM 2783 C CA . TYR B 1 88 ? 3.434 22.875 2.711 1 93.31 88 TYR B CA 1
ATOM 2784 C C . TYR B 1 88 ? 4.168 21.609 3.1 1 93.31 88 TYR B C 1
ATOM 2786 O O . TYR B 1 88 ? 4.93 21.594 4.07 1 93.31 88 TYR B O 1
ATOM 2794 N N . TRP B 1 89 ? 4.047 20.547 2.309 1 92.62 89 TRP B N 1
ATOM 2795 C CA . TRP B 1 89 ? 4.555 19.234 2.695 1 92.62 89 TRP B CA 1
ATOM 2796 C C . TRP B 1 89 ? 6.074 19.188 2.584 1 92.62 89 TRP B C 1
ATOM 2798 O O . TRP B 1 89 ? 6.734 18.469 3.344 1 92.62 89 TRP B O 1
ATOM 2808 N N . THR B 1 90 ? 6.625 19.984 1.745 1 89.75 90 THR B N 1
ATOM 2809 C CA . THR B 1 90 ? 8.078 20 1.602 1 89.75 90 THR B CA 1
ATOM 2810 C C . THR B 1 90 ? 8.727 20.766 2.758 1 89.75 90 THR B C 1
ATOM 2812 O O . THR B 1 90 ? 9.898 20.547 3.064 1 89.75 90 THR B O 1
ATOM 2815 N N . SER B 1 91 ? 8.008 21.562 3.438 1 91.94 91 SER B N 1
ATOM 2816 C CA . SER B 1 91 ? 8.586 22.422 4.473 1 91.94 91 SER B CA 1
ATOM 2817 C C . SER B 1 91 ? 8.273 21.875 5.867 1 91.94 91 SER B C 1
ATOM 2819 O O . SER B 1 91 ? 8.867 22.312 6.855 1 91.94 91 SER B O 1
ATOM 2821 N N . ARG B 1 92 ? 7.422 20.891 5.969 1 93.5 92 ARG B N 1
ATOM 2822 C CA . ARG B 1 92 ? 6.945 20.438 7.27 1 93.5 92 ARG B CA 1
ATOM 2823 C C . ARG B 1 92 ? 7.812 19.297 7.801 1 93.5 92 ARG B C 1
ATOM 2825 O O . ARG B 1 92 ? 8.383 18.531 7.023 1 93.5 92 ARG B O 1
ATOM 2832 N N . ASP B 1 93 ? 7.891 19.312 9.094 1 93.5 93 ASP B N 1
ATOM 2833 C CA . ASP B 1 93 ? 8.5 18.156 9.766 1 93.5 93 ASP B CA 1
ATOM 2834 C C . ASP B 1 93 ? 7.516 17 9.859 1 93.5 93 ASP B C 1
ATOM 2836 O O . ASP B 1 93 ? 6.645 16.984 10.734 1 93.5 93 ASP B O 1
ATOM 2840 N N . THR B 1 94 ? 7.754 15.953 9.07 1 93.56 94 THR B N 1
ATOM 2841 C CA . THR B 1 94 ? 6.828 14.82 9.023 1 93.56 94 THR B CA 1
ATOM 2842 C C . THR B 1 94 ? 7.328 13.672 9.891 1 93.56 94 THR B C 1
ATOM 2844 O O . THR B 1 94 ? 6.711 12.609 9.945 1 93.56 94 THR B O 1
ATOM 2847 N N . SER B 1 95 ? 8.398 13.898 10.641 1 92.12 95 SER B N 1
ATOM 2848 C CA . SER B 1 95 ? 8.992 12.844 11.453 1 92.12 95 SER B CA 1
ATOM 2849 C C . SER B 1 95 ? 8.109 12.508 12.648 1 92.12 95 SER B C 1
ATOM 2851 O O . SER B 1 95 ? 8.266 11.445 13.258 1 92.12 95 SER B O 1
ATOM 2853 N N . VAL B 1 96 ? 7.199 13.391 12.953 1 91.38 96 VAL B N 1
ATOM 2854 C CA . VAL B 1 96 ? 6.316 13.195 14.102 1 91.38 96 VAL B CA 1
ATOM 2855 C C . VAL B 1 96 ? 5.23 12.18 13.75 1 91.38 96 VAL B C 1
ATOM 2857 O O . VAL B 1 96 ? 4.574 11.633 14.633 1 91.38 96 VAL B O 1
ATOM 2860 N N . ILE B 1 97 ? 5.027 11.969 12.461 1 94.88 97 ILE B N 1
ATOM 2861 C CA . ILE B 1 97 ? 4.074 10.969 11.977 1 94.88 97 ILE B CA 1
ATOM 2862 C C . ILE B 1 97 ? 4.758 9.609 11.883 1 94.88 97 ILE B C 1
ATOM 2864 O O . ILE B 1 97 ? 5.793 9.469 11.219 1 94.88 97 ILE B O 1
ATOM 2868 N N . PRO B 1 98 ? 4.172 8.641 12.602 1 94.56 98 PRO B N 1
ATOM 2869 C CA . PRO B 1 98 ? 4.762 7.312 12.461 1 94.56 98 PRO B CA 1
ATOM 2870 C C . PRO B 1 98 ? 4.938 6.898 11 1 94.56 98 PRO B C 1
ATOM 2872 O O . PRO B 1 98 ? 4.078 7.184 10.164 1 94.56 98 PRO B O 1
ATOM 2875 N N . GLN B 1 99 ? 5.953 6.203 10.703 1 94.75 99 GLN B N 1
ATOM 2876 C CA . GLN B 1 99 ? 6.371 5.887 9.344 1 94.75 99 GLN B CA 1
ATOM 2877 C C . GLN B 1 99 ? 5.246 5.207 8.562 1 94.75 99 GLN B C 1
ATOM 2879 O O . GLN B 1 99 ? 4.973 5.566 7.418 1 94.75 99 GLN B O 1
ATOM 2884 N N . GLU B 1 100 ? 4.582 4.227 9.172 1 94.81 100 GLU B N 1
ATOM 2885 C CA . GLU B 1 100 ? 3.506 3.498 8.508 1 94.81 100 GLU B CA 1
ATOM 2886 C C . GLU B 1 100 ? 2.365 4.434 8.117 1 94.81 100 GLU B C 1
ATOM 2888 O O . GLU B 1 100 ? 1.789 4.301 7.035 1 94.81 100 GLU B O 1
ATOM 2893 N N . GLN B 1 101 ? 2.115 5.359 8.992 1 96 101 GLN B N 1
ATOM 2894 C CA . GLN B 1 101 ? 1.059 6.324 8.719 1 96 101 GLN B CA 1
ATOM 2895 C C . GLN B 1 101 ? 1.507 7.348 7.68 1 96 101 GLN B C 1
ATOM 2897 O O . GLN B 1 101 ? 0.713 7.773 6.836 1 96 101 GLN B O 1
ATOM 2902 N N . PHE B 1 102 ? 2.797 7.734 7.797 1 97.25 102 PHE B N 1
ATOM 2903 C CA . PHE B 1 102 ? 3.336 8.68 6.832 1 97.25 102 PHE B CA 1
ATOM 2904 C C . PHE B 1 102 ? 3.234 8.133 5.414 1 97.25 102 PHE B C 1
ATOM 2906 O O . PHE B 1 102 ? 2.889 8.859 4.48 1 97.25 102 PHE B O 1
ATOM 2913 N N . MET B 1 103 ? 3.404 6.852 5.23 1 96.69 103 MET B N 1
ATOM 2914 C CA . MET B 1 103 ? 3.346 6.207 3.922 1 96.69 103 MET B CA 1
ATOM 2915 C C . MET B 1 103 ? 1.917 6.188 3.389 1 96.69 103 MET B C 1
ATOM 2917 O O . MET B 1 103 ? 1.697 5.969 2.195 1 96.69 103 MET B O 1
ATOM 2921 N N . ARG B 1 104 ? 0.99 6.43 4.316 1 97.81 104 ARG B N 1
ATOM 2922 C CA . ARG B 1 104 ? -0.418 6.441 3.936 1 97.81 104 ARG B CA 1
ATOM 2923 C C . ARG B 1 104 ? -0.961 7.867 3.893 1 97.81 104 ARG B C 1
ATOM 2925 O O . ARG B 1 104 ? -2.162 8.086 4.059 1 97.81 104 ARG B O 1
ATOM 2932 N N . LEU B 1 105 ? -0.053 8.836 3.65 1 97.75 105 LEU B N 1
ATOM 2933 C CA . LEU B 1 105 ? -0.423 10.25 3.627 1 97.75 105 LEU B CA 1
ATOM 2934 C C . LEU B 1 105 ? -1.49 10.516 2.572 1 97.75 105 LEU B C 1
ATOM 2936 O O . LEU B 1 105 ? -2.303 11.43 2.721 1 97.75 105 LEU B O 1
ATOM 2940 N N . GLY B 1 106 ? -1.539 9.695 1.541 1 97.44 106 GLY B N 1
ATOM 2941 C CA . GLY B 1 106 ? -2.533 9.828 0.489 1 97.44 106 GLY B CA 1
ATOM 2942 C C . GLY B 1 106 ? -3.957 9.68 0.991 1 97.44 106 GLY B C 1
ATOM 2943 O O . GLY B 1 106 ? -4.902 10.109 0.329 1 97.44 106 GLY B O 1
ATOM 2944 N N . GLU B 1 107 ? -4.102 9.094 2.119 1 98 107 GLU B N 1
ATOM 2945 C CA . GLU B 1 107 ? -5.426 8.867 2.693 1 98 107 GLU B CA 1
ATOM 2946 C C . GLU B 1 107 ? -6.062 10.18 3.146 1 98 107 GLU B C 1
ATOM 2948 O O . GLU B 1 107 ? -7.262 10.234 3.422 1 98 107 GLU B O 1
ATOM 2953 N N . LEU B 1 108 ? -5.254 11.273 3.182 1 97.94 108 LEU B N 1
ATOM 2954 C CA . LEU B 1 108 ? -5.824 12.578 3.492 1 97.94 108 LEU B CA 1
ATOM 2955 C C . LEU B 1 108 ? -6.801 13.016 2.406 1 97.94 108 LEU B C 1
ATOM 2957 O O . LEU B 1 108 ? -7.664 13.867 2.646 1 97.94 108 LEU B O 1
ATOM 2961 N N . GLY B 1 109 ? -6.629 12.461 1.221 1 96.56 109 GLY B N 1
ATOM 2962 C CA . GLY B 1 109 ? -7.566 12.734 0.141 1 96.56 109 GLY B CA 1
ATOM 2963 C C . GLY B 1 109 ? -7.574 14.188 -0.289 1 96.56 109 GLY B C 1
ATOM 2964 O O . GLY B 1 109 ? -6.52 14.82 -0.4 1 96.56 109 GLY B O 1
ATOM 2965 N N . GLU B 1 110 ? -8.766 14.664 -0.61 1 95 110 GLU B N 1
ATOM 2966 C CA . GLU B 1 110 ? -8.914 16.078 -0.976 1 95 110 GLU B CA 1
ATOM 2967 C C . GLU B 1 110 ? -8.828 16.969 0.252 1 95 110 GLU B C 1
ATOM 2969 O O . GLU B 1 110 ? -9.852 17.391 0.794 1 95 110 GLU B O 1
ATOM 2974 N N . CYS B 1 111 ? -7.613 17.281 0.541 1 96.19 111 CYS B N 1
ATOM 2975 C CA . CYS B 1 111 ? -7.406 18.109 1.721 1 96.19 111 CYS B CA 1
ATOM 2976 C C . CYS B 1 111 ? -7.059 19.531 1.327 1 96.19 111 CYS B C 1
ATOM 2978 O O . CYS B 1 111 ? -6.652 19.797 0.192 1 96.19 111 CYS B O 1
ATOM 2980 N N . MET B 1 112 ? -7.309 20.438 2.182 1 95.44 112 MET B N 1
ATOM 2981 C CA . MET B 1 112 ? -6.961 21.828 1.957 1 95.44 112 MET B CA 1
ATOM 2982 C C . MET B 1 112 ? -6.008 22.344 3.037 1 95.44 112 MET B C 1
ATOM 2984 O O . MET B 1 112 ? -6.023 21.844 4.164 1 95.44 112 MET B O 1
ATOM 2988 N N . VAL B 1 113 ? -5.227 23.234 2.666 1 95.88 113 VAL B N 1
ATOM 2989 C CA . VAL B 1 113 ? -4.379 23.953 3.613 1 95.88 113 VAL B CA 1
ATOM 2990 C C . VAL B 1 113 ? -5.012 25.297 3.967 1 95.88 113 VAL B C 1
ATOM 2992 O O . VAL B 1 113 ? -5.254 26.125 3.086 1 95.88 113 VAL B O 1
ATOM 2995 N N . ILE B 1 114 ? -5.328 25.406 5.242 1 95.25 114 ILE B N 1
ATOM 2996 C CA . ILE B 1 114 ? -5.918 26.641 5.738 1 95.25 114 ILE B CA 1
ATOM 2997 C C . ILE B 1 114 ? -4.812 27.609 6.148 1 95.25 114 ILE B C 1
ATOM 2999 O O . ILE B 1 114 ? -4.004 27.312 7.027 1 95.25 114 ILE B O 1
ATOM 3003 N N . GLU B 1 115 ? -4.793 28.75 5.508 1 91.12 115 GLU B N 1
ATOM 3004 C CA . GLU B 1 115 ? -3.844 29.812 5.82 1 91.12 115 GLU B CA 1
ATOM 3005 C C . GLU B 1 115 ? -4.562 31.062 6.309 1 91.12 115 GLU B C 1
ATOM 3007 O O . GLU B 1 115 ? -5.336 31.672 5.562 1 91.12 115 GLU B O 1
ATOM 3012 N N . PRO B 1 116 ? -4.336 31.359 7.551 1 88.5 116 PRO B N 1
ATOM 3013 C CA . PRO B 1 116 ? -5 32.562 8.055 1 88.5 116 PRO B CA 1
ATOM 3014 C C . PRO B 1 116 ? -4.441 33.844 7.434 1 88.5 116 PRO B C 1
ATOM 3016 O O . PRO B 1 116 ? -3.283 33.875 7.012 1 88.5 116 PRO B O 1
ATOM 3019 N N . ASP B 1 117 ? -5.293 34.781 7.418 1 86.06 117 ASP B N 1
ATOM 3020 C CA . ASP B 1 117 ? -4.785 36.094 7.031 1 86.06 117 ASP B CA 1
ATOM 3021 C C . ASP B 1 117 ? -4.09 36.781 8.203 1 86.06 117 ASP B C 1
ATOM 3023 O O . ASP B 1 117 ? -4.242 36.375 9.352 1 86.06 117 ASP B O 1
ATOM 3027 N N . LEU B 1 118 ? -3.447 37.812 7.902 1 84.81 118 LEU B N 1
ATOM 3028 C CA . LEU B 1 118 ? -2.588 38.5 8.875 1 84.81 118 LEU B CA 1
ATOM 3029 C C . LEU B 1 118 ? -3.402 39 10.047 1 84.81 118 LEU B C 1
ATOM 3031 O O . LEU B 1 118 ? -2.928 39 11.188 1 84.81 118 LEU B O 1
ATOM 3035 N N . ASN B 1 119 ? -4.547 39.406 9.805 1 86.81 119 ASN B N 1
ATOM 3036 C CA . ASN B 1 119 ? -5.379 39.969 10.844 1 86.81 119 ASN B CA 1
ATOM 3037 C C . ASN B 1 119 ? -6.023 38.906 11.719 1 86.81 119 ASN B C 1
ATOM 3039 O O . ASN B 1 119 ? -6.562 39.219 12.781 1 86.81 119 ASN B O 1
ATOM 3043 N N . HIS B 1 120 ? -5.836 37.656 11.352 1 84.44 120 HIS B N 1
ATOM 3044 C CA . HIS B 1 120 ? -6.469 36.531 12.07 1 84.44 120 HIS B CA 1
ATOM 3045 C C . HIS B 1 120 ? -5.457 35.438 12.398 1 84.44 120 HIS B C 1
ATOM 3047 O O . HIS B 1 120 ? -5.824 34.281 12.508 1 84.44 120 HIS B O 1
ATOM 3053 N N . LEU B 1 121 ? -4.273 35.844 12.477 1 80.75 121 LEU B N 1
ATOM 3054 C CA . LEU B 1 121 ? -3.164 34.906 12.664 1 80.75 121 LEU B CA 1
ATOM 3055 C C . LEU B 1 121 ? -3.346 34.094 13.945 1 80.75 121 LEU B C 1
ATOM 3057 O O . LEU B 1 121 ? -2.926 32.938 14.008 1 80.75 121 LEU B O 1
ATOM 3061 N N . PHE B 1 122 ? -4.02 34.719 14.859 1 82.69 122 PHE B N 1
ATOM 3062 C CA . PHE B 1 122 ? -4.09 34.062 16.156 1 82.69 122 PHE B CA 1
ATOM 3063 C C . PHE B 1 122 ? -5.492 33.5 16.422 1 82.69 122 PHE B C 1
ATOM 3065 O O . PHE B 1 122 ? -5.777 33 17.5 1 82.69 122 PHE B O 1
ATOM 3072 N N . ASP B 1 123 ? -6.238 33.656 15.406 1 88.62 123 ASP B N 1
ATOM 3073 C CA . ASP B 1 123 ? -7.566 33.062 15.508 1 88.62 123 ASP B CA 1
ATOM 3074 C C . ASP B 1 123 ? -7.527 31.594 15.133 1 88.62 123 ASP B C 1
ATOM 3076 O O . ASP B 1 123 ? -6.629 31.141 14.414 1 88.62 123 ASP B O 1
ATOM 3080 N N . LEU B 1 124 ? -8.461 30.906 15.727 1 92.31 124 LEU B N 1
ATOM 3081 C CA . LEU B 1 124 ? -8.719 29.594 15.164 1 92.31 124 LEU B CA 1
ATOM 3082 C C . LEU B 1 124 ? -9.398 29.703 13.805 1 92.31 124 LEU B C 1
ATOM 3084 O O . LEU B 1 124 ? -10.266 30.547 13.609 1 92.31 124 LEU B O 1
ATOM 3088 N N . PRO B 1 125 ? -8.969 28.906 12.844 1 93.31 125 PRO B N 1
ATOM 3089 C CA . PRO B 1 125 ? -9.625 28.969 11.531 1 93.31 125 PRO B CA 1
ATOM 3090 C C . PRO B 1 125 ? -11.141 28.781 11.617 1 93.31 125 PRO B C 1
ATOM 3092 O O . PRO B 1 125 ? -11.609 27.891 12.336 1 93.31 125 PRO B O 1
ATOM 3095 N N . ARG B 1 126 ? -11.82 29.594 10.891 1 93.5 126 ARG B N 1
ATOM 3096 C CA . ARG B 1 126 ? -13.273 29.516 10.891 1 93.5 126 ARG B CA 1
ATOM 3097 C C . ARG B 1 126 ? -13.75 28.141 10.453 1 93.5 126 ARG B C 1
ATOM 3099 O O . ARG B 1 126 ? -14.719 27.609 11 1 93.5 126 ARG B O 1
ATOM 3106 N N . GLU B 1 127 ? -13.078 27.578 9.477 1 94.69 127 GLU B N 1
ATOM 3107 C CA . GLU B 1 127 ? -13.414 26.25 8.977 1 94.69 127 GLU B CA 1
ATOM 3108 C C . GLU B 1 127 ? -13.359 25.203 10.086 1 94.69 127 GLU B C 1
ATOM 3110 O O . GLU B 1 127 ? -14.188 24.297 10.133 1 94.69 127 GLU B O 1
ATOM 3115 N N . PHE B 1 128 ? -12.508 25.484 10.891 1 96 128 PHE B N 1
ATOM 3116 C CA . PHE B 1 128 ? -12.328 24.562 12.016 1 96 128 PHE B CA 1
ATOM 3117 C C . PHE B 1 128 ? -13.422 24.766 13.055 1 96 128 PHE B C 1
ATOM 3119 O O . PHE B 1 128 ? -14.133 23.828 13.398 1 96 128 PHE B O 1
ATOM 3126 N N . THR B 1 129 ? -13.57 25.938 13.531 1 95.81 129 THR B N 1
ATOM 3127 C CA . THR B 1 129 ? -14.477 26.234 14.633 1 95.81 129 THR B CA 1
ATOM 3128 C C . THR B 1 129 ? -15.922 25.906 14.242 1 95.81 129 THR B C 1
ATOM 3130 O O . THR B 1 129 ? -16.672 25.328 15.023 1 95.81 129 THR B O 1
ATOM 3133 N N . GLU B 1 130 ? -16.266 26.203 13.023 1 96.19 130 GLU B N 1
ATOM 3134 C CA . GLU B 1 130 ? -17.641 26 12.555 1 96.19 130 GLU B CA 1
ATOM 3135 C C . GLU B 1 130 ? -17.984 24.516 12.469 1 96.19 130 GLU B C 1
ATOM 3137 O O . GLU B 1 130 ? -19.125 24.125 12.711 1 96.19 130 GLU B O 1
ATOM 3142 N N . ASN B 1 131 ? -17.047 23.766 12.141 1 97 131 ASN B N 1
ATOM 3143 C CA . ASN B 1 131 ? -17.281 22.344 12.008 1 97 131 ASN B CA 1
ATOM 3144 C C . ASN B 1 131 ? -17.156 21.625 13.344 1 97 131 ASN B C 1
ATOM 3146 O O . ASN B 1 131 ? -17.859 20.641 13.609 1 97 131 ASN B O 1
ATOM 3150 N N . LEU B 1 132 ? -16.312 22.109 14.141 1 97.31 132 LEU B N 1
ATOM 3151 C CA . LEU B 1 132 ? -16.094 21.484 15.438 1 97.31 132 LEU B CA 1
ATOM 3152 C C . LEU B 1 132 ? -17.344 21.578 16.312 1 97.31 132 LEU B C 1
ATOM 3154 O O . LEU B 1 132 ? -17.719 20.609 16.969 1 97.31 132 LEU B O 1
ATOM 3158 N N . ILE B 1 133 ? -17.938 22.672 16.25 1 96.19 133 ILE B N 1
ATOM 3159 C CA . ILE B 1 133 ? -19.094 22.906 17.109 1 96.19 133 ILE B CA 1
ATOM 3160 C C . ILE B 1 133 ? -20.25 22 16.688 1 96.19 133 ILE B C 1
ATOM 3162 O O . ILE B 1 133 ? -21.156 21.719 17.484 1 96.19 133 ILE B O 1
ATOM 3166 N N . LYS B 1 134 ? -20.203 21.562 15.477 1 95.94 134 LYS B N 1
ATOM 3167 C CA . LYS B 1 134 ? -21.25 20.688 14.953 1 95.94 134 LYS B CA 1
ATOM 3168 C C . LYS B 1 134 ? -20.906 19.219 15.188 1 95.94 134 LYS B C 1
ATOM 3170 O O . LYS B 1 134 ? -21.688 18.328 14.852 1 95.94 134 LYS B O 1
ATOM 3175 N N . SER B 1 135 ? -19.797 18.984 15.742 1 96.81 135 SER B N 1
ATOM 3176 C CA . SER B 1 135 ? -19.328 17.625 15.938 1 96.81 135 SER B CA 1
ATOM 3177 C C . SER B 1 135 ? -19.75 17.078 17.297 1 96.81 135 SER B C 1
ATOM 3179 O O . SER B 1 135 ? -19.922 17.828 18.25 1 96.81 135 SER B O 1
ATOM 3181 N N . ARG B 1 136 ? -19.938 15.781 17.375 1 95.62 136 ARG B N 1
ATOM 3182 C CA . ARG B 1 136 ? -20.375 15.133 18.609 1 95.62 136 ARG B CA 1
ATOM 3183 C C . ARG B 1 136 ? -19.25 14.297 19.219 1 95.62 136 ARG B C 1
ATOM 3185 O O . ARG B 1 136 ? -19.25 14.016 20.422 1 95.62 136 ARG B O 1
ATOM 3192 N N . CYS B 1 137 ? -18.406 13.805 18.391 1 97.88 137 CYS B N 1
ATOM 3193 C CA . CYS B 1 137 ? -17.266 13.016 18.828 1 97.88 137 CYS B CA 1
ATOM 3194 C C . CYS B 1 137 ? -15.953 13.68 18.422 1 97.88 137 CYS B C 1
ATOM 3196 O O . CYS B 1 137 ? -15.672 13.836 17.234 1 97.88 137 CYS B O 1
ATOM 3198 N N . ILE B 1 138 ? -15.195 14.016 19.438 1 98.31 138 ILE B N 1
ATOM 3199 C CA . ILE B 1 138 ? -14 14.797 19.156 1 98.31 138 ILE B CA 1
ATOM 3200 C C . ILE B 1 138 ? -12.789 14.141 19.812 1 98.31 138 ILE B C 1
ATOM 3202 O O . ILE B 1 138 ? -12.812 13.844 21.016 1 98.31 138 ILE B O 1
ATOM 3206 N N . MET B 1 139 ? -11.766 13.914 19.031 1 98.38 139 MET B N 1
ATOM 3207 C CA . MET B 1 139 ? -10.453 13.484 19.5 1 98.38 139 MET B CA 1
ATOM 3208 C C . MET B 1 139 ? -9.383 14.516 19.156 1 98.38 139 MET B C 1
ATOM 3210 O O . MET B 1 139 ? -9.195 14.836 17.969 1 98.38 139 MET B O 1
ATOM 3214 N N . SER B 1 140 ? -8.727 15 20.172 1 97.38 140 SER B N 1
ATOM 3215 C CA . SER B 1 140 ? -7.793 16.078 19.875 1 97.38 140 SER B CA 1
ATOM 3216 C C . SER B 1 140 ? -6.551 15.992 20.766 1 97.38 140 SER B C 1
ATOM 3218 O O . SER B 1 140 ? -6.625 15.562 21.906 1 97.38 140 SER B O 1
ATOM 3220 N N . SER B 1 141 ? -5.516 16.281 20.156 1 95.44 141 SER B N 1
ATOM 3221 C CA . SER B 1 141 ? -4.277 16.469 20.906 1 95.44 141 SER B CA 1
ATOM 3222 C C . SER B 1 141 ? -3.785 17.906 20.812 1 95.44 141 SER B C 1
ATOM 3224 O O . SER B 1 141 ? -3.848 18.516 19.75 1 95.44 141 SER B O 1
ATOM 3226 N N . LEU B 1 142 ? -3.365 18.422 21.938 1 91.62 142 LEU B N 1
ATOM 3227 C CA . LEU B 1 142 ? -2.84 19.781 22.016 1 91.62 142 LEU B CA 1
ATOM 3228 C C . LEU B 1 142 ? -1.458 19.797 22.656 1 91.62 142 LEU B C 1
ATOM 3230 O O . LEU B 1 142 ? -1.312 19.438 23.828 1 91.62 142 LEU B O 1
ATOM 3234 N N . SER B 1 143 ? -0.506 20.172 21.859 1 89.5 143 SER B N 1
ATOM 3235 C CA . SER B 1 143 ? 0.849 20.219 22.391 1 89.5 143 SER B CA 1
ATOM 3236 C C . SER B 1 143 ? 1.339 21.656 22.516 1 89.5 143 SER B C 1
ATOM 3238 O O . SER B 1 143 ? 2.441 21.906 23.016 1 89.5 143 SER B O 1
ATOM 3240 N N . TYR B 1 144 ? 0.529 22.547 22.125 1 86.12 144 TYR B N 1
ATOM 3241 C CA . TYR B 1 144 ? 0.804 23.969 22.344 1 86.12 144 TYR B CA 1
ATOM 3242 C C . TYR B 1 144 ? -0.418 24.688 22.906 1 86.12 144 TYR B C 1
ATOM 3244 O O . TYR B 1 144 ? -1.555 24.344 22.578 1 86.12 144 TYR B O 1
ATOM 3252 N N . TYR B 1 145 ? -0.122 25.656 23.641 1 88.69 145 TYR B N 1
ATOM 3253 C CA . TYR B 1 145 ? -1.201 26.359 24.312 1 88.69 145 TYR B CA 1
ATOM 3254 C C . TYR B 1 145 ? -1.778 27.453 23.422 1 88.69 145 TYR B C 1
ATOM 3256 O O . TYR B 1 145 ? -1.034 28.266 22.859 1 88.69 145 TYR B O 1
ATOM 3264 N N . HIS B 1 146 ? -2.977 27.391 23.25 1 87.94 146 HIS B N 1
ATOM 3265 C CA . HIS B 1 146 ? -3.758 28.438 22.609 1 87.94 146 HIS B CA 1
ATOM 3266 C C . HIS B 1 146 ? -5.012 28.766 23.422 1 87.94 146 HIS B C 1
ATOM 3268 O O . HIS B 1 146 ? -5.867 27.906 23.609 1 87.94 146 HIS B O 1
ATOM 3274 N N . PRO B 1 147 ? -5.125 29.938 23.797 1 85.75 147 PRO B N 1
ATOM 3275 C CA . PRO B 1 147 ? -6.219 30.281 24.703 1 85.75 147 PRO B CA 1
ATOM 3276 C C . PRO B 1 147 ? -7.594 29.984 24.109 1 85.75 147 PRO B C 1
ATOM 3278 O O . PRO B 1 147 ? -8.523 29.656 24.844 1 85.75 147 PRO B O 1
ATOM 3281 N N . LEU B 1 148 ? -7.727 30.031 22.906 1 90.38 148 LEU B N 1
ATOM 3282 C CA . LEU B 1 148 ? -9.031 29.875 22.281 1 90.38 148 LEU B CA 1
ATOM 3283 C C . LEU B 1 148 ? -9.438 28.406 22.25 1 90.38 148 LEU B C 1
ATOM 3285 O O . LEU B 1 148 ? -10.625 28.078 22.156 1 90.38 148 LEU B O 1
ATOM 3289 N N . TYR B 1 149 ? -8.516 27.5 22.375 1 92.81 149 TYR B N 1
ATOM 3290 C CA . TYR B 1 149 ? -8.852 26.094 22.438 1 92.81 149 TYR B CA 1
ATOM 3291 C C . TYR B 1 149 ? -9.586 25.75 23.734 1 92.81 149 TYR B C 1
ATOM 3293 O O . TYR B 1 149 ? -10.586 25.031 23.719 1 92.81 149 TYR B O 1
ATOM 3301 N N . SER B 1 150 ? -9.023 26.281 24.844 1 91 150 SER B N 1
ATOM 3302 C CA . SER B 1 150 ? -9.594 25.969 26.141 1 91 150 SER B CA 1
ATOM 3303 C C . SER B 1 150 ? -11.062 26.375 26.219 1 91 150 SER B C 1
ATOM 3305 O O . SER B 1 150 ? -11.906 25.594 26.656 1 91 150 SER B O 1
ATOM 3307 N N . SER B 1 151 ? -11.312 27.562 25.75 1 93.5 151 SER B N 1
ATOM 3308 C CA . SER B 1 151 ? -12.688 28.047 25.781 1 93.5 151 SER B CA 1
ATOM 3309 C C . SER B 1 151 ? -13.578 27.25 24.844 1 93.5 151 SER B C 1
ATOM 3311 O O . SER B 1 151 ? -14.703 26.891 25.203 1 93.5 151 SER B O 1
ATOM 3313 N N . LEU B 1 152 ? -13.117 27 23.703 1 95.75 152 LEU B N 1
ATOM 3314 C CA . LEU B 1 152 ? -13.875 26.25 22.703 1 95.75 152 LEU B CA 1
ATOM 3315 C C . LEU B 1 152 ? -14.195 24.844 23.203 1 95.75 152 LEU B C 1
ATOM 3317 O O . LEU B 1 152 ? -15.352 24.422 23.141 1 95.75 152 LEU B O 1
ATOM 3321 N N . TYR B 1 153 ? -13.25 24.141 23.75 1 96.06 153 TYR B N 1
ATOM 3322 C CA . TYR B 1 153 ? -13.43 22.766 24.188 1 96.06 153 TYR B CA 1
ATOM 3323 C C . TYR B 1 153 ? -14.281 22.703 25.453 1 96.06 153 TYR B C 1
ATOM 3325 O O . TYR B 1 153 ? -15.047 21.75 25.641 1 96.06 153 TYR B O 1
ATOM 3333 N N . SER B 1 154 ? -14.125 23.703 26.312 1 95.12 154 SER B N 1
ATOM 3334 C CA . SER B 1 154 ? -14.977 23.781 27.484 1 95.12 154 SER B CA 1
ATOM 3335 C C . SER B 1 154 ? -16.438 23.938 27.094 1 95.12 154 SER B C 1
ATOM 3337 O O . SER B 1 154 ? -17.312 23.297 27.688 1 95.12 154 SER B O 1
ATOM 3339 N N . ARG B 1 155 ? -16.688 24.766 26.141 1 95.12 155 ARG B N 1
ATOM 3340 C CA . ARG B 1 155 ? -18.047 24.953 25.641 1 95.12 155 ARG B CA 1
ATOM 3341 C C . ARG B 1 155 ? -18.609 23.656 25.062 1 95.12 155 ARG B C 1
ATOM 3343 O O . ARG B 1 155 ? -19.781 23.344 25.266 1 95.12 155 ARG B O 1
ATOM 3350 N N . LEU B 1 156 ? -17.797 22.953 24.359 1 96.88 156 LEU B N 1
ATOM 3351 C CA . LEU B 1 156 ? -18.203 21.688 23.766 1 96.88 156 LEU B CA 1
ATOM 3352 C C . LEU B 1 156 ? -18.5 20.656 24.844 1 96.88 156 LEU B C 1
ATOM 3354 O O . LEU B 1 156 ? -19.469 19.875 24.734 1 96.88 156 LEU B O 1
ATOM 3358 N N . ALA B 1 157 ? -17.734 20.641 25.875 1 95.44 157 ALA B N 1
ATOM 3359 C CA . ALA B 1 157 ? -17.984 19.75 27.016 1 95.44 157 ALA B CA 1
ATOM 3360 C C . ALA B 1 157 ? -19.344 20.031 27.641 1 95.44 157 ALA B C 1
ATOM 3362 O O . ALA B 1 157 ? -20.078 19.109 27.984 1 95.44 157 ALA B O 1
ATOM 3363 N N . LYS B 1 158 ? -19.625 21.25 27.766 1 94.94 158 LYS B N 1
ATOM 3364 C CA . LYS B 1 158 ? -20.891 21.672 28.375 1 94.94 158 LYS B CA 1
ATOM 3365 C C . LYS B 1 158 ? -22.078 21.266 27.516 1 94.94 158 LYS B C 1
ATOM 3367 O O . LYS B 1 158 ? -23.156 21 28.031 1 94.94 158 LYS B O 1
ATOM 3372 N N . SER B 1 159 ? -21.828 21.234 26.281 1 94.31 159 SER B N 1
ATOM 3373 C CA . SER B 1 159 ? -22.906 20.891 25.359 1 94.31 159 SER B CA 1
ATOM 3374 C C . SER B 1 159 ? -23.094 19.391 25.25 1 94.31 159 SER B C 1
ATOM 3376 O O . SER B 1 159 ? -24 18.922 24.547 1 94.31 159 SER B O 1
ATOM 3378 N N . GLY B 1 160 ? -22.172 18.609 25.828 1 93.31 160 GLY B N 1
ATOM 3379 C CA . GLY B 1 160 ? -22.359 17.172 25.922 1 93.31 160 GLY B CA 1
ATOM 3380 C C . GLY B 1 160 ? -21.609 16.406 24.844 1 93.31 160 GLY B C 1
ATOM 3381 O O . GLY B 1 160 ? -21.875 15.227 24.609 1 93.31 160 GLY B O 1
ATOM 3382 N N . ALA B 1 161 ? -20.734 17.094 24.188 1 95.94 161 ALA B N 1
ATOM 3383 C CA . ALA B 1 161 ? -19.922 16.391 23.188 1 95.94 161 ALA B CA 1
ATOM 3384 C C . ALA B 1 161 ? -19 15.367 23.844 1 95.94 161 ALA B C 1
ATOM 3386 O O . ALA B 1 161 ? -18.469 15.609 24.922 1 95.94 161 ALA B O 1
ATOM 3387 N N . GLU B 1 162 ? -18.875 14.227 23.234 1 97.88 162 GLU B N 1
ATOM 3388 C CA . GLU B 1 162 ? -17.906 13.234 23.703 1 97.88 162 GLU B CA 1
ATOM 3389 C C . GLU B 1 162 ? -16.5 13.562 23.219 1 97.88 162 GLU B C 1
ATOM 3391 O O . GLU B 1 162 ? -16.234 13.617 22.016 1 97.88 162 GLU B O 1
ATOM 3396 N N . MET B 1 163 ? -15.648 13.734 24.219 1 97.62 163 MET B N 1
ATOM 3397 C CA . MET B 1 163 ? -14.328 14.195 23.797 1 97.62 163 MET B CA 1
ATOM 3398 C C . MET B 1 163 ? -13.234 13.375 24.484 1 97.62 163 MET B C 1
ATOM 3400 O O . MET B 1 163 ? -13.391 12.945 25.625 1 97.62 163 MET B O 1
ATOM 3404 N N . GLU B 1 164 ? -12.227 13.086 23.75 1 97.38 164 GLU B N 1
ATOM 3405 C CA . GLU B 1 164 ? -10.945 12.625 24.25 1 97.38 164 GLU B CA 1
ATOM 3406 C C . GLU B 1 164 ? -9.828 13.617 23.922 1 97.38 164 GLU B C 1
ATOM 3408 O O . GLU B 1 164 ? -9.5 13.812 22.75 1 97.38 164 GLU B O 1
ATOM 3413 N N . ILE B 1 165 ? -9.227 14.203 24.969 1 96.44 165 ILE B N 1
ATOM 3414 C CA . ILE B 1 165 ? -8.242 15.258 24.766 1 96.44 165 ILE B CA 1
ATOM 3415 C C . ILE B 1 165 ? -6.906 14.844 25.391 1 96.44 165 ILE B C 1
ATOM 3417 O O . ILE B 1 165 ? -6.844 14.477 26.562 1 96.44 165 ILE B O 1
ATOM 3421 N N . VAL B 1 166 ? -5.898 14.875 24.578 1 95.88 166 VAL B N 1
ATOM 3422 C CA . VAL B 1 166 ? -4.543 14.617 25.047 1 95.88 166 VAL B CA 1
ATOM 3423 C C . VAL B 1 166 ? -3.762 15.922 25.125 1 95.88 166 VAL B C 1
ATOM 3425 O O . VAL B 1 166 ? -3.65 16.656 24.141 1 95.88 166 VAL B O 1
ATOM 3428 N N . LEU B 1 167 ? -3.234 16.219 26.281 1 93.81 167 LEU B N 1
ATOM 3429 C CA . LEU B 1 167 ? -2.432 17.406 26.516 1 93.81 167 LEU B CA 1
ATOM 3430 C C . LEU B 1 167 ? -0.996 17.047 26.875 1 93.81 167 LEU B C 1
ATOM 3432 O O . LEU B 1 167 ? -0.752 16 27.484 1 93.81 167 LEU B O 1
ATOM 3436 N N . THR B 1 168 ? -0.088 17.859 26.438 1 91.94 168 THR B N 1
ATOM 3437 C CA . THR B 1 168 ? 1.249 17.75 27 1 91.94 168 THR B CA 1
ATOM 3438 C C . THR B 1 168 ? 1.285 18.344 28.406 1 91.94 168 THR B C 1
ATOM 3440 O O . THR B 1 168 ? 0.416 19.125 28.781 1 91.94 168 THR B O 1
ATOM 3443 N N . LYS B 1 169 ? 2.326 17.953 29.125 1 90.44 169 LYS B N 1
ATOM 3444 C CA . LYS B 1 169 ? 2.484 18.469 30.484 1 90.44 169 LYS B CA 1
ATOM 3445 C C . LYS B 1 169 ? 2.588 19.984 30.469 1 90.44 169 LYS B C 1
ATOM 3447 O O . LYS B 1 169 ? 2.02 20.656 31.344 1 90.44 169 LYS B O 1
ATOM 3452 N N . ALA B 1 170 ? 3.252 20.453 29.547 1 90.12 170 ALA B N 1
ATOM 3453 C CA . ALA B 1 170 ? 3.443 21.891 29.438 1 90.12 170 ALA B CA 1
ATOM 3454 C C . ALA B 1 170 ? 2.113 22.609 29.203 1 90.12 170 ALA B C 1
ATOM 3456 O O . ALA B 1 170 ? 1.854 23.656 29.812 1 90.12 170 ALA B O 1
ATOM 3457 N N . VAL B 1 171 ? 1.285 22.078 28.375 1 92.25 171 VAL B N 1
ATOM 3458 C CA . VAL B 1 171 ? -0.01 22.672 28.094 1 92.25 171 VAL B CA 1
ATOM 3459 C C . VAL B 1 171 ? -0.915 22.578 29.312 1 92.25 171 VAL B C 1
ATOM 3461 O O . VAL B 1 171 ? -1.622 23.531 29.641 1 92.25 171 VAL B O 1
ATOM 3464 N N . LEU B 1 172 ? -0.868 21.484 29.984 1 92.12 172 LEU B N 1
ATOM 3465 C CA . LEU B 1 172 ? -1.669 21.312 31.188 1 92.12 172 LEU B CA 1
ATOM 3466 C C . LEU B 1 172 ? -1.31 22.375 32.219 1 92.12 172 LEU B C 1
ATOM 3468 O O . LEU B 1 172 ? -2.195 22.984 32.844 1 92.12 172 LEU B O 1
ATOM 3472 N N . GLU B 1 173 ? -0.047 22.547 32.406 1 91.69 173 GLU B N 1
ATOM 3473 C CA . GLU B 1 173 ? 0.417 23.516 33.406 1 91.69 173 GLU B CA 1
ATOM 3474 C C . GLU B 1 173 ? -0.044 24.938 33.031 1 91.69 173 GLU B C 1
ATOM 3476 O O . GLU B 1 173 ? -0.44 25.703 33.906 1 91.69 173 GLU B O 1
ATOM 3481 N N . ARG B 1 174 ? -0.032 25.234 31.812 1 93 174 ARG B N 1
ATOM 3482 C CA . ARG B 1 174 ? -0.487 26.547 31.359 1 93 174 ARG B CA 1
ATOM 3483 C C . ARG B 1 174 ? -1.989 26.703 31.562 1 93 174 ARG B C 1
ATOM 3485 O O . ARG B 1 174 ? -2.457 27.781 31.953 1 93 174 ARG B O 1
ATOM 3492 N N . LEU B 1 175 ? -2.666 25.688 31.266 1 92.19 175 LEU B N 1
ATOM 3493 C CA . LEU B 1 175 ? -4.113 25.719 31.453 1 92.19 175 LEU B CA 1
ATOM 3494 C C . LEU B 1 175 ? -4.461 25.891 32.938 1 92.19 175 LEU B C 1
ATOM 3496 O O . LEU B 1 175 ? -5.387 26.625 33.281 1 92.19 175 LEU B O 1
ATOM 3500 N N . LYS B 1 176 ? -3.717 25.25 33.781 1 92.56 176 LYS B N 1
ATOM 3501 C CA . LYS B 1 176 ? -3.932 25.375 35.219 1 92.56 176 LYS B CA 1
ATOM 3502 C C . LYS B 1 176 ? -3.762 26.812 35.688 1 92.56 176 LYS B C 1
ATOM 3504 O O . LYS B 1 176 ? -4.512 27.281 36.562 1 92.56 176 LYS B O 1
ATOM 3509 N N . ASN B 1 177 ? -2.859 27.422 35.062 1 93.31 177 ASN B N 1
ATOM 3510 C CA . ASN B 1 177 ? -2.479 28.75 35.531 1 93.31 177 ASN B CA 1
ATOM 3511 C C . ASN B 1 177 ? -3.344 29.828 34.875 1 93.31 177 ASN B C 1
ATOM 3513 O O . ASN B 1 177 ? -3.67 30.828 35.5 1 93.31 177 ASN B O 1
ATOM 3517 N N . ASP B 1 178 ? -3.734 29.609 33.625 1 93.12 178 ASP B N 1
ATOM 3518 C CA . ASP B 1 178 ? -4.328 30.719 32.844 1 93.12 178 ASP B CA 1
ATOM 3519 C C . ASP B 1 178 ? -5.812 30.469 32.594 1 93.12 178 ASP B C 1
ATOM 3521 O O . ASP B 1 178 ? -6.566 31.406 32.312 1 93.12 178 ASP B O 1
ATOM 3525 N N . CYS B 1 179 ? -6.203 29.234 32.594 1 92.5 179 CYS B N 1
ATOM 3526 C CA . CYS B 1 179 ? -7.566 28.875 32.219 1 92.5 179 CYS B CA 1
ATOM 3527 C C . CYS B 1 179 ? -8.117 27.781 33.125 1 92.5 179 CYS B C 1
ATOM 3529 O O . CYS B 1 179 ? -8.664 26.781 32.688 1 92.5 179 CYS B O 1
ATOM 3531 N N . ARG B 1 180 ? -7.98 27.984 34.406 1 91.81 180 ARG B N 1
ATOM 3532 C CA . ARG B 1 180 ? -8.312 26.969 35.375 1 91.81 180 ARG B CA 1
ATOM 3533 C C . ARG B 1 180 ? -9.781 26.578 35.312 1 91.81 180 ARG B C 1
ATOM 3535 O O . ARG B 1 180 ? -10.125 25.406 35.375 1 91.81 180 ARG B O 1
ATOM 3542 N N . ASP B 1 181 ? -10.648 27.578 35.125 1 93.38 181 ASP B N 1
ATOM 3543 C CA . ASP B 1 181 ? -12.086 27.312 35.062 1 93.38 181 ASP B CA 1
ATOM 3544 C C . ASP B 1 181 ? -12.438 26.422 33.906 1 93.38 181 ASP B C 1
ATOM 3546 O O . ASP B 1 181 ? -13.227 25.484 34.031 1 93.38 181 ASP B O 1
ATOM 3550 N N . GLU B 1 182 ? -11.898 26.734 32.812 1 93.56 182 GLU B N 1
ATOM 3551 C CA . GLU B 1 182 ? -12.148 25.938 31.609 1 93.56 182 GLU B CA 1
ATOM 3552 C C . GLU B 1 182 ? -11.586 24.516 31.75 1 93.56 182 GLU B C 1
ATOM 3554 O O . GLU B 1 182 ? -12.227 23.547 31.344 1 93.56 182 GLU B O 1
ATOM 3559 N N . LEU B 1 183 ? -10.43 24.453 32.312 1 93.5 183 LEU B N 1
ATOM 3560 C CA . LEU B 1 183 ? -9.82 23.141 32.562 1 93.5 183 LEU B CA 1
ATOM 3561 C C . LEU B 1 183 ? -10.695 22.297 33.469 1 93.5 183 LEU B C 1
ATOM 3563 O O . LEU B 1 183 ? -10.898 21.109 33.219 1 93.5 183 LEU B O 1
ATOM 3567 N N . GLU B 1 184 ? -11.195 22.859 34.531 1 94 184 GLU B N 1
ATOM 3568 C CA . GLU B 1 184 ? -12.055 22.156 35.469 1 94 184 GLU B CA 1
ATOM 3569 C C . GLU B 1 184 ? -13.344 21.688 34.812 1 94 184 GLU B C 1
ATOM 3571 O O . GLU B 1 184 ? -13.828 20.594 35.094 1 94 184 GLU B O 1
ATOM 3576 N N . THR B 1 185 ? -13.812 22.562 33.938 1 94.38 185 THR B N 1
ATOM 3577 C CA . THR B 1 185 ? -15 22.172 33.188 1 94.38 185 THR B CA 1
ATOM 3578 C C . THR B 1 185 ? -14.742 20.922 32.375 1 94.38 185 THR B C 1
ATOM 3580 O O . THR B 1 185 ? -15.578 20.016 32.312 1 94.38 185 THR B O 1
ATOM 3583 N N . LEU B 1 186 ? -13.641 20.844 31.703 1 93.81 186 LEU B N 1
ATOM 3584 C CA . LEU B 1 186 ? -13.25 19.688 30.906 1 93.81 186 LEU B CA 1
ATOM 3585 C C . LEU B 1 186 ? -13.117 18.453 31.781 1 93.81 186 LEU B C 1
ATOM 3587 O O . LEU B 1 186 ? -13.641 17.391 31.438 1 93.81 186 LEU B O 1
ATOM 3591 N N . LEU B 1 187 ? -12.531 18.609 32.938 1 93.31 187 LEU B N 1
ATOM 3592 C CA . LEU B 1 187 ? -12.227 17.484 33.812 1 93.31 187 LEU B CA 1
ATOM 3593 C C . LEU B 1 187 ? -13.492 16.969 34.469 1 93.31 187 LEU B C 1
ATOM 3595 O O . LEU B 1 187 ? -13.594 15.781 34.781 1 93.31 187 LEU B O 1
ATOM 3599 N N . ASP B 1 188 ? -14.391 17.844 34.688 1 92.75 188 ASP B N 1
ATOM 3600 C CA . ASP B 1 188 ? -15.609 17.484 35.438 1 92.75 188 ASP B CA 1
ATOM 3601 C C . ASP B 1 188 ? -16.656 16.891 34.469 1 92.75 188 ASP B C 1
ATOM 3603 O O . ASP B 1 188 ? -17.641 16.297 34.938 1 92.75 188 ASP B O 1
ATOM 3607 N N . SER B 1 189 ? -16.422 17.094 33.219 1 93.94 189 SER B N 1
ATOM 3608 C CA . SER B 1 189 ? -17.391 16.594 32.25 1 93.94 189 SER B CA 1
ATOM 3609 C C . SER B 1 189 ? -17.375 15.062 32.188 1 93.94 189 SER B C 1
ATOM 3611 O O . SER B 1 189 ? -16.312 14.453 32.062 1 93.94 189 SER B O 1
ATOM 3613 N N . GLU B 1 190 ? -18.5 14.406 32.188 1 93.19 190 GLU B N 1
ATOM 3614 C CA . GLU B 1 190 ? -18.609 12.953 32.156 1 93.19 190 GLU B CA 1
ATOM 3615 C C . GLU B 1 190 ? -18.297 12.406 30.766 1 93.19 190 GLU B C 1
ATOM 3617 O O . GLU B 1 190 ? -17.938 11.242 30.609 1 93.19 190 GLU B O 1
ATOM 3622 N N . SER B 1 191 ? -18.438 13.266 29.844 1 95.12 191 SER B N 1
ATOM 3623 C CA . SER B 1 191 ? -18.281 12.812 28.469 1 95.12 191 SER B CA 1
ATOM 3624 C C . SER B 1 191 ? -16.891 13.156 27.922 1 95.12 191 SER B C 1
ATOM 3626 O O . SER B 1 191 ? -16.609 12.953 26.75 1 95.12 191 SER B O 1
ATOM 3628 N N . THR B 1 192 ? -16.047 13.688 28.797 1 95.31 192 THR B N 1
ATOM 3629 C CA . THR B 1 192 ? -14.727 14.109 28.344 1 95.31 192 THR B CA 1
ATOM 3630 C C . THR B 1 192 ? -13.633 13.359 29.109 1 95.31 192 THR B C 1
ATOM 3632 O O . THR B 1 192 ? -13.695 13.242 30.344 1 95.31 192 THR B O 1
ATOM 3635 N N . VAL B 1 193 ? -12.773 12.828 28.391 1 95.44 193 VAL B N 1
ATOM 3636 C CA . VAL B 1 193 ? -11.578 12.219 28.969 1 95.44 193 VAL B CA 1
ATOM 3637 C C . VAL B 1 193 ? -10.352 13.055 28.609 1 95.44 193 VAL B C 1
ATOM 3639 O O . VAL B 1 193 ? -10.086 13.32 27.438 1 95.44 193 VAL B O 1
ATOM 3642 N N . VAL B 1 194 ? -9.625 13.508 29.656 1 95.38 194 VAL B N 1
ATOM 3643 C CA . VAL B 1 194 ? -8.398 14.266 29.438 1 95.38 194 VAL B CA 1
ATOM 3644 C C . VAL B 1 194 ? -7.188 13.43 29.859 1 95.38 194 VAL B C 1
ATOM 3646 O O . VAL B 1 194 ? -7.156 12.883 30.969 1 95.38 194 VAL B O 1
ATOM 3649 N N . LYS B 1 195 ? -6.254 13.297 28.922 1 95.75 195 LYS B N 1
ATOM 3650 C CA . LYS B 1 195 ? -5.027 12.555 29.188 1 95.75 195 LYS B CA 1
ATOM 3651 C C . LYS B 1 195 ? -3.799 13.445 29.031 1 95.75 195 LYS B C 1
ATOM 3653 O O . LYS B 1 195 ? -3.848 14.461 28.328 1 95.75 195 LYS B O 1
ATOM 3658 N N . ILE B 1 196 ? -2.723 13.016 29.703 1 93.88 196 ILE B N 1
ATOM 3659 C CA . ILE B 1 196 ? -1.491 13.797 29.672 1 93.88 196 ILE B CA 1
ATOM 3660 C C . ILE B 1 196 ? -0.368 12.961 29.062 1 93.88 196 ILE B C 1
ATOM 3662 O O . ILE B 1 196 ? -0.176 11.805 29.438 1 93.88 196 ILE B O 1
ATOM 3666 N N . CYS B 1 197 ? 0.228 13.57 28.109 1 90.12 197 CYS B N 1
ATOM 3667 C CA . CYS B 1 197 ? 1.422 12.961 27.531 1 90.12 197 CYS B CA 1
ATOM 3668 C C . CYS B 1 197 ? 2.686 13.594 28.094 1 90.12 197 CYS B C 1
ATOM 3670 O O . CYS B 1 197 ? 2.881 14.812 27.984 1 90.12 197 CYS B O 1
ATOM 3672 N N . GLU B 1 198 ? 3.486 12.781 28.594 1 78.44 198 GLU B N 1
ATOM 3673 C CA . GLU B 1 198 ? 4.691 13.273 29.266 1 78.44 198 GLU B CA 1
ATOM 3674 C C . GLU B 1 198 ? 5.762 13.656 28.25 1 78.44 198 GLU B C 1
ATOM 3676 O O . GLU B 1 198 ? 6.598 14.523 28.516 1 78.44 198 GLU B O 1
ATOM 3681 N N . GLU B 1 199 ? 5.68 13.023 27.141 1 77.19 199 GLU B N 1
ATOM 3682 C CA . GLU B 1 199 ? 6.699 13.281 26.141 1 77.19 199 GLU B CA 1
ATOM 3683 C C . GLU B 1 199 ? 6.273 14.414 25.203 1 77.19 199 GLU B C 1
ATOM 3685 O O . GLU B 1 199 ? 5.094 14.773 25.156 1 77.19 199 GLU B O 1
ATOM 3690 N N . ASN B 1 200 ? 7.309 15.086 24.734 1 78.25 200 ASN B N 1
ATOM 3691 C CA . ASN B 1 200 ? 7.023 16.078 23.703 1 78.25 200 ASN B CA 1
ATOM 3692 C C . ASN B 1 200 ? 6.457 15.422 22.438 1 78.25 200 ASN B C 1
ATOM 3694 O O . ASN B 1 200 ? 7.105 14.57 21.828 1 78.25 200 ASN B O 1
ATOM 3698 N N . LEU B 1 201 ? 5.238 15.711 22.141 1 82.31 201 LEU B N 1
ATOM 3699 C CA . LEU B 1 201 ? 4.562 15.125 21 1 82.31 201 LEU B CA 1
ATOM 3700 C C . LEU B 1 201 ? 5.133 15.68 19.688 1 82.31 201 LEU B C 1
ATOM 3702 O O . LEU B 1 201 ? 5.168 14.977 18.688 1 82.31 201 LEU B O 1
ATOM 3706 N N . ASN B 1 202 ? 5.656 16.906 19.703 1 83.56 202 ASN B N 1
ATOM 3707 C CA . ASN B 1 202 ? 6.168 17.641 18.547 1 83.56 202 ASN B CA 1
ATOM 3708 C C . ASN B 1 202 ? 5.109 17.75 17.453 1 83.56 202 ASN B C 1
ATOM 3710 O O . ASN B 1 202 ? 5.441 17.969 16.281 1 83.56 202 ASN B O 1
ATOM 3714 N N . LEU B 1 203 ? 3.906 17.406 17.75 1 90.44 203 LEU B N 1
ATOM 3715 C CA . LEU B 1 203 ? 2.715 17.641 16.938 1 90.44 203 LEU B CA 1
ATOM 3716 C C . LEU B 1 203 ? 1.816 18.703 17.578 1 90.44 203 LEU B C 1
ATOM 3718 O O . LEU B 1 203 ? 1.151 18.422 18.578 1 90.44 203 LEU B O 1
ATOM 3722 N N . PRO B 1 204 ? 1.83 19.828 17 1 90.81 204 PRO B N 1
ATOM 3723 C CA . PRO B 1 204 ? 1.114 20.922 17.656 1 90.81 204 PRO B CA 1
ATOM 3724 C C . PRO B 1 204 ? -0.354 20.594 17.922 1 90.81 204 PRO B C 1
ATOM 3726 O O . PRO B 1 204 ? -0.848 20.812 19.031 1 90.81 204 PRO B O 1
ATOM 3729 N N . THR B 1 205 ? -1.02 20.172 16.922 1 93.44 205 THR B N 1
ATOM 3730 C CA . THR B 1 205 ? -2.438 19.906 17.125 1 93.44 205 THR B CA 1
ATOM 3731 C C . THR B 1 205 ? -2.953 18.891 16.109 1 93.44 205 THR B C 1
ATOM 3733 O O . THR B 1 205 ? -2.568 18.938 14.93 1 93.44 205 THR B O 1
ATOM 3736 N N . ILE B 1 206 ? -3.766 18.016 16.562 1 96.62 206 ILE B N 1
ATOM 3737 C CA . ILE B 1 206 ? -4.613 17.188 15.703 1 96.62 206 ILE B CA 1
ATOM 3738 C C . ILE B 1 206 ? -6.023 17.125 16.281 1 96.62 206 ILE B C 1
ATOM 3740 O O . ILE B 1 206 ? -6.195 17.062 17.5 1 96.62 206 ILE B O 1
ATOM 3744 N N . ALA B 1 207 ? -6.957 17.266 15.484 1 97.88 207 ALA B N 1
ATOM 3745 C CA . ALA B 1 207 ? -8.359 17.078 15.844 1 97.88 207 ALA B CA 1
ATOM 3746 C C . ALA B 1 207 ? -9.078 16.219 14.812 1 97.88 207 ALA B C 1
ATOM 3748 O O . ALA B 1 207 ? -8.961 16.438 13.609 1 97.88 207 ALA B O 1
ATOM 3749 N N . VAL B 1 208 ? -9.727 15.203 15.297 1 98.62 208 VAL B N 1
ATOM 3750 C CA . VAL B 1 208 ? -10.492 14.312 14.43 1 98.62 208 VAL B CA 1
ATOM 3751 C C . VAL B 1 208 ? -11.914 14.164 14.977 1 98.62 208 VAL B C 1
ATOM 3753 O O . VAL B 1 208 ? -12.109 13.969 16.172 1 98.62 208 VAL B O 1
ATOM 3756 N N . THR B 1 209 ? -12.836 14.352 14.141 1 98.56 209 THR B N 1
ATOM 3757 C CA . THR B 1 209 ? -14.25 14.164 14.477 1 98.56 209 THR B CA 1
ATOM 3758 C C . THR B 1 209 ? -14.906 13.18 13.508 1 98.56 209 THR B C 1
ATOM 3760 O O . THR B 1 209 ? -14.219 12.523 12.727 1 98.56 209 THR B O 1
ATOM 3763 N N . GLU B 1 210 ? -16.156 12.977 13.648 1 97.94 210 GLU B N 1
ATOM 3764 C CA . GLU B 1 210 ? -16.875 12.141 12.688 1 97.94 210 GLU B CA 1
ATOM 3765 C C . GLU B 1 210 ? -17.062 12.867 11.359 1 97.94 210 GLU B C 1
ATOM 3767 O O . GLU B 1 210 ? -17.484 12.266 10.367 1 97.94 210 GLU B O 1
ATOM 3772 N N . LYS B 1 211 ? -16.594 14.18 11.336 1 97.69 211 LYS B N 1
ATOM 3773 C CA . LYS B 1 211 ? -16.875 14.992 10.156 1 97.69 211 LYS B CA 1
ATOM 3774 C C . LYS B 1 211 ? -15.586 15.367 9.43 1 97.69 211 LYS B C 1
ATOM 3776 O O . LYS B 1 211 ? -15.57 15.492 8.203 1 97.69 211 LYS B O 1
ATOM 3781 N N . PHE B 1 212 ? -14.516 15.586 10.234 1 98.56 212 PHE B N 1
ATOM 3782 C CA . PHE B 1 212 ? -13.32 16.094 9.57 1 98.56 212 PHE B CA 1
ATOM 3783 C C . PHE B 1 212 ? -12.062 15.703 10.352 1 98.56 212 PHE B C 1
ATOM 3785 O O . PHE B 1 212 ? -12.156 15.289 11.508 1 98.56 212 PHE B O 1
ATOM 3792 N N . MET B 1 213 ? -10.977 15.828 9.688 1 98.5 213 MET B N 1
ATOM 3793 C CA . MET B 1 213 ? -9.641 15.727 10.258 1 98.5 213 MET B CA 1
ATOM 3794 C C . MET B 1 213 ? -8.891 17.047 10.117 1 98.5 213 MET B C 1
ATOM 3796 O O . MET B 1 213 ? -8.945 17.688 9.062 1 98.5 213 MET B O 1
ATOM 3800 N N . TYR B 1 214 ? -8.242 17.469 11.18 1 98 214 TYR B N 1
ATOM 3801 C CA . TYR B 1 214 ? -7.516 18.734 11.297 1 98 214 TYR B CA 1
ATOM 3802 C C . TYR B 1 214 ? -6.148 18.516 11.93 1 98 214 TYR B C 1
ATOM 3804 O O . TYR B 1 214 ? -6.039 17.891 12.992 1 98 214 TYR B O 1
ATOM 3812 N N . ILE B 1 215 ? -5.109 19.047 11.195 1 97.12 215 ILE B N 1
ATOM 3813 C CA . ILE B 1 215 ? -3.789 18.781 11.75 1 97.12 215 ILE B CA 1
ATOM 3814 C C . ILE B 1 215 ? -2.875 19.984 11.508 1 97.12 215 ILE B C 1
ATOM 3816 O O . ILE B 1 215 ? -2.998 20.672 10.484 1 97.12 215 ILE B O 1
ATOM 3820 N N . CYS B 1 216 ? -2.074 20.25 12.461 1 95.31 216 CYS B N 1
ATOM 3821 C CA . CYS B 1 216 ? -1.016 21.25 12.391 1 95.31 216 CYS B CA 1
ATOM 3822 C C . CYS B 1 216 ? 0.351 20.625 12.625 1 95.31 216 CYS B C 1
ATOM 3824 O O . CYS B 1 216 ? 0.52 19.828 13.547 1 95.31 216 CYS B O 1
ATOM 3826 N N . LEU B 1 217 ? 1.295 20.969 11.734 1 95.38 217 LEU B N 1
ATOM 3827 C CA . LEU B 1 217 ? 2.656 20.453 11.867 1 95.38 217 LEU B CA 1
ATOM 3828 C C . LEU B 1 217 ? 3.654 21.609 11.977 1 95.38 217 LEU B C 1
ATOM 3830 O O . LEU B 1 217 ? 3.443 22.672 11.391 1 95.38 217 LEU B O 1
ATOM 3834 N N . PHE B 1 218 ? 4.73 21.312 12.695 1 94.38 218 PHE B N 1
ATOM 3835 C CA . PHE B 1 218 ? 5.852 22.234 12.688 1 94.38 218 PHE B CA 1
ATOM 3836 C C . PHE B 1 218 ? 6.605 22.156 11.359 1 94.38 218 PHE B C 1
ATOM 3838 O O . PHE B 1 218 ? 6.5 21.172 10.641 1 94.38 218 PHE B O 1
ATOM 3845 N N . ASN B 1 219 ? 7.281 23.266 11.102 1 92.62 219 ASN B N 1
ATOM 3846 C CA . ASN B 1 219 ? 8.172 23.172 9.953 1 92.62 219 ASN B CA 1
ATOM 3847 C C . ASN B 1 219 ? 9.477 22.453 10.312 1 92.62 219 ASN B C 1
ATOM 3849 O O . ASN B 1 219 ? 9.688 22.094 11.469 1 92.62 219 ASN B O 1
ATOM 3853 N N . LYS B 1 220 ? 10.359 22.281 9.391 1 90.06 220 LYS B N 1
ATOM 3854 C CA . LYS B 1 220 ? 11.586 21.5 9.57 1 90.06 220 LYS B CA 1
ATOM 3855 C C . LYS B 1 220 ? 12.531 22.203 10.547 1 90.06 220 LYS B C 1
ATOM 3857 O O . LYS B 1 220 ? 13.398 21.562 11.141 1 90.06 220 LYS B O 1
ATOM 3862 N N . GLN B 1 221 ? 12.305 23.453 10.758 1 91.25 221 GLN B N 1
ATOM 3863 C CA . GLN B 1 221 ? 13.109 24.203 11.711 1 91.25 221 GLN B CA 1
ATOM 3864 C C . GLN B 1 221 ? 12.477 24.203 13.094 1 91.25 221 GLN B C 1
ATOM 3866 O O . GLN B 1 221 ? 12.961 24.875 14.008 1 91.25 221 GLN B O 1
ATOM 3871 N N . GLY B 1 222 ? 11.344 23.562 13.211 1 90 222 GLY B N 1
ATOM 3872 C CA . GLY B 1 222 ? 10.664 23.484 14.492 1 90 222 GLY B CA 1
ATOM 3873 C C . GLY B 1 222 ? 9.82 24.703 14.805 1 90 222 GLY B C 1
ATOM 3874 O O . GLY B 1 222 ? 9.469 24.938 15.961 1 90 222 GLY B O 1
ATOM 3875 N N . LYS B 1 223 ? 9.57 25.359 13.789 1 90.81 223 LYS B N 1
ATOM 3876 C CA . LYS B 1 223 ? 8.797 26.594 13.984 1 90.81 223 LYS B CA 1
ATOM 3877 C C . LYS B 1 223 ? 7.316 26.359 13.703 1 90.81 223 LYS B C 1
ATOM 3879 O O . LYS B 1 223 ? 6.957 25.625 12.781 1 90.81 223 LYS B O 1
ATOM 3884 N N . TYR B 1 224 ? 6.605 27.016 14.578 1 87.5 224 TYR B N 1
ATOM 3885 C CA . TYR B 1 224 ? 5.156 27 14.406 1 87.5 224 TYR B CA 1
ATOM 3886 C C . TYR B 1 224 ? 4.723 27.938 13.297 1 87.5 224 TYR B C 1
ATOM 3888 O O . TYR B 1 224 ? 5.188 29.078 13.227 1 87.5 224 TYR B O 1
ATOM 3896 N N . ASP B 1 225 ? 3.914 27.203 12.422 1 81.06 225 ASP B N 1
ATOM 3897 C CA . ASP B 1 225 ? 3.266 28.141 11.508 1 81.06 225 ASP B CA 1
ATOM 3898 C C . ASP B 1 225 ? 1.752 27.938 11.5 1 81.06 225 ASP B C 1
ATOM 3900 O O . ASP B 1 225 ? 1.249 26.953 12.031 1 81.06 225 ASP B O 1
ATOM 3904 N N . HIS B 1 226 ? 0.93 29.016 11.195 1 85.88 226 HIS B N 1
ATOM 3905 C CA . HIS B 1 226 ? -0.514 29.109 11.383 1 85.88 226 HIS B CA 1
ATOM 3906 C C . HIS B 1 226 ? -1.261 28.328 10.312 1 85.88 226 HIS B C 1
ATOM 3908 O O . HIS B 1 226 ? -2.492 28.359 10.25 1 85.88 226 HIS B O 1
ATOM 3914 N N . ARG B 1 227 ? -0.465 27.609 9.492 1 92.31 227 ARG B N 1
ATOM 3915 C CA . ARG B 1 227 ? -1.126 26.844 8.445 1 92.31 227 ARG B CA 1
ATOM 3916 C C . ARG B 1 227 ? -1.545 25.469 8.953 1 92.31 227 ARG B C 1
ATOM 3918 O O . ARG B 1 227 ? -0.801 24.812 9.695 1 92.31 227 ARG B O 1
ATOM 3925 N N . LYS B 1 228 ? -2.703 25.031 8.578 1 95.62 228 LYS B N 1
ATOM 3926 C CA . LYS B 1 228 ? -3.264 23.75 9 1 95.62 228 LYS B CA 1
ATOM 3927 C C . LYS B 1 228 ? -3.842 23 7.809 1 95.62 228 LYS B C 1
ATOM 3929 O O . LYS B 1 228 ? -4.238 23.594 6.809 1 95.62 228 LYS B O 1
ATOM 3934 N N . VAL B 1 229 ? -3.828 21.703 7.965 1 97.25 229 VAL B N 1
ATOM 3935 C CA . VAL B 1 229 ? -4.434 20.844 6.945 1 97.25 229 VAL B CA 1
ATOM 3936 C C . VAL B 1 229 ? -5.781 20.328 7.441 1 97.25 229 VAL B C 1
ATOM 3938 O O . VAL B 1 229 ? -5.906 19.922 8.602 1 97.25 229 VAL B O 1
ATOM 3941 N N . MET B 1 230 ? -6.742 20.406 6.598 1 98 230 MET B N 1
ATOM 3942 C CA . MET B 1 230 ? -8.07 19.922 6.941 1 98 230 MET B CA 1
ATOM 3943 C C . MET B 1 230 ? -8.648 19.062 5.816 1 98 230 MET B C 1
ATOM 3945 O O . MET B 1 230 ? -8.438 19.359 4.637 1 98 230 MET B O 1
ATOM 3949 N N . SER B 1 231 ? -9.25 17.984 6.133 1 98.44 231 SER B N 1
ATOM 3950 C CA . SER B 1 231 ? -9.883 17.109 5.16 1 98.44 231 SER B CA 1
ATOM 3951 C C . SER B 1 231 ? -11.203 16.547 5.688 1 98.44 231 SER B C 1
ATOM 3953 O O . SER B 1 231 ? -11.359 16.359 6.895 1 98.44 231 SER B O 1
ATOM 3955 N N . PHE B 1 232 ? -12.148 16.297 4.809 1 98.31 232 PHE B N 1
ATOM 3956 C CA . PHE B 1 232 ? -13.453 15.773 5.168 1 98.31 232 PHE B CA 1
ATOM 3957 C C . PHE B 1 232 ? -13.625 14.352 4.645 1 98.31 232 PHE B C 1
ATOM 3959 O O . PHE B 1 232 ? -14.68 13.734 4.844 1 98.31 232 PHE B O 1
ATOM 3966 N N . ASP B 1 233 ? -12.609 13.852 4.027 1 97.75 233 ASP B N 1
ATOM 3967 C CA . ASP B 1 233 ? -12.68 12.516 3.441 1 97.75 233 ASP B CA 1
ATOM 3968 C C . ASP B 1 233 ? -12.734 11.438 4.523 1 97.75 233 ASP B C 1
ATOM 3970 O O . ASP B 1 233 ? -12.039 11.539 5.535 1 97.75 233 ASP B O 1
ATOM 3974 N N . ALA B 1 234 ? -13.461 10.375 4.266 1 97.88 234 ALA B N 1
ATOM 3975 C CA . ALA B 1 234 ? -13.578 9.273 5.219 1 97.88 234 ALA B CA 1
ATOM 3976 C C . ALA B 1 234 ? -12.219 8.648 5.504 1 97.88 234 ALA B C 1
ATOM 3978 O O . ALA B 1 234 ? -11.93 8.258 6.637 1 97.88 234 ALA B O 1
ATOM 3979 N N . SER B 1 235 ? -11.422 8.562 4.484 1 97.81 235 SER B N 1
ATOM 3980 C CA . SER B 1 235 ? -10.086 7.996 4.66 1 97.81 235 SER B CA 1
ATOM 3981 C C . SER B 1 235 ? -9.227 8.875 5.562 1 97.81 235 SER B C 1
ATOM 3983 O O . SER B 1 235 ? -8.414 8.367 6.34 1 97.81 235 SER B O 1
ATOM 3985 N N . ALA B 1 236 ? -9.414 10.172 5.504 1 98.5 236 ALA B N 1
ATOM 3986 C CA . ALA B 1 236 ? -8.672 11.102 6.355 1 98.5 236 ALA B CA 1
ATOM 3987 C C . ALA B 1 236 ? -9.086 10.953 7.82 1 98.5 236 ALA B C 1
ATOM 3989 O O . ALA B 1 236 ? -8.242 11.047 8.719 1 98.5 236 ALA B O 1
ATOM 3990 N N . LEU B 1 237 ? -10.359 10.734 8.039 1 98.5 237 LEU B N 1
ATOM 3991 C CA . LEU B 1 237 ? -10.859 10.539 9.391 1 98.5 237 LEU B CA 1
ATOM 3992 C C . LEU B 1 237 ? -10.25 9.297 10.031 1 98.5 237 LEU B C 1
ATOM 3994 O O . LEU B 1 237 ? -9.812 9.336 11.188 1 98.5 237 LEU B O 1
ATOM 3998 N N . ARG B 1 238 ? -10.188 8.258 9.227 1 98.06 238 ARG B N 1
ATOM 3999 C CA . ARG B 1 238 ? -9.578 7.027 9.727 1 98.06 238 ARG B CA 1
ATOM 4000 C C . ARG B 1 238 ? -8.094 7.219 10 1 98.06 238 ARG B C 1
ATOM 4002 O O . ARG B 1 238 ? -7.582 6.789 11.039 1 98.06 238 ARG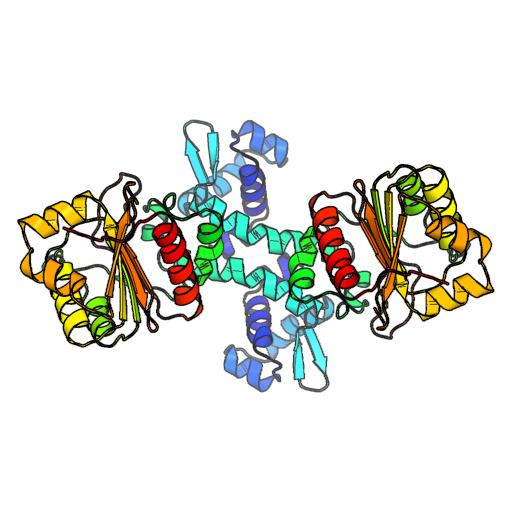 B O 1
ATOM 4009 N N . TRP B 1 239 ? -7.484 7.836 9.078 1 98.12 239 TRP B N 1
ATOM 4010 C CA . TRP B 1 239 ? -6.059 8.125 9.203 1 98.12 239 TRP B CA 1
ATOM 4011 C C . TRP B 1 239 ? -5.777 8.961 10.445 1 98.12 239 TRP B C 1
ATOM 4013 O O . TRP B 1 239 ? -4.883 8.641 11.234 1 98.12 239 TRP B O 1
ATOM 4023 N N . GLY B 1 240 ? -6.512 10.023 10.625 1 98.25 240 GLY B N 1
ATOM 4024 C CA . GLY B 1 240 ? -6.348 10.906 11.766 1 98.25 240 GLY B CA 1
ATOM 4025 C C . GLY B 1 240 ? -6.621 10.219 13.094 1 98.25 240 GLY B C 1
ATOM 4026 O O . GLY B 1 240 ? -5.914 10.445 14.078 1 98.25 240 GLY B O 1
ATOM 4027 N N . ARG B 1 241 ? -7.637 9.422 13.094 1 98.06 241 ARG B N 1
ATOM 4028 C CA . ARG B 1 241 ? -7.973 8.68 14.297 1 98.06 241 ARG B CA 1
ATOM 4029 C C . ARG B 1 241 ? -6.824 7.762 14.711 1 98.06 241 ARG B C 1
ATOM 4031 O O . ARG B 1 241 ? -6.512 7.652 15.898 1 98.06 241 ARG B O 1
ATOM 4038 N N . GLU B 1 242 ? -6.305 7.086 13.75 1 97.69 242 GLU B N 1
ATOM 4039 C CA . GLU B 1 242 ? -5.172 6.215 14.031 1 97.69 242 GLU B CA 1
ATOM 4040 C C . GLU B 1 242 ? -3.99 7.008 14.586 1 97.69 242 GLU B C 1
ATOM 4042 O O . GLU B 1 242 ? -3.305 6.551 15.5 1 97.69 242 GLU B O 1
ATOM 4047 N N . LEU B 1 243 ? -3.74 8.148 14 1 96.75 243 LEU B N 1
ATOM 4048 C CA . LEU B 1 243 ? -2.645 8.992 14.469 1 96.75 243 LEU B CA 1
ATOM 4049 C C . LEU B 1 243 ? -2.896 9.453 15.898 1 96.75 243 LEU B C 1
ATOM 4051 O O . LEU B 1 243 ? -1.999 9.398 16.75 1 96.75 243 LEU B O 1
ATOM 4055 N N . PHE B 1 244 ? -4.117 9.875 16.172 1 96.94 244 PHE B N 1
ATOM 4056 C CA . PHE B 1 244 ? -4.48 10.289 17.516 1 96.94 244 PHE B CA 1
ATOM 4057 C C . PHE B 1 244 ? -4.281 9.148 18.5 1 96.94 244 PHE B C 1
ATOM 4059 O O . PHE B 1 244 ? -3.744 9.352 19.594 1 96.94 244 PHE B O 1
ATOM 4066 N N . MET B 1 245 ? -4.754 7.977 18.047 1 95.5 245 MET B N 1
ATOM 4067 C CA . MET B 1 245 ? -4.68 6.82 18.938 1 95.5 245 MET B CA 1
ATOM 4068 C C . MET B 1 245 ? -3.229 6.484 19.266 1 95.5 245 MET B C 1
ATOM 4070 O O . MET B 1 245 ? -2.93 6.031 20.375 1 95.5 245 MET B O 1
ATOM 4074 N N . HIS B 1 246 ? -2.389 6.609 18.375 1 92.38 246 HIS B N 1
ATOM 4075 C CA . HIS B 1 246 ? -0.966 6.414 18.625 1 92.38 246 HIS B CA 1
ATOM 4076 C C . HIS B 1 246 ? -0.495 7.25 19.812 1 92.38 246 HIS B C 1
ATOM 4078 O O . HIS B 1 246 ? 0.157 6.734 20.719 1 92.38 246 HIS B O 1
ATOM 4084 N N . TYR B 1 247 ? -0.852 8.492 19.844 1 89.94 247 TYR B N 1
ATOM 4085 C CA . TYR B 1 247 ? -0.423 9.398 20.906 1 89.94 247 TYR B CA 1
ATOM 4086 C C . TYR B 1 247 ? -1.24 9.18 22.172 1 89.94 247 TYR B C 1
ATOM 4088 O O . TYR B 1 247 ? -0.732 9.352 23.281 1 89.94 247 TYR B O 1
ATOM 4096 N N . ASN B 1 248 ? -2.475 8.852 21.969 1 93.06 248 ASN B N 1
ATOM 4097 C CA . ASN B 1 248 ? -3.352 8.547 23.094 1 93.06 248 ASN B CA 1
ATOM 4098 C C . ASN B 1 248 ? -2.822 7.375 23.906 1 93.06 248 ASN B C 1
ATOM 4100 O O . ASN B 1 248 ? -2.908 7.383 25.141 1 93.06 248 ASN B O 1
ATOM 4104 N N . GLU B 1 249 ? -2.25 6.422 23.219 1 90.69 249 GLU B N 1
ATOM 4105 C CA . GLU B 1 249 ? -1.732 5.227 23.875 1 90.69 249 GLU B CA 1
ATOM 4106 C C . GLU B 1 249 ? -0.48 5.547 24.688 1 90.69 249 GLU B C 1
ATOM 4108 O O . GLU B 1 249 ? -0.163 4.844 25.656 1 90.69 249 GLU B O 1
ATOM 4113 N N . LEU B 1 250 ? 0.187 6.562 24.359 1 87.75 250 LEU B N 1
ATOM 4114 C CA . LEU B 1 250 ? 1.398 6.984 25.047 1 87.75 250 LEU B CA 1
ATOM 4115 C C . LEU B 1 250 ? 1.061 7.891 26.234 1 87.75 250 LEU B C 1
ATOM 4117 O O . LEU B 1 250 ? 1.958 8.367 26.938 1 87.75 250 LEU B O 1
ATOM 4121 N N . SER B 1 251 ? -0.215 8.141 26.516 1 90 251 SER B N 1
ATOM 4122 C CA . SER B 1 251 ? -0.652 9.125 27.5 1 90 251 SER B CA 1
ATOM 4123 C C . SER B 1 251 ? -1.375 8.461 28.656 1 90 251 SER B C 1
ATOM 4125 O O . SER B 1 251 ? -1.781 7.301 28.562 1 90 251 SER B O 1
ATOM 4127 N N . GLN B 1 252 ? -1.438 9.234 29.719 1 89.06 252 GLN B N 1
ATOM 4128 C CA . GLN B 1 252 ? -2.109 8.766 30.938 1 89.06 252 GLN B CA 1
ATOM 4129 C C . GLN B 1 252 ? -3.25 9.703 31.328 1 89.06 252 GLN B C 1
ATOM 4131 O O . GLN B 1 252 ? -3.131 10.922 31.203 1 89.06 252 GLN B O 1
ATOM 4136 N N . GLU B 1 253 ? -4.305 9.031 31.812 1 86 253 GLU B N 1
ATOM 4137 C CA . GLU B 1 253 ? -5.465 9.82 32.219 1 86 253 GLU B CA 1
ATOM 4138 C C . GLU B 1 253 ? -5.137 10.727 33.406 1 86 253 GLU B C 1
ATOM 4140 O O . GLU B 1 253 ? -4.418 10.32 34.312 1 86 253 GLU B O 1
ATOM 4145 N N . VAL B 1 254 ? -5.652 11.969 33.219 1 76.88 254 VAL B N 1
ATOM 4146 C CA . VAL B 1 254 ? -5.477 12.914 34.312 1 76.88 254 VAL B CA 1
ATOM 4147 C C . VAL B 1 254 ? -6.496 12.625 35.406 1 76.88 254 VAL B C 1
ATOM 4149 O O . VAL B 1 254 ? -7.703 12.664 35.156 1 76.88 254 VAL B O 1
ATOM 4152 N N . ILE B 1 255 ? -6.051 12.25 36.594 1 67.31 255 ILE B N 1
ATOM 4153 C CA . ILE B 1 255 ? -6.949 11.906 37.688 1 67.31 255 ILE B CA 1
ATOM 4154 C C . ILE B 1 255 ? -7.137 13.117 38.594 1 67.31 255 ILE B C 1
ATOM 4156 O O . ILE B 1 255 ? -8.227 13.336 39.156 1 67.31 255 ILE B O 1
ATOM 4160 N N . GLU B 1 256 ? -6.199 13.836 38.906 1 68.25 256 GLU B N 1
ATOM 4161 C CA . GLU B 1 256 ? -6.34 14.977 39.812 1 68.25 256 GLU B CA 1
ATOM 4162 C C . GLU B 1 256 ? -5.41 16.109 39.406 1 68.25 256 GLU B C 1
ATOM 4164 O O . GLU B 1 256 ? -4.328 15.883 38.875 1 68.25 256 GLU B O 1
ATOM 4169 N N . ILE B 1 257 ? -6.012 17.281 39.406 1 67.94 257 ILE B N 1
ATOM 4170 C CA . ILE B 1 257 ? -5.164 18.453 39.156 1 67.94 257 ILE B CA 1
ATOM 4171 C C . ILE B 1 257 ? -4.805 19.141 40.469 1 67.94 257 ILE B C 1
ATOM 4173 O O . ILE B 1 257 ? -5.633 19.203 41.375 1 67.94 257 ILE B O 1
#

InterPro domains:
  IPR011991 ArsR-like helix-turn-helix domain [cd00090] (8-69)
  IPR013561 Methanogenesis regulatory protein FilR1, middle domain [PF08350] (122-249)
  IPR016490 Transcriptional regulator, HTH, AF0396-type [PIRSF006692] (2-256)
  IPR036388 Winged helix-like DNA-binding domain superfamily [G3DSA:1.10.10.10] (6-72)
  IPR036390 Winged helix DNA-binding domain superfamily [SSF46785] (8-177)

Radius of gyration: 28.39 Å; Cα contacts (8 Å, |Δi|>4): 877; chains: 2; bounding box: 53×86×72 Å

Sequence (514 aa):
MCDTIWLSEKRKNLLLLLMEGPRNIEQIKTSLNVTSKAMMPQIKILKKQGLVLQKENTYMLSEIGKLVVGNMLPLLNTLEVLEENKEYWTSRDTSVIPQEQFMRLGELGECMVIEPDLNHLFDLPREFTENLIKSRCIMSSLSYYHPLYSSLYSRLAKSGAEMEIVLTKAVLERLKNDCRDELETLLDSESTVVKICEENLNLPTIAVTEKFMYICLFNKQGKYDHRKVMSFDASALRWGRELFMHYNELSQEVIEIMCDTIWLSEKRKNLLLLLMEGPRNIEQIKTSLNVTSKAMMPQIKILKKQGLVLQKENTYMLSEIGKLVVGNMLPLLNTLEVLEENKEYWTSRDTSVIPQEQFMRLGELGECMVIEPDLNHLFDLPREFTENLIKSRCIMSSLSYYHPLYSSLYSRLAKSGAEMEIVLTKAVLERLKNDCRDELETLLDSESTVVKICEENLNLPTIAVTEKFMYICLFNKQGKYDHRKVMSFDASALRWGRELFMHYNELSQEVIEI

Organism: NCBI:txid1434108

Secondary structure (DSSP, 8-state):
-HHHHHS-HHHHHHHHHHHT--EEHHHHHHHHT--HHHHHHHHHHHHHTTSEEEETTEEEE-HHHHHHHHHHHHHHHHHHHHHHTHHHHHHB-GGGS-HHHHTTGGGG-SEEEE---GGGTTSPPHHHHHHHTT-SEEEEEE-S--HHHHHHHHHHHHTT-EEEEEEEHHHHHHHHHH-HHHHHHHHH-TTEEEEEE-S-----EEEEESS-EEEE--BTTS---S-EEEE--HHHHHHHHHHHHHHHHT-EE----/-HHHHHS-HHHHHHHHHHHT--EEHHHHHHHHT--HHHHHHHHHHHHHTTSEEEETTEEEE-HHHHHHHHHHHHHHHHHHHHHHTHHHHHHB-GGGS-HHHHTTGGGG-SEEEE---GGGTTSPPHHHHHHHTT-SEEEEEE-S--HHHHHHHHHHHHTT-EEEEEEEHHHHHHHHHH-HHHHHHHHH-TTEEEEEE-S-----EEEEESS-EEEE--BTTS---S-EEEE--HHHHHHHHHHHHHHHHT-EE----

Foldseek 3Di:
DVCLQPVDPLLVVLLVVQLVHKDFPVRSCVVVVHDCVVNVVNQVSCVVVQQWDDDPRIIHGDPVVNVVNVVVQQVVLVCVVCVQPVVPVVFFDCVLFPPVLVSSNSLLGPKDKDADDPVCQLPDDPVVLVVVLVFQEKEKEAEDERPVVLVSVLVSLVVNRQYEYEYEPVNVVVCVVPPVVSVVSQVVRPRHWYWYADDRSQWHMWMAGLFKIKGFTATPVSDGGSMIMMGRGPSSNVSRVVRSVVRVVNIGTDDDD/DVCLQPVDPLLVVLLVVQLVHKDFPVRSCVVVVHDCVVNVVNQVSCVVVQQWDDDPRIIHGDPVVNVVNVVVQQVVLVCVVCVQPVVPVVFFDCVLFPPVLVSSNSLLGPKDKDADDPVCQLPDDPVVLVVVLVFQEKEKEAEDDRPVVLVSVLVSLVVNRQYEYEYEPVNVVVCVVPPVVSVVSQVVRPRHWYWYADDRSQWHMWMAGLFKTKGFTATPVSDGGSMIMMGRGPSSNVSRVVRSVVRVVNIGTDDDD

Solvent-accessible surface area (backbone atoms only — not comparable to full-atom values): 27008 Å² total; per-residue (Å²): 107,66,61,65,39,69,76,29,69,67,42,40,50,47,55,56,54,27,70,79,38,69,39,33,68,68,54,49,26,63,76,67,71,51,53,67,84,69,44,50,62,46,51,50,53,36,35,74,71,49,31,36,40,72,59,91,72,33,34,29,55,26,74,60,20,47,40,50,52,60,32,41,43,57,30,52,33,31,48,49,41,39,66,79,38,42,70,59,63,74,45,37,43,62,79,66,43,56,66,76,57,49,63,45,51,18,37,34,41,84,52,44,75,46,68,60,51,84,92,39,55,86,49,75,56,63,75,52,55,64,50,52,72,73,42,53,44,41,40,34,37,35,54,53,80,49,76,66,55,47,54,51,52,25,54,40,36,73,71,62,28,36,32,42,37,38,28,20,54,68,31,49,55,47,33,58,74,75,36,42,69,37,50,49,45,37,67,67,26,88,47,34,46,52,26,37,22,83,58,85,65,75,40,43,30,39,39,26,32,90,64,34,18,37,39,31,56,25,28,71,84,68,42,83,55,74,47,30,41,37,20,61,36,70,52,14,27,53,52,38,45,53,54,49,48,58,55,52,71,68,32,41,75,65,84,76,133,108,68,60,65,39,68,76,29,70,66,42,40,49,50,54,56,53,27,70,79,38,69,39,33,68,67,54,47,26,63,75,66,71,49,54,66,83,69,43,50,63,48,49,50,52,36,35,73,71,49,31,36,41,72,59,91,72,32,34,30,54,25,75,59,22,48,40,50,52,61,31,41,44,59,30,51,32,30,49,50,40,38,65,78,37,42,71,59,63,73,43,38,43,63,81,66,44,55,66,76,56,48,63,46,53,18,38,34,40,82,52,46,76,47,69,60,51,85,93,39,55,85,51,76,55,62,76,50,56,63,49,53,73,72,44,55,44,39,38,34,38,35,52,55,82,49,77,66,53,48,55,52,51,26,53,40,36,73,71,62,27,35,33,42,37,35,26,22,55,68,30,49,55,48,33,58,73,76,35,41,69,37,48,49,47,36,68,68,27,89,47,34,47,52,26,38,23,83,58,87,65,76,42,44,30,38,38,26,33,88,65,34,20,37,38,33,55,25,28,70,84,68,41,84,55,73,48,30,40,39,21,59,35,70,52,15,28,54,52,40,45,53,55,49,47,58,54,52,70,68,32,42,75,66,84,75,134